Protein AF-A0AAD5T1K1-F1 (afdb_monomer_lite)

Structure (mmCIF, N/CA/C/O backbone):
data_AF-A0AAD5T1K1-F1
#
_entry.id   AF-A0AAD5T1K1-F1
#
loop_
_atom_site.group_PDB
_atom_site.id
_atom_site.type_symbol
_atom_site.label_atom_id
_atom_site.label_alt_id
_atom_site.label_comp_id
_atom_site.label_asym_id
_atom_site.label_entity_id
_atom_site.label_seq_id
_atom_site.pdbx_PDB_ins_code
_atom_site.Cartn_x
_atom_site.Cartn_y
_atom_site.Cartn_z
_atom_site.occupancy
_atom_site.B_iso_or_equiv
_atom_site.auth_seq_id
_atom_site.auth_comp_id
_atom_site.auth_asym_id
_atom_site.auth_atom_id
_atom_s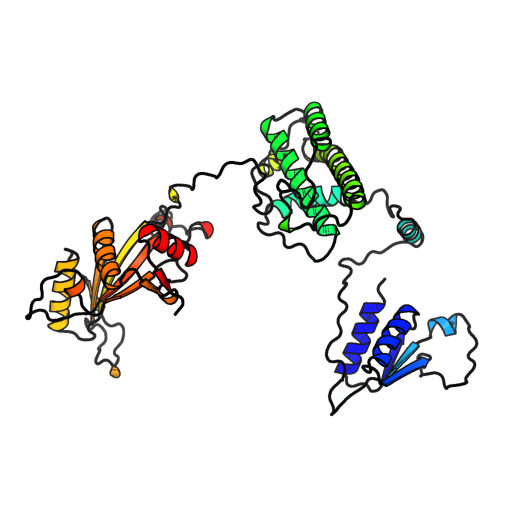ite.pdbx_PDB_model_num
ATOM 1 N N . MET A 1 1 ? 27.559 -17.093 -35.704 1.00 44.66 1 MET A N 1
ATOM 2 C CA . MET A 1 1 ? 27.850 -17.328 -34.269 1.00 44.66 1 MET A CA 1
ATOM 3 C C . MET A 1 1 ? 26.705 -18.089 -33.577 1.00 44.66 1 MET A C 1
ATOM 5 O O . MET A 1 1 ? 26.072 -17.554 -32.680 1.00 44.66 1 MET A O 1
ATOM 9 N N . GLY A 1 2 ? 26.412 -19.335 -33.983 1.00 51.06 2 GLY A N 1
ATOM 10 C CA . GLY A 1 2 ? 25.323 -20.150 -33.398 1.00 51.06 2 GLY A CA 1
ATOM 11 C C . GLY A 1 2 ? 25.751 -21.522 -32.857 1.00 51.06 2 GLY A C 1
ATOM 12 O O . GLY A 1 2 ? 24.904 -22.303 -32.447 1.00 51.06 2 GLY A O 1
ATOM 13 N N . HIS A 1 3 ? 27.050 -21.838 -32.864 1.00 57.62 3 HIS A N 1
ATOM 14 C CA . HIS A 1 3 ? 27.530 -23.217 -32.695 1.00 57.62 3 HIS A CA 1
ATOM 15 C C . HIS A 1 3 ? 27.645 -23.688 -31.235 1.00 57.62 3 HIS A C 1
ATOM 17 O O . HIS A 1 3 ? 27.593 -24.886 -30.978 1.00 57.62 3 HIS A O 1
ATOM 23 N N . HIS A 1 4 ? 27.762 -22.772 -30.267 1.00 68.81 4 HIS A N 1
ATOM 24 C CA . HIS A 1 4 ? 27.997 -23.146 -28.864 1.00 68.81 4 HIS A CA 1
ATOM 25 C C . HIS A 1 4 ? 26.726 -23.537 -28.108 1.00 68.81 4 HIS A C 1
ATOM 27 O O . HIS A 1 4 ? 26.778 -24.387 -27.226 1.00 68.81 4 HIS A O 1
ATOM 33 N N . TRP A 1 5 ? 25.573 -22.968 -28.475 1.00 73.62 5 TRP A N 1
ATOM 34 C CA . TRP A 1 5 ? 24.289 -23.380 -27.900 1.00 73.62 5 TRP A CA 1
ATOM 35 C C . TRP A 1 5 ? 23.977 -24.846 -28.211 1.00 73.62 5 TRP A C 1
ATOM 37 O O . TRP A 1 5 ? 23.518 -25.588 -27.341 1.00 73.62 5 TRP A O 1
ATOM 47 N N . ASP A 1 6 ? 24.253 -25.253 -29.450 1.00 80.00 6 ASP A N 1
ATOM 48 C CA . ASP A 1 6 ? 24.056 -26.620 -29.918 1.00 80.00 6 ASP A CA 1
ATOM 49 C C . ASP A 1 6 ? 24.981 -27.596 -29.170 1.00 80.00 6 ASP A C 1
ATOM 51 O O . ASP A 1 6 ? 24.506 -28.587 -28.623 1.00 80.00 6 ASP A O 1
ATOM 55 N N . LEU A 1 7 ? 26.264 -27.243 -28.997 1.00 85.44 7 LEU A N 1
ATOM 56 C CA . LEU A 1 7 ? 27.220 -27.990 -28.163 1.00 85.44 7 LEU A CA 1
ATOM 57 C C . LEU A 1 7 ? 26.704 -28.196 -26.725 1.00 85.44 7 LEU A C 1
ATOM 59 O O . LEU A 1 7 ? 26.627 -29.332 -26.259 1.00 85.44 7 LEU A O 1
ATOM 63 N N . CYS A 1 8 ? 26.313 -27.120 -26.030 1.00 85.69 8 CYS A N 1
ATOM 64 C CA . CYS A 1 8 ? 25.807 -27.206 -24.654 1.00 85.69 8 CYS A CA 1
ATOM 65 C C . CYS A 1 8 ? 24.538 -28.064 -24.563 1.00 85.69 8 CYS A C 1
ATOM 67 O O . CYS A 1 8 ? 24.386 -28.862 -23.640 1.00 85.69 8 CYS A O 1
ATOM 69 N N . SER A 1 9 ? 23.631 -27.911 -25.532 1.00 84.88 9 SER A N 1
ATOM 70 C CA . SER A 1 9 ? 22.374 -28.659 -25.579 1.00 84.88 9 SER A CA 1
ATOM 71 C C . SER A 1 9 ? 22.615 -30.148 -25.814 1.00 84.88 9 SER A C 1
ATOM 73 O O . SER A 1 9 ? 21.996 -30.973 -25.146 1.00 84.88 9 SER A O 1
ATOM 75 N N . GLN A 1 10 ? 23.520 -30.509 -26.727 1.00 87.00 10 GLN A N 1
ATOM 76 C CA . GLN A 1 10 ? 23.854 -31.903 -27.027 1.00 87.00 10 GLN A CA 1
ATOM 77 C C . GLN A 1 10 ? 24.530 -32.593 -25.838 1.00 87.00 10 GLN A C 1
ATOM 79 O O . GLN A 1 10 ? 24.127 -33.699 -25.481 1.00 87.00 10 GLN A O 1
ATOM 84 N N . ILE A 1 11 ? 25.472 -31.921 -25.166 1.00 89.12 11 ILE A N 1
ATOM 85 C CA . ILE A 1 11 ? 26.111 -32.437 -23.943 1.00 89.12 11 ILE A CA 1
ATOM 86 C C . ILE A 1 11 ? 25.072 -32.637 -22.834 1.00 89.12 11 ILE A C 1
ATOM 88 O O . ILE A 1 11 ? 24.960 -33.726 -22.270 1.00 89.12 11 ILE A O 1
ATOM 92 N N . HIS A 1 12 ? 24.259 -31.615 -22.557 1.00 88.56 12 HIS A N 1
ATOM 93 C CA . HIS A 1 12 ? 23.246 -31.665 -21.500 1.00 88.56 12 HIS A CA 1
ATOM 94 C C . HIS A 1 12 ? 22.178 -32.737 -21.755 1.00 88.56 12 HIS A C 1
ATOM 96 O O . HIS A 1 12 ? 21.803 -33.494 -20.857 1.00 88.56 12 HIS A O 1
ATOM 102 N N . ASN A 1 13 ? 21.706 -32.849 -22.998 1.00 88.25 13 ASN A N 1
ATOM 103 C CA . ASN A 1 13 ? 20.753 -33.885 -23.390 1.00 88.25 13 ASN A CA 1
ATOM 104 C C . ASN A 1 13 ? 21.378 -35.285 -23.337 1.00 88.25 13 ASN A C 1
ATOM 106 O O . ASN A 1 13 ? 20.683 -36.233 -22.967 1.00 88.25 13 ASN A O 1
ATOM 110 N N . GLY A 1 14 ? 22.671 -35.413 -23.649 1.00 88.81 14 GLY A N 1
ATOM 111 C CA . GLY A 1 14 ? 23.427 -36.655 -23.510 1.00 88.81 14 GLY A CA 1
ATOM 112 C C . GLY A 1 14 ? 23.456 -37.163 -22.069 1.00 88.81 14 GLY A C 1
ATOM 113 O O . GLY A 1 14 ? 23.082 -38.311 -21.822 1.00 88.81 14 GLY A O 1
ATOM 114 N N . PHE A 1 15 ? 23.780 -36.288 -21.110 1.00 89.44 15 PHE A N 1
ATOM 115 C CA . PHE A 1 15 ? 23.759 -36.619 -19.680 1.00 89.44 15 PHE A CA 1
ATOM 116 C C . PHE A 1 15 ? 22.355 -36.972 -19.176 1.00 89.44 15 PHE A C 1
ATOM 118 O O . PHE A 1 15 ? 22.186 -37.936 -18.428 1.00 89.44 15 PHE A O 1
ATOM 125 N N . ARG A 1 16 ? 21.320 -36.247 -19.625 1.00 85.75 16 ARG A N 1
ATOM 126 C CA . ARG A 1 16 ? 19.919 -36.552 -19.279 1.00 85.75 16 ARG A CA 1
ATOM 127 C C . ARG A 1 16 ? 19.455 -37.910 -19.795 1.00 85.75 16 ARG A C 1
ATOM 129 O O . ARG A 1 16 ? 18.731 -38.606 -19.088 1.00 85.75 16 ARG A O 1
ATOM 136 N N . LYS A 1 17 ? 19.852 -38.281 -21.015 1.00 87.06 17 LYS A N 1
ATOM 137 C CA . LYS A 1 17 ? 19.526 -39.584 -21.612 1.00 87.06 17 LYS A CA 1
ATOM 138 C C . LYS A 1 17 ? 20.450 -40.718 -21.163 1.00 87.06 17 LYS A C 1
ATOM 140 O O . LYS A 1 17 ? 20.224 -41.850 -21.576 1.00 87.06 17 LYS A O 1
ATOM 145 N N . ARG A 1 18 ? 21.434 -40.439 -20.300 1.00 86.56 18 ARG A N 1
ATOM 146 C CA . ARG A 1 18 ? 22.417 -41.407 -19.792 1.00 86.56 18 ARG A CA 1
ATOM 147 C C . ARG A 1 18 ? 23.220 -42.097 -20.901 1.00 86.56 18 ARG A C 1
ATOM 149 O O . ARG A 1 18 ? 23.513 -43.287 -20.811 1.00 86.56 18 ARG A O 1
ATOM 156 N N . PHE A 1 19 ? 23.569 -41.368 -21.962 1.00 89.62 19 PHE A N 1
ATOM 157 C CA . PHE A 1 19 ? 24.447 -41.916 -22.996 1.00 89.62 19 PHE A CA 1
ATOM 158 C C . PHE A 1 19 ? 25.878 -42.055 -22.481 1.00 89.62 19 PHE A C 1
ATOM 160 O O . PHE A 1 19 ? 26.360 -41.191 -21.753 1.00 89.62 19 PHE A O 1
ATOM 167 N N . ALA A 1 20 ? 26.561 -43.124 -22.890 1.00 87.38 20 ALA A N 1
ATOM 168 C CA . ALA A 1 20 ? 27.985 -43.296 -22.618 1.00 87.38 20 ALA A CA 1
ATOM 169 C C . ALA A 1 20 ? 28.833 -42.341 -23.473 1.00 87.38 20 ALA A C 1
ATOM 171 O O . ALA A 1 20 ? 29.775 -41.733 -22.972 1.00 87.38 20 ALA A O 1
ATOM 172 N N . GLN A 1 21 ? 28.457 -42.170 -24.745 1.00 90.56 21 GLN A N 1
ATOM 173 C CA . GLN A 1 21 ? 29.168 -41.332 -25.705 1.00 90.56 21 GLN A CA 1
ATOM 174 C C . GLN A 1 21 ? 28.201 -40.507 -26.549 1.00 90.56 21 GLN A C 1
ATOM 176 O O . GLN A 1 21 ? 27.083 -40.944 -26.833 1.00 90.56 21 GLN A O 1
ATOM 181 N N . ILE A 1 22 ? 28.646 -39.327 -26.976 1.00 91.81 22 ILE A N 1
ATOM 182 C CA . ILE A 1 22 ? 27.914 -38.467 -27.911 1.00 91.81 22 ILE A CA 1
ATOM 183 C C . ILE A 1 22 ? 28.845 -37.910 -28.987 1.00 91.81 22 ILE A C 1
ATOM 185 O O . ILE A 1 22 ? 30.019 -37.654 -28.728 1.00 91.81 22 ILE A O 1
ATOM 189 N N . ALA A 1 23 ? 28.306 -37.672 -30.181 1.00 90.56 23 ALA A N 1
ATOM 190 C CA . ALA A 1 23 ? 29.022 -37.043 -31.285 1.00 90.56 23 ALA A CA 1
ATOM 191 C C . ALA A 1 23 ? 28.530 -35.606 -31.500 1.00 90.56 23 ALA A C 1
ATOM 193 O O . ALA A 1 23 ? 27.333 -35.373 -31.656 1.00 90.56 23 ALA A O 1
ATOM 194 N N . VAL A 1 24 ? 29.461 -34.653 -31.558 1.00 89.06 24 VAL A N 1
ATOM 195 C CA . VAL A 1 24 ? 29.191 -33.221 -31.760 1.00 89.06 24 VAL A CA 1
ATOM 196 C C . VAL A 1 24 ? 29.950 -32.710 -32.994 1.00 89.06 24 VAL A C 1
ATOM 198 O O . VAL A 1 24 ? 31.040 -33.205 -33.284 1.00 89.06 24 VAL A O 1
ATOM 201 N N . PRO A 1 25 ? 29.438 -31.727 -33.760 1.00 86.62 25 PRO A N 1
ATOM 202 C CA . PRO A 1 25 ? 30.176 -31.136 -34.876 1.00 86.62 25 PRO A CA 1
ATOM 203 C C . PRO A 1 25 ? 31.557 -30.595 -34.482 1.00 86.62 25 PRO A C 1
ATOM 205 O O . PRO A 1 25 ? 31.704 -29.867 -33.491 1.00 86.62 25 PRO A O 1
ATOM 208 N N . TYR A 1 26 ? 32.568 -30.915 -35.296 1.00 85.00 26 TYR A N 1
ATOM 209 C CA . TYR A 1 26 ? 33.925 -30.415 -35.103 1.00 85.00 26 TYR A CA 1
ATOM 210 C C . TYR A 1 26 ? 34.017 -28.920 -35.447 1.00 85.00 26 TYR A C 1
ATOM 212 O O . TYR A 1 26 ? 33.623 -28.480 -36.523 1.00 85.00 26 TYR A O 1
ATOM 220 N N . SER A 1 27 ? 34.584 -28.139 -34.532 1.00 84.69 27 SER A N 1
ATOM 221 C CA . SER A 1 27 ? 34.997 -26.747 -34.729 1.00 84.69 27 SER A CA 1
ATOM 222 C C . SER A 1 27 ? 36.129 -26.455 -33.750 1.00 84.69 27 SER A C 1
ATOM 224 O O . SER A 1 27 ? 36.091 -26.962 -32.629 1.00 84.69 27 SER A O 1
ATOM 226 N N . ASN A 1 28 ? 37.103 -25.621 -34.125 1.00 82.06 28 ASN A N 1
ATOM 227 C CA . ASN A 1 28 ? 38.217 -25.259 -33.234 1.00 82.06 28 ASN A CA 1
ATOM 228 C C . ASN A 1 28 ? 37.715 -24.682 -31.901 1.00 82.06 28 ASN A C 1
ATOM 230 O O . ASN A 1 28 ? 38.263 -24.979 -30.843 1.00 82.06 28 ASN A O 1
ATOM 234 N N . ALA A 1 29 ? 36.621 -23.918 -31.941 1.00 81.56 29 ALA A N 1
ATOM 235 C CA . ALA A 1 29 ? 36.018 -23.342 -30.748 1.00 81.56 29 ALA A CA 1
ATOM 236 C C . ALA A 1 29 ? 35.275 -24.396 -29.900 1.00 81.56 29 ALA A C 1
ATOM 238 O O . ALA A 1 29 ? 35.377 -24.378 -28.677 1.00 81.56 29 ALA A O 1
ATOM 239 N N . ASN A 1 30 ? 34.588 -25.362 -30.526 1.00 86.38 30 ASN A N 1
ATOM 240 C CA . ASN A 1 30 ? 33.970 -26.480 -29.797 1.00 86.38 30 ASN A CA 1
ATOM 241 C C . ASN A 1 30 ? 35.031 -27.382 -29.156 1.00 86.38 30 ASN A C 1
ATOM 243 O O . ASN A 1 30 ? 34.870 -27.801 -28.014 1.00 86.38 30 ASN A O 1
ATOM 247 N N . PHE A 1 31 ? 36.129 -27.639 -29.867 1.00 88.00 31 PHE A N 1
ATOM 248 C CA . PHE A 1 31 ? 37.243 -28.433 -29.364 1.00 88.00 31 PHE A CA 1
ATOM 249 C C . PHE A 1 31 ? 37.905 -27.784 -28.143 1.00 88.00 31 PHE A C 1
ATOM 251 O O . PHE A 1 31 ? 38.172 -28.475 -27.164 1.00 88.00 31 PHE A O 1
ATOM 258 N N . ALA A 1 32 ? 38.103 -26.461 -28.157 1.00 86.81 32 ALA A N 1
ATOM 259 C CA . ALA A 1 32 ? 38.639 -25.727 -27.011 1.00 86.81 32 ALA A CA 1
ATOM 260 C C . ALA A 1 32 ? 37.749 -25.864 -25.761 1.00 86.81 32 ALA A C 1
ATOM 262 O O . ALA A 1 32 ? 38.246 -26.196 -24.689 1.00 86.81 32 ALA A O 1
ATOM 263 N N . VAL A 1 33 ? 36.430 -25.682 -25.905 1.00 86.62 33 VAL A N 1
ATOM 264 C CA . VAL A 1 33 ? 35.469 -25.813 -24.791 1.00 86.62 33 VAL A CA 1
ATOM 265 C C . VAL A 1 33 ? 35.440 -27.239 -24.244 1.00 86.62 33 VAL A C 1
ATOM 267 O O . VAL A 1 33 ? 35.514 -27.453 -23.038 1.00 86.62 33 VAL A O 1
ATOM 270 N N . VAL A 1 34 ? 35.359 -28.227 -25.130 1.00 89.88 34 VAL A N 1
ATOM 271 C CA . VAL A 1 34 ? 35.329 -29.645 -24.762 1.00 89.88 34 VAL A CA 1
ATOM 272 C C . VAL A 1 34 ? 36.619 -30.074 -24.057 1.00 89.88 34 VAL A C 1
ATOM 274 O O . VAL A 1 34 ? 36.570 -30.853 -23.107 1.00 89.88 34 VAL A O 1
ATOM 277 N N . ARG A 1 35 ? 37.771 -29.553 -24.488 1.00 89.12 35 ARG A N 1
ATOM 278 C CA . ARG A 1 35 ? 39.057 -29.804 -23.835 1.00 89.12 35 ARG A CA 1
ATOM 279 C C . ARG A 1 35 ? 39.062 -29.286 -22.398 1.00 89.12 35 ARG A C 1
ATOM 281 O O . ARG A 1 35 ? 39.446 -30.036 -21.511 1.00 89.12 35 ARG A O 1
ATOM 288 N N . ILE A 1 36 ? 38.568 -28.068 -22.170 1.00 90.12 36 ILE A N 1
ATOM 289 C CA . ILE A 1 36 ? 38.425 -27.503 -20.819 1.00 90.12 36 ILE A CA 1
ATOM 290 C C . ILE A 1 36 ? 37.519 -28.397 -19.961 1.00 90.12 36 ILE A C 1
ATOM 292 O O . ILE A 1 36 ? 37.880 -28.741 -18.845 1.00 90.12 36 ILE A O 1
ATOM 296 N N . LEU A 1 37 ? 36.378 -28.851 -20.494 1.00 89.31 37 LEU A N 1
ATOM 297 C CA . LEU A 1 37 ? 35.464 -29.738 -19.760 1.00 89.31 37 LEU A CA 1
ATOM 298 C C . LEU A 1 37 ? 36.095 -31.086 -19.385 1.00 89.31 37 LEU A C 1
ATOM 300 O O . LEU A 1 37 ? 35.782 -31.638 -18.331 1.00 89.31 37 LEU A O 1
ATOM 304 N N . ARG A 1 38 ? 36.963 -31.630 -20.240 1.00 91.38 38 ARG A N 1
ATOM 305 C CA . ARG A 1 38 ? 37.733 -32.840 -19.935 1.00 91.38 38 ARG A CA 1
ATOM 306 C C . ARG A 1 38 ? 38.790 -32.570 -18.866 1.00 91.38 38 ARG A C 1
ATOM 308 O O . ARG A 1 38 ? 38.909 -33.364 -17.942 1.00 91.38 38 ARG A O 1
ATOM 315 N N . ASP A 1 39 ? 39.537 -31.478 -18.993 1.00 90.25 39 ASP A N 1
ATOM 316 C CA . ASP A 1 39 ? 40.632 -31.139 -18.077 1.00 90.25 39 ASP A CA 1
ATOM 317 C C . ASP A 1 39 ? 40.098 -30.840 -16.657 1.00 90.25 39 ASP A C 1
ATOM 319 O O . ASP A 1 39 ? 40.690 -31.270 -15.674 1.00 90.25 39 ASP A O 1
ATOM 323 N N . GLU A 1 40 ? 38.910 -30.235 -16.553 1.00 89.19 40 GLU A N 1
ATOM 324 C CA . GLU A 1 40 ? 38.150 -30.047 -15.302 1.00 89.19 40 GLU A CA 1
ATOM 325 C C . GLU A 1 40 ? 37.438 -31.329 -14.811 1.00 89.19 40 GLU A C 1
ATOM 327 O O . GLU A 1 40 ? 36.779 -31.347 -13.772 1.00 89.19 40 GLU A O 1
ATOM 332 N N . GLY A 1 41 ? 37.534 -32.431 -15.560 1.00 86.88 41 GLY A N 1
ATOM 333 C CA . GLY A 1 41 ? 37.029 -33.741 -15.154 1.00 86.88 41 GLY A CA 1
ATOM 334 C C . GLY A 1 41 ? 35.519 -33.953 -15.295 1.00 86.88 41 GLY A C 1
ATOM 335 O O . GLY A 1 41 ? 35.016 -34.940 -14.747 1.00 86.88 41 GLY A O 1
ATOM 336 N N . TYR A 1 42 ? 34.805 -33.091 -16.030 1.00 87.44 42 TYR A N 1
ATOM 337 C CA . TYR A 1 42 ? 33.381 -33.261 -16.368 1.00 87.44 42 TYR A CA 1
ATOM 338 C C . TYR A 1 42 ? 33.150 -34.290 -17.486 1.00 87.44 42 TYR A C 1
ATOM 340 O O . TYR A 1 42 ? 32.086 -34.908 -17.549 1.00 87.44 42 TYR A O 1
ATOM 348 N N . LEU A 1 43 ? 34.137 -34.479 -18.365 1.00 90.50 43 LEU A N 1
ATOM 349 C CA . LEU A 1 43 ? 34.148 -35.500 -19.419 1.00 90.50 43 LEU A CA 1
ATOM 350 C C . LEU A 1 43 ? 35.251 -36.526 -19.146 1.00 90.50 43 LEU A C 1
ATOM 352 O O . LEU A 1 43 ? 36.294 -36.179 -18.594 1.00 90.50 43 LEU A O 1
ATOM 356 N N . SER A 1 44 ? 35.033 -37.777 -19.551 1.00 88.94 44 SER A N 1
ATOM 357 C CA . SER A 1 44 ? 36.011 -38.859 -19.364 1.00 88.94 44 SER A CA 1
ATOM 358 C C . SER A 1 44 ? 37.110 -38.815 -20.427 1.00 88.94 44 SER A C 1
ATOM 360 O O . SER A 1 44 ? 38.292 -38.910 -20.110 1.00 88.94 44 SER A O 1
ATOM 362 N N . ALA A 1 45 ? 36.728 -38.645 -21.693 1.00 89.44 45 ALA A N 1
ATOM 363 C CA . ALA A 1 45 ? 37.640 -38.590 -22.827 1.00 89.44 45 ALA A CA 1
ATOM 364 C C . ALA A 1 45 ? 37.014 -37.831 -24.004 1.00 89.44 45 ALA A C 1
ATOM 366 O O . ALA A 1 45 ? 35.804 -37.600 -24.062 1.00 89.44 45 ALA A O 1
ATOM 367 N N . VAL A 1 46 ? 37.873 -37.413 -24.933 1.00 89.81 46 VAL A N 1
ATOM 368 C CA . VAL A 1 46 ? 37.499 -36.667 -26.137 1.00 89.81 46 VAL A CA 1
ATOM 369 C C . VAL A 1 46 ? 38.303 -37.225 -27.301 1.00 89.81 46 VAL A C 1
ATOM 371 O O . VAL A 1 46 ? 39.534 -37.210 -27.253 1.00 89.81 46 VAL A O 1
ATOM 374 N N . ALA A 1 47 ? 37.617 -37.669 -28.350 1.00 89.12 47 ALA A N 1
ATOM 375 C CA . ALA A 1 47 ? 38.219 -38.199 -29.565 1.00 89.12 47 ALA A CA 1
ATOM 376 C C . ALA A 1 47 ? 37.690 -37.473 -30.809 1.00 89.12 47 ALA A C 1
ATOM 378 O O . ALA A 1 47 ? 36.584 -36.935 -30.827 1.00 89.12 47 ALA A O 1
ATOM 379 N N . VAL A 1 48 ? 38.491 -37.446 -31.871 1.00 86.38 48 VAL A N 1
ATOM 380 C CA . VAL A 1 48 ? 38.069 -36.927 -33.178 1.00 86.38 48 VAL A CA 1
ATOM 381 C C . VAL A 1 48 ? 37.636 -38.110 -34.034 1.00 86.38 48 VAL A C 1
ATOM 383 O O . VAL A 1 48 ? 38.307 -39.135 -34.033 1.00 86.38 48 VAL A O 1
ATOM 386 N N . GLY A 1 49 ? 36.534 -37.976 -34.762 1.00 86.00 49 GLY A N 1
ATOM 387 C CA . GLY A 1 49 ? 35.965 -39.053 -35.568 1.00 86.00 49 GLY A CA 1
ATOM 388 C C . GLY A 1 49 ? 35.134 -38.556 -36.737 1.00 86.00 49 GLY A C 1
ATOM 389 O O . GLY A 1 49 ? 35.159 -37.368 -37.081 1.00 86.00 49 GLY A O 1
ATOM 390 N N . ASP A 1 50 ? 34.363 -39.467 -37.308 1.00 83.94 50 ASP A N 1
ATOM 391 C CA . ASP A 1 50 ? 33.327 -39.194 -38.296 1.00 83.94 50 ASP A CA 1
ATOM 392 C C . ASP A 1 50 ? 31.932 -39.508 -37.718 1.00 83.94 50 ASP A C 1
ATOM 394 O O . ASP A 1 50 ? 31.736 -39.509 -36.500 1.00 83.94 50 ASP A O 1
ATOM 398 N N . ALA A 1 51 ? 30.933 -39.707 -38.582 1.00 77.31 51 ALA A N 1
ATOM 399 C CA . ALA A 1 51 ? 29.576 -40.051 -38.164 1.00 77.31 51 ALA A CA 1
ATOM 400 C C . ALA A 1 51 ? 29.420 -41.506 -37.676 1.00 77.31 51 ALA A C 1
ATOM 402 O O . ALA A 1 51 ? 28.422 -41.802 -37.022 1.00 77.31 51 ALA A O 1
ATOM 403 N N . GLN A 1 52 ? 30.359 -42.399 -38.000 1.00 79.06 52 GLN A N 1
ATOM 404 C CA . GLN A 1 52 ? 30.309 -43.818 -37.640 1.00 79.06 52 GLN A CA 1
ATOM 405 C C . GLN A 1 52 ? 31.068 -44.110 -36.342 1.00 79.06 52 GLN A C 1
ATOM 407 O O . GLN A 1 52 ? 30.682 -45.025 -35.616 1.00 79.06 52 GLN A O 1
ATOM 412 N N . GLY A 1 53 ? 32.096 -43.325 -36.011 1.00 81.44 53 GLY A N 1
ATOM 413 C CA . GLY A 1 53 ? 32.828 -43.495 -34.757 1.00 81.44 53 GLY A CA 1
ATOM 414 C C . GLY A 1 53 ? 34.055 -42.592 -34.608 1.00 81.44 53 GLY A C 1
ATOM 415 O O . GLY A 1 53 ? 34.393 -41.829 -35.517 1.00 81.44 53 GLY A O 1
ATOM 416 N N . PRO A 1 54 ? 34.735 -42.649 -33.448 1.00 84.00 54 PRO A N 1
ATOM 417 C CA . PRO A 1 54 ? 36.039 -42.020 -33.264 1.00 84.00 54 PRO A CA 1
ATOM 418 C C . PRO A 1 54 ? 37.101 -42.696 -34.145 1.00 84.00 54 PRO A C 1
ATOM 420 O O . PRO A 1 54 ? 37.118 -43.920 -34.277 1.00 84.00 54 PRO A O 1
ATOM 423 N N . PHE A 1 55 ? 38.012 -41.908 -34.722 1.00 82.31 55 PHE A N 1
ATOM 424 C CA . PHE A 1 55 ? 39.160 -42.445 -35.454 1.00 82.31 55 PHE A CA 1
ATOM 425 C C . PHE A 1 55 ? 40.094 -43.184 -34.495 1.00 82.31 55 PHE A C 1
ATOM 427 O O . PHE A 1 55 ? 40.305 -42.745 -33.358 1.00 82.31 55 PHE A O 1
ATOM 434 N N . ARG A 1 56 ? 40.680 -44.297 -34.947 1.00 74.38 56 ARG A N 1
ATOM 435 C CA . ARG A 1 56 ? 41.640 -45.048 -34.132 1.00 74.38 56 ARG A CA 1
ATOM 436 C C . ARG A 1 56 ? 42.960 -44.284 -34.050 1.00 74.38 56 ARG A C 1
ATOM 438 O O . ARG A 1 56 ? 43.413 -43.676 -35.019 1.00 74.38 56 ARG A O 1
ATOM 445 N N . THR A 1 57 ? 43.598 -44.320 -32.884 1.00 63.56 57 THR A N 1
ATOM 446 C CA . THR A 1 57 ? 44.899 -43.676 -32.666 1.00 63.56 57 THR A CA 1
ATOM 447 C C . THR A 1 57 ? 45.934 -44.236 -33.651 1.00 63.56 57 THR A C 1
ATOM 449 O O . THR A 1 57 ? 46.277 -45.411 -33.569 1.00 63.56 57 THR A O 1
ATOM 452 N N . GLY A 1 58 ? 46.418 -43.401 -34.580 1.00 61.50 58 GLY A N 1
ATOM 453 C CA . GLY A 1 58 ? 47.409 -43.770 -35.606 1.00 61.50 58 GLY A CA 1
ATOM 454 C C . GLY A 1 58 ? 46.870 -43.893 -37.038 1.00 61.50 58 GLY A C 1
ATOM 455 O O . GLY A 1 58 ? 47.651 -44.102 -37.962 1.00 61.50 58 GLY A O 1
ATOM 456 N N . GLU A 1 59 ? 45.563 -43.733 -37.252 1.00 66.00 59 GLU A N 1
ATOM 457 C CA . GLU A 1 59 ? 44.952 -43.810 -38.582 1.00 66.00 59 GLU A CA 1
ATOM 458 C C . GLU A 1 59 ? 45.104 -42.471 -39.335 1.00 66.00 59 GLU A C 1
ATOM 460 O O . GLU A 1 59 ? 44.513 -41.450 -38.971 1.00 66.00 59 GLU A O 1
ATOM 465 N N . ALA A 1 60 ? 45.950 -42.446 -40.369 1.00 58.00 60 ALA A N 1
ATOM 466 C CA . ALA A 1 60 ? 46.206 -41.250 -41.170 1.00 58.00 60 ALA A CA 1
ATOM 467 C C . ALA A 1 60 ? 45.073 -41.022 -42.182 1.00 58.00 60 ALA A C 1
ATOM 469 O O . ALA A 1 60 ? 45.074 -41.576 -43.280 1.00 58.00 60 ALA A O 1
ATOM 470 N N . VAL A 1 61 ? 44.097 -40.189 -41.820 1.00 65.50 61 VAL A N 1
ATOM 471 C CA . VAL A 1 61 ? 42.994 -39.822 -42.720 1.00 65.50 61 VAL A CA 1
ATOM 472 C C . VAL A 1 61 ? 43.394 -38.617 -43.579 1.00 65.50 61 VAL A C 1
ATOM 474 O O . VAL A 1 61 ? 43.717 -37.548 -43.056 1.00 65.50 61 VAL A O 1
ATOM 477 N N . ALA A 1 62 ? 43.350 -38.769 -44.906 1.00 65.56 62 ALA A N 1
ATOM 478 C CA . ALA A 1 62 ? 43.636 -37.687 -45.847 1.00 65.56 62 ALA A CA 1
ATOM 479 C C . ALA A 1 62 ? 42.583 -36.563 -45.748 1.00 65.56 62 ALA A C 1
ATOM 481 O O . ALA A 1 62 ? 41.377 -36.811 -45.753 1.00 65.56 62 ALA A O 1
ATOM 482 N N . ALA A 1 63 ? 43.034 -35.308 -45.674 1.00 65.69 63 ALA A N 1
ATOM 483 C CA . ALA A 1 63 ? 42.169 -34.140 -45.507 1.00 65.69 63 ALA A CA 1
ATOM 484 C C . ALA A 1 63 ? 41.498 -33.714 -46.831 1.00 65.69 63 ALA A C 1
ATOM 486 O O . ALA A 1 63 ? 41.847 -32.691 -47.416 1.00 65.69 63 ALA A O 1
ATOM 487 N N . THR A 1 64 ? 40.526 -34.491 -47.317 1.00 73.81 64 THR A N 1
ATOM 488 C CA . THR A 1 64 ? 39.633 -34.075 -48.417 1.00 73.81 64 THR A CA 1
ATOM 489 C C . THR A 1 64 ? 38.496 -33.169 -47.905 1.00 73.81 64 THR A C 1
ATOM 491 O O . THR A 1 64 ? 38.088 -33.307 -46.747 1.00 73.81 64 THR A O 1
ATOM 494 N N . PRO A 1 65 ? 37.937 -32.254 -48.731 1.00 69.69 65 PRO A N 1
ATOM 495 C CA . PRO A 1 65 ? 36.843 -31.357 -48.325 1.00 69.69 65 PRO A CA 1
ATOM 496 C C . PRO A 1 65 ? 35.629 -32.077 -47.710 1.00 69.69 65 PRO A C 1
ATOM 498 O O . PRO A 1 65 ? 35.079 -31.615 -46.708 1.00 69.69 65 PRO A O 1
ATOM 501 N N . ASP A 1 66 ? 35.267 -33.251 -48.236 1.00 67.19 66 ASP A N 1
ATOM 502 C CA . ASP A 1 66 ? 34.172 -34.076 -47.703 1.00 67.19 66 ASP A CA 1
ATOM 503 C C . ASP A 1 66 ? 34.468 -34.632 -46.303 1.00 67.19 66 ASP A C 1
ATOM 505 O O . ASP A 1 66 ? 33.595 -34.669 -45.430 1.00 67.19 66 ASP A O 1
ATOM 509 N N . THR A 1 67 ? 35.719 -35.019 -46.055 1.00 66.19 67 THR A N 1
ATOM 510 C CA . THR A 1 67 ? 36.178 -35.536 -44.759 1.00 66.19 67 THR A CA 1
ATOM 511 C C . THR A 1 67 ? 36.166 -34.440 -43.695 1.00 66.19 67 THR A C 1
ATOM 513 O O . THR A 1 67 ? 35.765 -34.675 -42.553 1.00 66.19 67 THR A O 1
ATOM 516 N N . VAL A 1 68 ? 36.528 -33.209 -44.070 1.00 69.62 68 VAL A N 1
ATOM 517 C CA . VAL A 1 68 ? 36.490 -32.044 -43.171 1.00 69.62 68 VAL A CA 1
ATOM 518 C C . VAL A 1 68 ? 35.054 -31.718 -42.746 1.00 69.62 68 VAL A C 1
ATOM 520 O O . VAL A 1 68 ? 34.817 -31.455 -41.566 1.00 69.62 68 VAL A O 1
ATOM 523 N N . ALA A 1 69 ? 34.081 -31.803 -43.658 1.00 71.94 69 ALA A N 1
ATOM 524 C CA . ALA A 1 69 ? 32.669 -31.549 -43.352 1.00 71.94 69 ALA A CA 1
ATOM 525 C C . ALA A 1 69 ? 32.027 -32.644 -42.470 1.00 71.94 69 ALA A C 1
ATOM 527 O O . ALA A 1 69 ? 31.155 -32.372 -41.631 1.00 71.94 69 ALA A O 1
ATOM 528 N N . ARG A 1 70 ? 32.463 -33.899 -42.628 1.00 79.31 70 ARG A N 1
ATOM 529 C CA . ARG A 1 70 ? 31.955 -35.050 -41.857 1.00 79.31 70 ARG A CA 1
ATOM 530 C C . ARG A 1 70 ? 32.608 -35.221 -40.486 1.00 79.31 70 ARG A C 1
ATOM 532 O O . ARG A 1 70 ? 32.121 -36.020 -39.692 1.00 79.31 70 ARG A O 1
ATOM 539 N N . ARG A 1 71 ? 33.644 -34.442 -40.171 1.00 83.88 71 ARG A N 1
ATOM 540 C CA . ARG A 1 71 ? 34.391 -34.541 -38.913 1.00 83.88 71 ARG A CA 1
ATOM 541 C C . ARG A 1 71 ? 33.509 -34.247 -37.691 1.00 83.88 71 ARG A C 1
ATOM 543 O O . ARG A 1 71 ? 32.728 -33.286 -37.671 1.00 83.88 71 ARG A O 1
ATOM 550 N N . ARG A 1 72 ? 33.630 -35.076 -36.658 1.00 88.56 72 ARG A N 1
ATOM 551 C CA . ARG A 1 72 ? 32.908 -34.988 -35.382 1.00 88.56 72 ARG A CA 1
ATOM 552 C C . ARG A 1 72 ? 33.876 -35.085 -34.205 1.00 88.56 72 ARG A C 1
ATOM 554 O O . ARG A 1 72 ? 34.987 -35.595 -34.328 1.00 88.56 72 ARG A O 1
ATOM 561 N N . LEU A 1 73 ? 33.440 -34.561 -33.068 1.00 89.69 73 LEU A N 1
ATOM 562 C CA . LEU A 1 73 ? 34.045 -34.745 -31.758 1.00 89.69 73 LEU A CA 1
ATOM 563 C C . LEU A 1 73 ? 33.203 -35.762 -30.995 1.00 89.69 73 LEU A C 1
ATOM 565 O O . LEU A 1 73 ? 32.026 -35.515 -30.743 1.00 89.69 73 LEU A O 1
ATOM 569 N N . TRP A 1 74 ? 33.809 -36.888 -30.651 1.00 91.81 74 TRP A N 1
ATOM 570 C CA . TRP A 1 74 ? 33.227 -37.927 -29.815 1.00 91.81 74 TRP A CA 1
ATOM 571 C C . TRP A 1 74 ? 33.595 -37.655 -28.360 1.00 91.81 74 TRP A C 1
ATOM 573 O O . TRP A 1 74 ? 34.775 -37.514 -28.032 1.00 91.81 74 TRP A O 1
ATOM 583 N N . LEU A 1 75 ? 32.579 -37.499 -27.515 1.00 92.44 75 LEU A N 1
ATOM 584 C CA . LEU A 1 75 ? 32.713 -37.121 -26.112 1.00 92.44 75 LEU A CA 1
ATOM 585 C C . LEU A 1 75 ? 32.244 -38.275 -25.235 1.00 92.44 75 LEU A C 1
ATOM 587 O O . LEU A 1 75 ? 31.084 -38.679 -25.340 1.00 92.44 75 LEU A O 1
ATOM 591 N N . ASP A 1 76 ? 33.107 -38.734 -24.335 1.00 91.69 76 ASP A N 1
ATOM 592 C CA . ASP A 1 76 ? 32.753 -39.744 -23.341 1.00 91.69 76 ASP A CA 1
ATOM 593 C C . ASP A 1 76 ? 32.197 -39.052 -22.096 1.00 91.69 76 ASP A C 1
ATOM 595 O O . ASP A 1 76 ? 32.883 -38.264 -21.430 1.00 91.69 76 ASP A O 1
ATOM 599 N N . LEU A 1 77 ? 30.933 -39.333 -21.789 1.00 91.75 77 LEU A N 1
ATOM 600 C CA . LEU A 1 77 ? 30.213 -38.711 -20.685 1.00 91.75 77 LEU A CA 1
ATOM 601 C C . LEU A 1 77 ? 30.531 -39.431 -19.369 1.00 91.75 77 LEU A C 1
ATOM 603 O O . LEU A 1 77 ? 30.509 -40.659 -19.289 1.00 91.75 77 LEU A O 1
ATOM 607 N N . LYS A 1 78 ? 30.816 -38.657 -18.318 1.00 91.31 78 LYS A N 1
ATOM 608 C CA . LYS A 1 78 ? 31.240 -39.181 -17.016 1.00 91.31 78 LYS A CA 1
ATOM 609 C C . LYS A 1 78 ? 30.075 -39.293 -16.031 1.00 91.31 78 LYS A C 1
ATOM 611 O O . LYS A 1 78 ? 29.361 -38.321 -15.779 1.00 91.31 78 LYS A O 1
ATOM 616 N N . TYR A 1 79 ? 29.926 -40.461 -15.415 1.00 89.50 79 TYR A N 1
ATOM 617 C CA . TYR A 1 79 ? 28.924 -40.720 -14.380 1.00 89.50 79 TYR A CA 1
ATOM 618 C C . TYR A 1 79 ? 29.622 -41.192 -13.104 1.00 89.50 79 TYR A C 1
ATOM 620 O O . TYR A 1 79 ? 30.552 -41.993 -13.172 1.00 89.50 79 TYR A O 1
ATOM 628 N N . SER A 1 80 ? 29.178 -40.696 -11.952 1.00 84.88 80 SER A N 1
ATOM 629 C CA . SER A 1 80 ? 29.673 -41.083 -10.627 1.00 84.88 80 SER A CA 1
ATOM 630 C C . SER A 1 80 ? 28.499 -41.593 -9.804 1.00 84.88 80 SER A C 1
ATOM 632 O O . SER A 1 80 ? 27.464 -40.933 -9.765 1.00 84.88 80 SER A O 1
ATOM 634 N N . GLU A 1 81 ? 28.627 -42.773 -9.195 1.00 84.25 81 GLU A N 1
ATOM 635 C CA . GLU A 1 81 ? 27.575 -43.385 -8.355 1.00 84.25 81 GLU A CA 1
ATOM 636 C C . GLU A 1 81 ? 26.189 -43.461 -9.038 1.00 84.25 81 GLU A C 1
ATOM 638 O O . GLU A 1 81 ? 25.141 -43.336 -8.411 1.00 84.25 81 GLU A O 1
ATOM 643 N N . GLY A 1 82 ? 26.166 -43.639 -10.364 1.00 81.12 82 GLY A N 1
ATOM 644 C CA . GLY A 1 82 ? 24.927 -43.698 -11.150 1.00 81.12 82 GLY A CA 1
ATOM 645 C C . GLY A 1 82 ? 24.275 -42.339 -11.456 1.00 81.12 82 GLY A C 1
ATOM 646 O O . GLY A 1 82 ? 23.218 -42.310 -12.095 1.00 81.12 82 GLY A O 1
ATOM 647 N N . ALA A 1 83 ? 24.902 -41.224 -11.069 1.00 84.38 83 ALA A N 1
ATOM 648 C CA . ALA A 1 83 ? 24.480 -39.861 -11.387 1.00 84.38 83 ALA A CA 1
ATOM 649 C C . ALA A 1 83 ? 25.415 -39.188 -12.418 1.00 84.38 83 ALA A C 1
ATOM 651 O O . ALA A 1 83 ? 26.620 -39.453 -12.435 1.00 84.38 83 ALA A O 1
ATOM 652 N N . PRO A 1 84 ? 24.890 -38.315 -13.303 1.00 87.69 84 PRO A N 1
ATOM 653 C CA . PRO A 1 84 ? 25.722 -37.539 -14.220 1.00 87.69 84 PRO A CA 1
ATOM 654 C C . PRO A 1 84 ? 26.576 -36.530 -13.444 1.00 87.69 84 PRO A C 1
ATOM 656 O O . PRO A 1 84 ? 26.054 -35.795 -12.606 1.00 87.69 84 PRO A O 1
ATOM 659 N N . VAL A 1 85 ? 27.875 -36.461 -13.757 1.00 88.12 85 VAL A N 1
ATOM 660 C CA . VAL A 1 85 ? 28.795 -35.486 -13.136 1.00 88.12 85 VAL A CA 1
ATOM 661 C C . VAL A 1 85 ? 28.397 -34.049 -13.493 1.00 88.12 85 VAL A C 1
ATOM 663 O O . VAL A 1 85 ? 28.489 -33.146 -12.667 1.00 88.12 85 VAL A O 1
ATOM 666 N N . LEU A 1 86 ? 27.888 -33.836 -14.707 1.00 84.38 86 LEU A N 1
ATOM 667 C CA . LEU A 1 86 ? 27.376 -32.548 -15.158 1.00 84.38 86 LEU A CA 1
ATOM 668 C C . LEU A 1 86 ? 25.842 -32.517 -15.061 1.00 84.38 86 LEU A C 1
ATOM 670 O O . LEU A 1 86 ? 25.139 -33.129 -15.865 1.00 84.38 86 LEU A O 1
ATOM 674 N N . GLN A 1 87 ? 25.320 -31.785 -14.074 1.00 81.38 87 GLN A N 1
ATOM 675 C CA . GLN A 1 87 ? 23.875 -31.701 -13.811 1.00 81.38 87 GLN A CA 1
ATOM 676 C C . GLN A 1 87 ? 23.151 -30.665 -14.682 1.00 81.38 87 GLN A C 1
ATOM 678 O O . GLN A 1 87 ? 22.002 -30.875 -15.082 1.00 81.38 87 GLN A O 1
ATOM 683 N N . SER A 1 88 ? 23.800 -29.532 -14.969 1.00 80.12 88 SER A N 1
ATOM 684 C CA . SER A 1 88 ? 23.224 -28.458 -15.780 1.00 80.12 88 SER A CA 1
ATOM 685 C C . SER A 1 88 ? 24.281 -27.678 -16.544 1.00 80.12 88 SER A C 1
ATOM 687 O O . SER A 1 88 ? 25.262 -27.230 -15.956 1.00 80.12 88 SER A O 1
ATOM 689 N N . MET A 1 89 ? 24.029 -27.432 -17.829 1.00 77.69 89 MET A N 1
ATOM 690 C CA . MET A 1 89 ? 24.834 -26.542 -18.662 1.00 77.69 89 MET A CA 1
ATOM 691 C C . MET A 1 89 ? 23.912 -25.649 -19.492 1.00 77.69 89 MET A C 1
ATOM 693 O O . MET A 1 89 ? 22.981 -26.127 -20.140 1.00 77.69 89 MET A O 1
ATOM 697 N N . ARG A 1 90 ? 24.149 -24.335 -19.459 1.00 71.56 90 ARG A N 1
ATOM 698 C CA . ARG A 1 90 ? 23.348 -23.337 -20.179 1.00 71.56 90 ARG A CA 1
ATOM 699 C C . ARG A 1 90 ? 24.273 -22.277 -20.763 1.00 71.56 90 ARG A C 1
ATOM 701 O O . ARG A 1 90 ? 25.137 -21.772 -20.056 1.00 71.56 90 ARG A O 1
ATOM 708 N N . ALA A 1 91 ? 24.082 -21.912 -22.032 1.00 67.62 91 ALA A N 1
ATOM 709 C CA . ALA A 1 91 ? 24.784 -20.752 -22.575 1.00 67.62 91 ALA A CA 1
ATOM 710 C C . ALA A 1 91 ? 24.204 -19.466 -21.969 1.00 67.62 91 ALA A C 1
ATOM 712 O O . ALA A 1 91 ? 22.984 -19.285 -21.935 1.00 67.62 91 ALA A O 1
ATOM 713 N N . VAL A 1 92 ? 25.084 -18.590 -21.489 1.00 63.28 92 VAL A N 1
ATOM 714 C CA . VAL A 1 92 ? 24.706 -17.322 -20.848 1.00 63.28 92 VAL A CA 1
ATOM 715 C C . VAL A 1 92 ? 24.387 -16.239 -21.888 1.00 63.28 92 VAL A C 1
ATOM 717 O O . VAL A 1 92 ? 23.580 -15.357 -21.611 1.00 63.28 92 VAL A O 1
ATOM 720 N N . SER A 1 93 ? 24.918 -16.343 -23.114 1.00 55.28 93 SER A N 1
ATOM 721 C CA . SER A 1 93 ? 24.541 -15.460 -24.221 1.00 55.28 93 SER A CA 1
ATOM 722 C C . SER A 1 93 ? 23.463 -16.097 -25.103 1.00 55.28 93 SER A C 1
ATOM 724 O O . SER A 1 93 ? 23.637 -17.171 -25.680 1.00 55.28 93 SER A O 1
ATOM 726 N N . VAL A 1 94 ? 22.326 -15.413 -25.218 1.00 53.47 94 VAL A N 1
ATOM 727 C CA . VAL A 1 94 ? 21.299 -15.708 -26.220 1.00 53.47 94 VAL A CA 1
ATOM 728 C C . VAL A 1 94 ? 21.324 -14.544 -27.208 1.00 53.47 94 VAL A C 1
ATOM 730 O O . VAL A 1 94 ? 21.073 -13.416 -26.784 1.00 53.47 94 VAL A O 1
ATOM 733 N N . PRO A 1 95 ? 21.619 -14.751 -28.504 1.00 49.75 95 PRO A N 1
ATOM 734 C CA . PRO A 1 95 ? 21.331 -13.729 -29.495 1.00 49.75 95 PRO A CA 1
ATOM 735 C C . PRO A 1 95 ? 19.810 -13.584 -29.559 1.00 49.75 95 PRO A C 1
ATOM 737 O O . PRO A 1 95 ? 19.103 -14.499 -29.983 1.00 49.75 95 PRO A O 1
ATOM 740 N N . SER A 1 96 ? 19.306 -12.444 -29.103 1.00 48.84 96 SER A N 1
ATOM 741 C CA . SER A 1 96 ? 17.879 -12.131 -28.972 1.00 48.84 96 SER A CA 1
ATOM 742 C C . SER A 1 96 ? 17.143 -12.018 -30.318 1.00 48.84 96 SER A C 1
ATOM 744 O O . SER A 1 96 ? 15.920 -11.902 -30.339 1.00 48.84 96 SER A O 1
ATOM 746 N N . ARG A 1 97 ? 17.849 -12.123 -31.456 1.00 47.03 97 ARG A N 1
ATOM 747 C CA . ARG A 1 97 ? 17.267 -12.156 -32.805 1.00 47.03 97 ARG A CA 1
ATOM 748 C C . ARG A 1 97 ? 18.159 -12.956 -33.763 1.00 47.03 97 ARG A C 1
ATOM 750 O O . ARG A 1 97 ? 19.371 -12.756 -33.793 1.00 47.03 97 ARG A O 1
ATOM 757 N N . ARG A 1 98 ? 17.579 -13.861 -34.566 1.00 49.56 98 ARG A N 1
ATOM 758 C CA . ARG A 1 98 ? 18.294 -14.463 -35.709 1.00 49.56 98 ARG A CA 1
ATOM 759 C C . ARG A 1 98 ? 18.481 -13.377 -36.768 1.00 49.56 98 ARG A C 1
ATOM 761 O O . ARG A 1 98 ? 17.491 -12.857 -37.272 1.00 49.56 98 ARG A O 1
ATOM 768 N N . VAL A 1 99 ? 19.730 -13.047 -37.084 1.00 55.69 99 VAL A N 1
ATOM 769 C CA . VAL A 1 99 ? 20.079 -12.111 -38.160 1.00 55.69 99 VAL A CA 1
ATOM 770 C C . VAL A 1 99 ? 20.570 -12.930 -39.347 1.00 55.69 99 VAL A C 1
ATOM 772 O O . VAL A 1 99 ? 21.533 -13.688 -39.223 1.00 55.69 99 VAL A O 1
ATOM 775 N N . PHE A 1 100 ? 19.874 -12.815 -40.474 1.00 64.12 100 PHE A N 1
ATOM 776 C CA . PHE A 1 100 ? 20.361 -13.306 -41.757 1.00 64.12 100 PHE A CA 1
ATOM 777 C C . PHE A 1 100 ? 21.247 -12.210 -42.341 1.00 64.12 100 PHE A C 1
ATOM 779 O O . PHE A 1 100 ? 20.796 -11.074 -42.430 1.00 64.12 100 PHE A O 1
ATOM 786 N N . ALA A 1 101 ? 22.495 -12.539 -42.669 1.00 67.69 101 ALA A N 1
ATOM 787 C CA . ALA A 1 101 ? 23.427 -11.596 -43.271 1.00 67.69 101 ALA A CA 1
ATOM 788 C C . ALA A 1 101 ? 24.145 -12.244 -44.455 1.00 67.69 101 ALA A C 1
ATOM 790 O O . ALA A 1 101 ? 24.555 -13.410 -44.374 1.00 67.69 101 ALA A O 1
ATOM 791 N N . SER A 1 102 ? 24.301 -11.501 -45.547 1.00 79.19 102 SER A N 1
ATOM 792 C CA . SER A 1 102 ? 25.082 -11.949 -46.701 1.00 79.19 102 SER A CA 1
ATOM 793 C C . SER A 1 102 ? 26.586 -11.988 -46.381 1.00 79.19 102 SER A C 1
ATOM 795 O O . SER A 1 102 ? 27.076 -11.335 -45.458 1.00 79.19 102 SER A O 1
ATOM 797 N N . ALA A 1 103 ? 27.374 -12.743 -47.156 1.00 76.19 103 ALA A N 1
ATOM 798 C CA . ALA A 1 103 ? 28.832 -12.792 -46.974 1.00 76.19 103 ALA A CA 1
ATOM 799 C C . ALA A 1 103 ? 29.503 -11.412 -47.148 1.00 76.19 103 ALA A C 1
ATOM 801 O O . ALA A 1 103 ? 30.580 -11.171 -46.603 1.00 76.19 103 ALA A O 1
ATOM 802 N N . HIS A 1 104 ? 28.867 -10.509 -47.899 1.00 77.69 104 HIS A N 1
ATOM 803 C CA . HIS A 1 104 ? 29.302 -9.126 -48.061 1.00 77.69 104 HIS A CA 1
ATOM 804 C C . HIS A 1 104 ? 29.018 -8.295 -46.803 1.00 77.69 104 HIS A C 1
ATOM 806 O O . HIS A 1 104 ? 29.924 -7.651 -46.277 1.00 77.69 104 HIS A O 1
ATOM 812 N N . GLU A 1 105 ? 27.805 -8.390 -46.259 1.00 71.62 105 GLU A N 1
ATOM 813 C CA . GLU A 1 105 ? 27.422 -7.729 -45.006 1.00 71.62 105 GLU A CA 1
ATOM 814 C C . GLU A 1 105 ? 28.302 -8.173 -43.836 1.00 71.62 105 GLU A C 1
ATOM 816 O O . GLU A 1 105 ? 28.758 -7.344 -43.055 1.00 71.62 105 GLU A O 1
ATOM 821 N N . LEU A 1 106 ? 28.635 -9.463 -43.750 1.00 68.00 106 LEU A N 1
ATOM 822 C CA . LEU A 1 106 ? 29.536 -9.973 -42.714 1.00 68.00 106 LEU A CA 1
ATOM 823 C C . LEU A 1 106 ? 30.949 -9.379 -42.812 1.00 68.00 106 LEU A C 1
ATOM 825 O O . LEU A 1 106 ? 31.573 -9.125 -41.782 1.00 68.00 106 LEU A O 1
ATOM 829 N N . LYS A 1 107 ? 31.447 -9.116 -44.028 1.00 74.06 107 LYS A N 1
ATOM 830 C CA . LYS A 1 107 ? 32.733 -8.428 -44.237 1.00 74.06 107 LYS A CA 1
ATOM 831 C C . LYS A 1 107 ? 32.663 -6.962 -43.816 1.00 74.06 107 LYS A C 1
ATOM 833 O O . LYS A 1 107 ? 33.619 -6.462 -43.230 1.00 74.06 107 LYS A O 1
ATOM 838 N N . LEU A 1 108 ? 31.543 -6.289 -44.078 1.00 73.69 108 LEU A N 1
ATOM 839 C CA . LEU A 1 108 ? 31.319 -4.911 -43.638 1.00 73.69 108 LEU A CA 1
ATOM 840 C C . LEU A 1 108 ? 31.271 -4.818 -42.110 1.00 73.69 108 LEU A C 1
ATOM 842 O O . LEU A 1 108 ? 31.989 -3.999 -41.539 1.00 73.69 108 LEU A O 1
ATOM 846 N N . VAL A 1 109 ? 30.536 -5.717 -41.448 1.00 68.44 109 VAL A N 1
ATOM 847 C CA . VAL A 1 109 ? 30.488 -5.791 -39.977 1.00 68.44 109 VAL A CA 1
ATOM 848 C C . VAL A 1 109 ? 31.871 -6.074 -39.391 1.00 68.44 109 VAL A C 1
ATOM 850 O O . VAL A 1 109 ? 32.270 -5.420 -38.430 1.00 68.44 109 VAL A O 1
ATOM 853 N N . ALA A 1 110 ? 32.635 -6.997 -39.983 1.00 64.06 110 ALA A N 1
ATOM 854 C CA . ALA A 1 110 ? 34.003 -7.289 -39.548 1.00 64.06 110 ALA A CA 1
ATOM 855 C C . ALA A 1 110 ? 34.953 -6.085 -39.700 1.00 64.06 110 ALA A C 1
ATOM 857 O O . ALA A 1 110 ? 35.903 -5.954 -38.933 1.00 64.06 110 ALA A O 1
ATOM 858 N N . ALA A 1 111 ? 34.676 -5.186 -40.648 1.00 70.94 111 ALA A N 1
ATOM 859 C CA . ALA A 1 111 ? 35.392 -3.926 -40.843 1.00 70.94 111 ALA A CA 1
ATOM 860 C C . ALA A 1 111 ? 34.813 -2.753 -40.023 1.00 70.94 111 ALA A C 1
ATOM 862 O O . ALA A 1 111 ? 35.143 -1.600 -40.301 1.00 70.94 111 ALA A O 1
ATOM 863 N N . ALA A 1 112 ? 33.929 -3.028 -39.055 1.00 60.38 112 ALA A N 1
ATOM 864 C CA . ALA A 1 112 ? 33.201 -2.032 -38.262 1.00 60.38 112 ALA A CA 1
ATOM 865 C C . ALA A 1 112 ? 32.393 -1.019 -39.106 1.00 60.38 112 ALA A C 1
ATOM 867 O O . ALA A 1 112 ? 32.153 0.113 -38.686 1.00 60.38 112 ALA A O 1
ATOM 868 N N . ARG A 1 113 ? 31.956 -1.419 -40.306 1.00 60.66 113 ARG A N 1
ATOM 869 C CA . ARG A 1 113 ? 31.084 -0.639 -41.198 1.00 60.66 113 ARG A CA 1
ATOM 870 C C . ARG A 1 113 ? 29.651 -1.174 -41.144 1.00 60.66 113 ARG A C 1
ATOM 872 O O . ARG A 1 113 ? 29.427 -2.347 -40.845 1.00 60.66 113 ARG A O 1
ATOM 879 N N . ARG A 1 114 ? 28.667 -0.314 -41.438 1.00 57.12 114 ARG A N 1
ATOM 880 C CA . ARG A 1 114 ? 27.247 -0.709 -41.477 1.00 57.12 114 ARG A CA 1
ATOM 881 C C . ARG A 1 114 ? 27.021 -1.761 -42.572 1.00 57.12 114 ARG A C 1
ATOM 883 O O . ARG A 1 114 ? 27.504 -1.591 -43.687 1.00 57.12 114 ARG A O 1
ATOM 890 N N . ALA A 1 115 ? 26.294 -2.825 -42.232 1.00 61.38 115 ALA A N 1
ATOM 891 C CA . ALA A 1 115 ? 25.896 -3.883 -43.162 1.00 61.38 115 ALA A CA 1
ATOM 892 C C . ALA A 1 115 ? 24.865 -3.390 -44.191 1.00 61.38 115 ALA A C 1
ATOM 894 O O . ALA A 1 115 ? 24.990 -3.693 -45.371 1.00 61.38 115 ALA A O 1
ATOM 895 N N . ASP A 1 116 ? 23.902 -2.581 -43.742 1.00 66.56 116 ASP A N 1
ATOM 896 C CA . ASP A 1 116 ? 22.9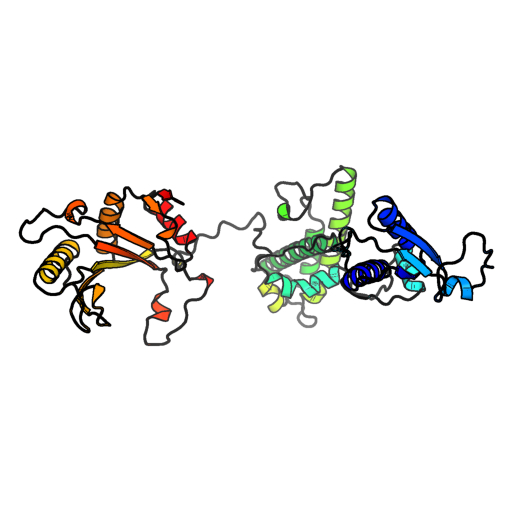10 -1.908 -44.578 1.00 66.56 116 ASP A CA 1
ATOM 897 C C . ASP A 1 116 ? 22.857 -0.418 -44.179 1.00 66.56 116 ASP A C 1
ATOM 899 O O . ASP A 1 116 ? 22.608 -0.112 -43.008 1.00 66.56 116 ASP A O 1
ATOM 903 N N . PRO A 1 117 ? 23.137 0.528 -45.096 1.00 62.91 117 PRO A N 1
ATOM 904 C CA . PRO A 1 117 ? 23.033 1.963 -44.829 1.00 62.91 117 PRO A CA 1
ATOM 905 C C . PRO A 1 117 ? 21.600 2.445 -44.573 1.00 62.91 117 PRO A C 1
ATOM 907 O O . PRO A 1 117 ? 21.429 3.512 -43.988 1.00 62.91 117 PRO A O 1
ATOM 910 N N . THR A 1 118 ? 20.598 1.691 -45.033 1.00 66.00 118 THR A N 1
ATOM 911 C CA . THR A 1 118 ? 19.170 2.042 -44.961 1.00 66.00 118 THR A CA 1
ATOM 912 C C . THR A 1 118 ? 18.442 1.417 -43.775 1.00 66.00 118 THR A C 1
ATOM 914 O O . THR A 1 118 ? 17.298 1.777 -43.508 1.00 66.00 118 THR A O 1
ATOM 917 N N . ALA A 1 119 ? 19.096 0.507 -43.052 1.00 68.56 119 ALA A N 1
ATOM 918 C CA . ALA A 1 119 ? 18.532 -0.108 -41.861 1.00 68.56 119 ALA A CA 1
ATOM 919 C C . ALA A 1 119 ? 18.474 0.885 -40.689 1.00 68.56 119 ALA A C 1
ATOM 921 O O . ALA A 1 119 ? 19.426 1.636 -40.458 1.00 68.56 119 ALA A O 1
ATOM 922 N N . ASP A 1 120 ? 17.368 0.827 -39.938 1.00 66.56 120 ASP A N 1
ATOM 923 C CA . ASP A 1 120 ? 17.152 1.608 -38.718 1.00 66.56 120 ASP A CA 1
ATOM 924 C C . ASP A 1 120 ? 18.336 1.429 -37.753 1.00 66.56 120 ASP A C 1
ATOM 926 O O . ASP A 1 120 ? 18.721 0.302 -37.415 1.00 66.56 120 ASP A O 1
ATOM 930 N N . ASP A 1 121 ? 18.924 2.541 -37.310 1.00 76.94 121 ASP A N 1
ATOM 931 C CA . ASP A 1 121 ? 19.987 2.525 -36.308 1.00 76.94 121 ASP A CA 1
ATOM 932 C C . ASP A 1 121 ? 19.436 2.713 -34.882 1.00 76.94 121 ASP A C 1
ATOM 934 O O . ASP A 1 121 ? 18.235 2.856 -34.656 1.00 76.94 121 ASP A O 1
ATOM 938 N N . ILE A 1 122 ? 20.323 2.697 -33.881 1.00 80.00 122 ILE A N 1
ATOM 939 C CA . ILE A 1 122 ? 19.932 2.809 -32.467 1.00 80.00 122 ILE A CA 1
ATOM 940 C C . ILE A 1 122 ? 19.191 4.120 -32.148 1.00 80.00 122 ILE A C 1
ATOM 942 O O . ILE A 1 122 ? 18.402 4.167 -31.203 1.00 80.00 122 ILE A O 1
ATOM 946 N N . VAL A 1 123 ? 19.421 5.189 -32.920 1.00 83.88 123 VAL A N 1
ATOM 947 C CA . VAL A 1 123 ? 18.723 6.470 -32.746 1.00 83.88 123 VAL A CA 1
ATOM 948 C C . VAL A 1 123 ? 17.301 6.358 -33.287 1.00 83.88 123 VAL A C 1
ATOM 950 O O . VAL A 1 123 ? 16.360 6.790 -32.616 1.00 83.88 123 VAL A O 1
ATOM 953 N N . ASP A 1 124 ? 17.127 5.727 -34.447 1.00 82.06 124 ASP A N 1
ATOM 954 C CA . ASP A 1 124 ? 15.808 5.481 -35.038 1.00 82.06 124 ASP A CA 1
ATOM 955 C C . ASP A 1 124 ? 14.975 4.531 -34.163 1.00 82.06 124 ASP A C 1
ATOM 957 O O . ASP A 1 124 ? 13.802 4.805 -33.879 1.00 82.06 124 ASP A O 1
ATOM 961 N N . GLU A 1 125 ? 15.604 3.478 -33.631 1.00 82.56 125 GLU A N 1
ATOM 962 C CA . GLU A 1 125 ? 15.003 2.573 -32.649 1.00 82.56 125 GLU A CA 1
ATOM 963 C C . GLU A 1 125 ? 14.600 3.328 -31.375 1.00 82.56 125 GLU A C 1
ATOM 965 O O . GLU A 1 125 ? 13.458 3.220 -30.922 1.00 82.56 125 GLU A O 1
ATOM 970 N N . ALA A 1 126 ? 15.482 4.162 -30.816 1.00 84.19 126 ALA A N 1
ATOM 971 C CA . ALA A 1 126 ? 15.169 4.936 -29.617 1.00 84.19 126 ALA A CA 1
ATOM 972 C C . ALA A 1 126 ? 13.976 5.883 -29.826 1.00 84.19 126 ALA A C 1
ATOM 974 O O . ALA A 1 126 ? 13.107 5.969 -28.955 1.00 84.19 126 ALA A O 1
ATOM 975 N N . ILE A 1 127 ? 13.883 6.550 -30.982 1.00 85.19 127 ILE A N 1
ATOM 976 C CA . ILE A 1 127 ? 12.749 7.422 -31.331 1.00 85.19 127 ILE A CA 1
ATOM 977 C C . ILE A 1 127 ? 11.462 6.603 -31.509 1.00 85.19 127 ILE A C 1
ATOM 979 O O . ILE A 1 127 ? 10.389 7.017 -31.053 1.00 85.19 127 ILE A O 1
ATOM 983 N N . TYR A 1 128 ? 11.543 5.433 -32.144 1.00 83.31 128 TYR A N 1
ATOM 984 C CA . TYR A 1 128 ? 10.394 4.555 -32.354 1.00 83.31 128 TYR A CA 1
ATOM 985 C C . TYR A 1 128 ? 9.835 4.015 -31.028 1.00 83.31 128 TYR A C 1
ATOM 987 O O . TYR A 1 128 ? 8.629 4.139 -30.767 1.00 83.31 128 TYR A O 1
ATOM 995 N N . VAL A 1 129 ? 10.710 3.476 -30.172 1.00 83.12 129 VAL A N 1
ATOM 996 C CA . VAL A 1 129 ? 10.360 2.803 -28.909 1.00 83.12 129 VAL A CA 1
ATOM 997 C C . VAL A 1 129 ? 10.147 3.800 -27.752 1.00 83.12 129 VAL A C 1
ATOM 999 O O . VAL A 1 129 ? 9.570 3.443 -26.726 1.00 83.12 129 VAL A O 1
ATOM 1002 N N . PHE A 1 130 ? 10.497 5.082 -27.905 1.00 83.88 130 PHE A N 1
ATOM 1003 C CA . PHE A 1 130 ? 10.258 6.117 -26.886 1.00 83.88 130 PHE A CA 1
ATOM 1004 C C . PHE A 1 130 ? 8.815 6.108 -26.353 1.00 83.88 130 PHE A C 1
ATOM 1006 O O . PHE A 1 130 ? 8.575 6.080 -25.148 1.00 83.88 130 PHE A O 1
ATOM 1013 N N . ARG A 1 131 ? 7.834 6.067 -27.259 1.00 79.12 131 ARG A N 1
ATOM 1014 C CA . ARG A 1 131 ? 6.404 6.160 -26.926 1.00 79.12 131 ARG A CA 1
ATOM 1015 C C . ARG A 1 131 ? 5.914 5.021 -26.024 1.00 79.12 131 ARG A C 1
ATOM 1017 O O . ARG A 1 131 ? 5.317 5.333 -24.992 1.00 79.12 131 ARG A O 1
ATOM 1024 N N . PRO A 1 132 ? 6.138 3.731 -26.353 1.00 78.56 132 PRO A N 1
ATOM 1025 C CA . PRO A 1 132 ? 5.806 2.645 -25.436 1.00 78.56 132 PRO A CA 1
ATOM 1026 C C . PRO A 1 132 ? 6.647 2.692 -24.152 1.00 78.56 132 PRO A C 1
ATOM 1028 O O . PRO A 1 132 ? 6.105 2.451 -23.072 1.00 78.56 132 PRO A O 1
ATOM 1031 N N . ASN A 1 133 ? 7.925 3.075 -24.229 1.00 77.12 133 ASN A N 1
ATOM 1032 C CA . ASN A 1 133 ? 8.810 3.034 -23.065 1.00 77.12 133 ASN A CA 1
ATOM 1033 C C . ASN A 1 133 ? 8.521 4.109 -22.013 1.00 77.12 133 ASN A C 1
ATOM 1035 O O . ASN A 1 133 ? 8.672 3.848 -20.819 1.00 77.12 133 ASN A O 1
ATOM 1039 N N . CYS A 1 134 ? 7.990 5.269 -22.405 1.00 72.94 134 CYS A N 1
ATOM 1040 C CA . CYS A 1 134 ? 7.556 6.310 -21.467 1.00 72.94 134 CYS A CA 1
ATOM 1041 C C . CYS A 1 134 ? 6.419 5.888 -20.518 1.00 72.94 134 CYS A C 1
ATOM 1043 O O . CYS A 1 134 ? 6.098 6.629 -19.583 1.00 72.94 134 CYS A O 1
ATOM 1045 N N . PHE A 1 135 ? 5.767 4.743 -20.747 1.00 71.75 135 PHE A N 1
ATOM 1046 C CA . PHE A 1 135 ? 4.734 4.224 -19.847 1.00 71.75 135 PHE A CA 1
ATOM 1047 C C . PHE A 1 135 ? 5.288 3.335 -18.730 1.00 71.75 135 PHE A C 1
ATOM 1049 O O . PHE A 1 135 ? 4.596 3.137 -17.723 1.00 71.75 135 PHE A O 1
ATOM 1056 N N . PHE A 1 136 ? 6.515 2.829 -18.861 1.00 71.44 136 PHE A N 1
ATOM 1057 C CA . PHE A 1 136 ? 7.127 1.994 -17.835 1.00 71.44 136 PHE A CA 1
ATOM 1058 C C . PHE A 1 136 ? 7.683 2.851 -16.695 1.00 71.44 136 PHE A C 1
ATOM 1060 O O . PHE A 1 136 ? 8.418 3.814 -16.897 1.00 71.44 136 PHE A O 1
ATOM 1067 N N . ARG A 1 137 ? 7.302 2.496 -15.462 1.00 61.72 137 ARG A N 1
ATOM 1068 C CA . ARG A 1 137 ? 7.816 3.140 -14.240 1.00 61.72 137 ARG A CA 1
ATOM 1069 C C . ARG A 1 137 ? 9.180 2.600 -13.836 1.00 61.72 137 ARG A C 1
ATOM 1071 O O . ARG A 1 137 ? 9.982 3.345 -13.295 1.00 61.72 137 ARG A O 1
ATOM 1078 N N . ASN A 1 138 ? 9.411 1.324 -14.128 1.00 61.59 138 ASN A N 1
ATOM 1079 C CA . ASN A 1 138 ? 10.647 0.622 -13.844 1.00 61.59 138 ASN A CA 1
ATOM 1080 C C . ASN A 1 138 ? 11.172 0.107 -15.180 1.00 61.59 138 ASN A C 1
ATOM 1082 O O . ASN A 1 138 ? 10.481 -0.664 -15.847 1.00 61.59 138 ASN A O 1
ATOM 1086 N N . PHE A 1 139 ? 12.365 0.544 -15.562 1.00 63.41 139 PHE A N 1
ATOM 1087 C CA . PHE A 1 139 ? 13.107 -0.049 -16.663 1.00 63.41 139 PHE A CA 1
ATOM 1088 C C . PHE A 1 139 ? 14.206 -0.897 -16.031 1.00 63.41 139 PHE A C 1
ATOM 1090 O O . PHE A 1 139 ? 15.079 -0.363 -15.350 1.00 63.41 139 PHE A O 1
ATOM 1097 N N . GLN A 1 140 ? 14.107 -2.218 -16.161 1.00 57.94 140 GLN A N 1
ATOM 1098 C CA . GLN A 1 140 ? 15.163 -3.121 -15.721 1.00 57.94 140 GLN A CA 1
ATOM 1099 C C . GLN A 1 140 ? 16.038 -3.392 -16.947 1.00 57.94 140 GLN A C 1
ATOM 1101 O O . GLN A 1 140 ? 15.591 -4.149 -17.811 1.00 57.94 140 GLN A O 1
ATOM 1106 N N . PRO A 1 141 ? 17.215 -2.747 -17.083 1.00 59.72 141 PRO A N 1
ATOM 1107 C CA . PRO A 1 141 ? 18.111 -3.065 -18.186 1.00 59.72 141 PRO A CA 1
ATOM 1108 C C . PRO A 1 141 ? 18.482 -4.544 -18.108 1.00 59.72 141 PRO A C 1
ATOM 1110 O O . PRO A 1 141 ? 18.773 -5.071 -17.026 1.00 59.72 141 PRO A O 1
ATOM 1113 N N . LEU A 1 142 ? 18.449 -5.227 -19.247 1.00 55.28 142 LEU A N 1
ATOM 1114 C CA . LEU A 1 142 ? 19.065 -6.539 -19.351 1.00 55.28 142 LEU A CA 1
ATOM 1115 C C . LEU A 1 142 ? 20.586 -6.354 -19.209 1.00 55.28 142 LEU A C 1
ATOM 1117 O O . LEU A 1 142 ? 21.111 -5.285 -19.524 1.00 55.28 142 LEU A O 1
ATOM 1121 N N . PRO A 1 143 ? 21.325 -7.365 -18.728 1.00 49.69 143 PRO A N 1
ATOM 1122 C CA . PRO A 1 143 ? 22.779 -7.284 -18.633 1.00 49.69 143 PRO A CA 1
ATOM 1123 C C . PRO A 1 143 ? 23.397 -7.177 -20.043 1.00 49.69 143 PRO A C 1
ATOM 1125 O O . PRO A 1 143 ? 23.653 -8.186 -20.699 1.00 49.69 143 PRO A O 1
ATOM 1128 N N . GLY A 1 144 ? 23.593 -5.947 -20.531 1.00 58.56 144 GLY A N 1
ATOM 1129 C CA . GLY A 1 144 ? 24.143 -5.627 -21.851 1.00 58.56 144 GLY A CA 1
ATOM 1130 C C . GLY A 1 144 ? 24.355 -4.120 -22.071 1.00 58.56 144 GLY A C 1
ATOM 1131 O O . GLY A 1 144 ? 23.653 -3.285 -21.510 1.00 58.56 144 GLY A O 1
ATOM 1132 N N . GLY A 1 145 ? 25.338 -3.744 -22.899 1.00 61.03 145 GLY A N 1
ATOM 1133 C CA . GLY A 1 145 ? 25.695 -2.337 -23.160 1.00 61.03 145 GLY A CA 1
ATOM 1134 C C . GLY A 1 145 ? 24.671 -1.543 -23.989 1.00 61.03 145 GLY A C 1
ATOM 1135 O O . GLY A 1 145 ? 24.583 -0.327 -23.849 1.00 61.03 145 GLY A O 1
ATOM 1136 N N . ALA A 1 146 ? 23.870 -2.217 -24.822 1.00 65.62 146 ALA A N 1
ATOM 1137 C CA . ALA A 1 146 ? 22.910 -1.573 -25.726 1.00 65.62 146 ALA A CA 1
ATOM 1138 C C . ALA A 1 146 ? 21.746 -0.889 -24.983 1.00 65.62 146 ALA A C 1
ATOM 1140 O O . ALA A 1 146 ? 21.348 0.221 -25.341 1.00 65.62 146 ALA A O 1
ATOM 1141 N N . ASP A 1 147 ? 21.261 -1.500 -23.899 1.00 69.81 147 ASP A N 1
ATOM 1142 C CA . ASP A 1 147 ? 20.159 -0.959 -23.098 1.00 69.81 147 ASP A CA 1
ATOM 1143 C C . ASP A 1 147 ? 20.550 0.355 -22.403 1.00 69.81 147 ASP A C 1
ATOM 1145 O O . ASP A 1 147 ? 19.722 1.253 -22.265 1.00 69.81 147 ASP A O 1
ATOM 1149 N N . HIS A 1 148 ? 21.826 0.524 -22.036 1.00 77.06 148 HIS A N 1
ATOM 1150 C CA . HIS A 1 148 ? 22.335 1.767 -21.447 1.00 77.06 148 HIS A CA 1
ATOM 1151 C C . HIS A 1 148 ? 22.242 2.941 -22.429 1.00 77.06 148 HIS A C 1
ATOM 1153 O O . HIS A 1 148 ? 21.746 4.013 -22.077 1.00 77.06 148 HIS A O 1
ATOM 1159 N N . VAL A 1 149 ? 22.651 2.733 -23.684 1.00 82.44 149 VAL A N 1
ATOM 1160 C CA . VAL A 1 149 ? 22.539 3.753 -24.741 1.00 82.44 149 VAL A CA 1
ATOM 1161 C C . VAL A 1 149 ? 21.073 4.112 -24.981 1.00 82.44 149 VAL A C 1
ATOM 1163 O O . VAL A 1 149 ? 20.721 5.289 -25.059 1.00 82.44 149 VAL A O 1
ATOM 1166 N N . LEU A 1 150 ? 20.199 3.107 -25.016 1.00 83.44 150 LEU A N 1
ATOM 1167 C CA . LEU A 1 150 ? 18.767 3.294 -25.211 1.00 83.44 150 LEU A CA 1
ATOM 1168 C C . LEU A 1 150 ? 18.113 4.105 -24.071 1.00 83.44 150 LEU A C 1
ATOM 1170 O O . LEU A 1 150 ? 17.326 5.014 -24.343 1.00 83.44 150 LEU A O 1
ATOM 1174 N N . ILE A 1 151 ? 18.452 3.822 -22.807 1.00 82.50 151 ILE A N 1
ATOM 1175 C CA . ILE A 1 151 ? 17.965 4.573 -21.633 1.00 82.50 151 ILE A CA 1
ATOM 1176 C C . ILE A 1 151 ? 18.415 6.037 -21.707 1.00 82.50 151 ILE A C 1
ATOM 1178 O O . ILE A 1 151 ? 17.620 6.947 -21.459 1.00 82.50 151 ILE A O 1
ATOM 1182 N N . TYR A 1 152 ? 19.674 6.273 -22.078 1.00 86.75 152 TYR A N 1
ATOM 1183 C CA . TYR A 1 152 ? 20.210 7.623 -22.229 1.00 86.75 152 TYR A CA 1
ATOM 1184 C C . TYR A 1 152 ? 19.473 8.423 -23.311 1.00 86.75 152 TYR A C 1
ATOM 1186 O O . TYR A 1 152 ? 19.056 9.560 -23.080 1.00 86.75 152 TYR A O 1
ATOM 1194 N N . LEU A 1 153 ? 19.275 7.818 -24.486 1.00 87.81 153 LEU A N 1
ATOM 1195 C CA . LEU A 1 153 ? 18.559 8.441 -25.597 1.00 87.81 153 LEU A CA 1
ATOM 1196 C C . LEU A 1 153 ? 17.108 8.767 -25.223 1.00 87.81 153 LEU A C 1
ATOM 1198 O O . LEU A 1 153 ? 16.618 9.842 -25.564 1.00 87.81 153 LEU A O 1
ATOM 1202 N N . GLN A 1 154 ? 16.429 7.896 -24.473 1.00 86.62 154 GLN A N 1
ATOM 1203 C CA . GLN A 1 154 ? 15.063 8.151 -24.002 1.00 86.62 154 GLN A CA 1
ATOM 1204 C C . GLN A 1 154 ? 14.984 9.349 -23.053 1.00 86.62 154 GLN A C 1
ATOM 1206 O O . GLN A 1 154 ? 14.078 10.175 -23.196 1.00 86.62 154 GLN A O 1
ATOM 1211 N N . LEU A 1 155 ? 15.947 9.488 -22.138 1.00 85.88 155 LEU A N 1
ATOM 1212 C CA . LEU A 1 155 ? 16.047 10.668 -21.280 1.00 85.88 155 LEU A CA 1
ATOM 1213 C C . LEU A 1 155 ? 16.246 11.941 -22.117 1.00 85.88 155 LEU A C 1
ATOM 1215 O O . LEU A 1 155 ? 15.522 12.920 -21.938 1.00 85.88 155 LEU A O 1
ATOM 1219 N N . PHE A 1 156 ? 17.175 11.916 -23.074 1.00 88.31 156 PHE A N 1
ATOM 1220 C CA . PHE A 1 156 ? 17.466 13.081 -23.911 1.00 88.31 156 PHE A CA 1
ATOM 1221 C C . PHE A 1 156 ? 16.277 13.487 -24.801 1.00 88.31 156 PHE A C 1
ATOM 1223 O O . PHE A 1 156 ? 15.964 14.673 -24.920 1.00 88.31 156 PHE A O 1
ATOM 1230 N N . ILE A 1 157 ? 15.549 12.521 -25.376 1.00 88.75 157 ILE A N 1
ATOM 1231 C CA . ILE A 1 157 ? 14.316 12.787 -26.139 1.00 88.75 157 ILE A CA 1
ATOM 1232 C C . ILE A 1 157 ? 13.261 13.451 -25.239 1.00 88.75 157 ILE A C 1
ATOM 1234 O O . ILE A 1 157 ? 12.585 14.390 -25.667 1.00 88.75 157 ILE A O 1
ATOM 1238 N N . GLN A 1 158 ? 13.136 13.022 -23.980 1.00 87.00 158 GLN A N 1
ATOM 1239 C CA . GLN A 1 158 ? 12.212 13.639 -23.028 1.00 87.00 158 GLN A CA 1
ATOM 1240 C C . GLN A 1 158 ? 12.591 15.098 -22.716 1.00 87.00 158 GLN A C 1
ATOM 1242 O O . GLN A 1 158 ? 11.711 15.964 -22.712 1.00 87.00 158 GLN A O 1
ATOM 1247 N N . GLU A 1 159 ? 13.875 15.395 -22.496 1.00 86.31 159 GLU A N 1
ATOM 1248 C CA . GLU A 1 159 ? 14.371 16.767 -22.287 1.00 86.31 159 GLU A CA 1
ATOM 1249 C C . GLU A 1 159 ? 14.092 17.661 -23.506 1.00 86.31 159 GLU A C 1
ATOM 1251 O O . GLU A 1 159 ? 13.601 18.789 -23.368 1.00 86.31 159 GLU A O 1
ATOM 1256 N N . CYS A 1 160 ? 14.311 17.133 -24.714 1.00 88.00 160 CYS A N 1
ATOM 1257 C CA . CYS A 1 160 ? 14.003 17.815 -25.970 1.00 88.00 160 CYS A CA 1
ATOM 1258 C C . CYS A 1 160 ? 12.512 18.171 -26.081 1.00 88.00 160 CYS A C 1
ATOM 1260 O O . CYS A 1 160 ? 12.162 19.311 -26.401 1.00 88.00 160 CYS A O 1
ATOM 1262 N N . LEU A 1 161 ? 11.621 17.227 -25.761 1.00 87.25 161 LEU A N 1
ATOM 1263 C CA . LEU A 1 161 ? 10.172 17.452 -25.764 1.00 87.25 161 LEU A CA 1
ATOM 1264 C C . LEU A 1 161 ? 9.740 18.510 -24.745 1.00 87.25 161 LEU A C 1
ATOM 1266 O O . LEU A 1 161 ? 8.859 19.313 -25.046 1.00 87.25 161 LEU A O 1
ATOM 1270 N N . GLN A 1 162 ? 10.344 18.538 -23.556 1.00 85.44 162 GLN A N 1
ATOM 1271 C CA . GLN A 1 162 ? 10.040 19.544 -22.532 1.00 85.44 162 GLN A CA 1
ATOM 1272 C C . GLN A 1 162 ? 10.422 20.953 -22.988 1.00 85.44 162 GLN A C 1
ATOM 1274 O O . GLN A 1 162 ? 9.629 21.885 -22.833 1.00 85.44 162 GLN A O 1
ATOM 1279 N N . LYS A 1 163 ? 11.602 21.111 -23.601 1.00 84.94 163 LYS A N 1
ATOM 1280 C CA . LYS A 1 163 ? 12.050 22.408 -24.127 1.00 84.94 163 LYS A CA 1
ATOM 1281 C C . LYS A 1 163 ? 11.166 22.916 -25.263 1.00 84.94 163 LYS A C 1
ATOM 1283 O O . LYS A 1 163 ? 10.857 24.106 -25.299 1.00 84.94 163 LYS A O 1
ATOM 1288 N N . LEU A 1 164 ? 10.731 22.029 -26.157 1.00 85.25 164 LEU A N 1
ATOM 1289 C CA . LEU A 1 164 ? 9.812 22.389 -27.240 1.00 85.25 164 LEU A CA 1
ATOM 1290 C C . LEU A 1 164 ? 8.408 22.714 -26.719 1.00 85.25 164 LEU A C 1
ATOM 1292 O O . LEU A 1 164 ? 7.827 23.714 -27.136 1.00 85.25 164 LEU A O 1
ATOM 1296 N N . ALA A 1 165 ? 7.891 21.941 -25.760 1.00 82.75 165 ALA A N 1
ATOM 1297 C CA . ALA A 1 165 ? 6.573 22.170 -25.169 1.00 82.75 165 ALA A CA 1
ATOM 1298 C C . ALA A 1 165 ? 6.465 23.515 -24.429 1.00 82.75 165 ALA A C 1
ATOM 1300 O O . ALA A 1 165 ? 5.382 24.092 -24.377 1.00 82.75 165 ALA A O 1
ATOM 1301 N N . ALA A 1 166 ? 7.568 24.023 -23.867 1.00 80.12 166 ALA A N 1
ATOM 1302 C CA . ALA A 1 166 ? 7.586 25.299 -23.152 1.00 80.12 166 ALA A CA 1
ATOM 1303 C C . ALA A 1 166 ? 7.452 26.523 -24.075 1.00 80.12 166 ALA A C 1
ATOM 1305 O O . ALA A 1 166 ? 6.851 27.517 -23.677 1.00 80.12 166 ALA A O 1
ATOM 1306 N N . LYS A 1 167 ? 8.022 26.464 -25.285 1.00 78.56 167 LYS A N 1
ATOM 1307 C CA . LYS A 1 167 ? 8.084 27.607 -26.217 1.00 78.56 167 LYS A CA 1
ATOM 1308 C C . LYS A 1 167 ? 7.122 27.499 -27.402 1.00 78.56 167 LYS A C 1
ATOM 1310 O O . LYS A 1 167 ? 6.783 28.517 -27.986 1.00 78.56 167 LYS A O 1
ATOM 1315 N N . ASN A 1 168 ? 6.691 26.284 -27.746 1.00 81.19 168 ASN A N 1
ATOM 1316 C CA . ASN A 1 168 ? 5.877 25.969 -28.923 1.00 81.19 168 ASN A CA 1
ATOM 1317 C C . ASN A 1 168 ? 6.353 26.646 -30.239 1.00 81.19 168 ASN A C 1
ATOM 1319 O O . ASN A 1 168 ? 5.558 27.326 -30.891 1.00 81.19 168 ASN A O 1
ATOM 1323 N N . PRO A 1 169 ? 7.640 26.505 -30.618 1.00 83.50 169 PRO A N 1
ATOM 1324 C CA . PRO A 1 169 ? 8.216 27.181 -31.782 1.00 83.50 169 PRO A CA 1
ATOM 1325 C C . PRO A 1 169 ? 7.781 26.551 -33.125 1.00 83.50 169 PRO A C 1
ATOM 1327 O O . PRO A 1 169 ? 7.400 25.379 -33.156 1.00 83.50 169 PRO A O 1
ATOM 1330 N N . PRO A 1 170 ? 7.886 27.285 -34.251 1.00 84.75 170 PRO A N 1
ATOM 1331 C CA . PRO A 1 170 ? 7.797 26.722 -35.602 1.00 84.75 170 PRO A CA 1
ATOM 1332 C C . PRO A 1 170 ? 9.021 25.845 -35.938 1.00 84.75 170 PRO A C 1
ATOM 1334 O O . PRO A 1 170 ? 10.072 25.969 -35.305 1.00 84.75 170 PRO A O 1
ATOM 1337 N N . LEU A 1 171 ? 8.917 24.989 -36.965 1.00 83.38 171 LEU A N 1
ATOM 1338 C CA . LEU A 1 171 ? 9.923 23.964 -37.316 1.00 83.38 171 LEU A CA 1
ATOM 1339 C C . LEU A 1 171 ? 11.375 24.480 -37.341 1.00 83.38 171 LEU A C 1
ATOM 1341 O O . LEU A 1 171 ? 12.248 23.875 -36.719 1.00 83.38 171 LEU A O 1
ATOM 1345 N N . ALA A 1 172 ? 11.636 25.602 -38.019 1.00 84.50 172 ALA A N 1
ATOM 1346 C CA . ALA A 1 172 ? 12.988 26.150 -38.170 1.00 84.50 172 ALA A CA 1
ATOM 1347 C C . ALA A 1 172 ? 13.596 26.627 -36.838 1.00 84.50 172 ALA A C 1
ATOM 1349 O O . ALA A 1 172 ? 14.787 26.446 -36.583 1.00 84.50 172 ALA A O 1
ATOM 1350 N N . GLU A 1 173 ? 12.782 27.216 -35.960 1.00 85.06 173 GLU A N 1
ATOM 1351 C CA . GLU A 1 173 ? 13.223 27.640 -34.629 1.00 85.06 173 GLU A CA 1
ATOM 1352 C C . GLU A 1 173 ? 13.356 26.435 -33.687 1.00 85.06 173 GLU A C 1
ATOM 1354 O O . GLU A 1 173 ? 14.327 26.337 -32.935 1.00 85.06 173 GLU A O 1
ATOM 1359 N N . GLY A 1 174 ? 12.447 25.463 -33.788 1.00 84.50 174 GLY A N 1
ATOM 1360 C CA . GLY A 1 174 ? 12.521 24.201 -33.058 1.00 84.50 174 GLY A CA 1
ATOM 1361 C C . GLY A 1 174 ? 13.798 23.415 -33.354 1.00 84.50 174 GLY A C 1
ATOM 1362 O O . GLY A 1 174 ? 14.459 22.959 -32.422 1.00 84.50 174 GLY A O 1
ATOM 1363 N N . GLN A 1 175 ? 14.185 23.310 -34.629 1.00 88.06 175 GLN A N 1
ATOM 1364 C CA . GLN A 1 175 ? 15.442 22.679 -35.048 1.00 88.06 175 GLN A CA 1
ATOM 1365 C C . GLN A 1 175 ? 16.658 23.363 -34.411 1.00 88.06 175 GLN A C 1
ATOM 1367 O O . GLN A 1 175 ? 17.517 22.684 -33.848 1.00 88.06 175 GLN A O 1
ATOM 1372 N N . ARG A 1 176 ? 16.699 24.702 -34.412 1.00 88.38 176 ARG A N 1
ATOM 1373 C CA . ARG A 1 176 ? 17.782 25.469 -33.772 1.00 88.38 176 ARG A CA 1
ATOM 1374 C C . ARG A 1 176 ? 17.830 25.234 -32.263 1.00 88.38 176 ARG A C 1
ATOM 1376 O O . ARG A 1 176 ? 18.904 24.982 -31.728 1.00 88.38 176 ARG A O 1
ATOM 1383 N N . ILE A 1 177 ? 16.681 25.243 -31.580 1.00 87.31 177 ILE A N 1
ATOM 1384 C CA . ILE A 1 177 ? 16.596 24.994 -30.130 1.00 87.31 177 ILE A CA 1
ATOM 1385 C C . ILE A 1 177 ? 17.141 23.606 -29.772 1.00 87.31 177 ILE A C 1
ATOM 1387 O O . ILE A 1 177 ? 17.892 23.479 -28.800 1.00 87.31 177 ILE A O 1
ATOM 1391 N N . LEU A 1 178 ? 16.786 22.574 -30.543 1.00 88.19 178 LEU A N 1
ATOM 1392 C CA . LEU A 1 178 ? 17.280 21.216 -30.310 1.00 88.19 178 LEU A CA 1
ATOM 1393 C C . LEU A 1 178 ? 18.780 21.090 -30.591 1.00 88.19 178 LEU A C 1
ATOM 1395 O O . LEU A 1 178 ? 19.493 20.503 -29.780 1.00 88.19 178 LEU A O 1
ATOM 1399 N N . GLN A 1 179 ? 19.275 21.681 -31.681 1.00 88.38 179 GLN A N 1
ATOM 1400 C CA . GLN A 1 179 ? 20.706 21.680 -32.006 1.00 88.38 179 GLN A CA 1
ATOM 1401 C C . GLN A 1 179 ? 21.531 22.404 -30.936 1.00 88.38 179 GLN A C 1
ATOM 1403 O O . GLN A 1 179 ? 22.539 21.875 -30.468 1.00 88.38 179 GLN A O 1
ATOM 1408 N N . THR A 1 180 ? 21.072 23.570 -30.471 1.00 89.94 180 THR A N 1
ATOM 1409 C CA . THR A 1 180 ? 21.712 24.277 -29.355 1.00 89.94 180 THR A CA 1
ATOM 1410 C C . THR A 1 180 ? 21.700 23.425 -28.090 1.00 89.94 180 THR A C 1
ATOM 1412 O O . THR A 1 180 ? 22.702 23.373 -27.384 1.00 89.94 180 THR A O 1
ATOM 1415 N N . HIS A 1 181 ? 20.602 22.724 -27.793 1.00 87.25 181 HIS A N 1
ATOM 1416 C CA . HIS A 1 181 ? 20.535 21.859 -26.618 1.00 87.25 181 HIS A CA 1
ATOM 1417 C C . HIS A 1 181 ? 21.477 20.652 -26.707 1.00 87.25 181 HIS A C 1
ATOM 1419 O O . HIS A 1 181 ? 22.099 20.308 -25.702 1.00 87.25 181 HIS A O 1
ATOM 1425 N N . ALA A 1 182 ? 21.617 20.044 -27.884 1.00 88.00 182 ALA A N 1
ATOM 1426 C CA . ALA A 1 182 ? 22.532 18.929 -28.102 1.00 88.00 182 ALA A CA 1
ATOM 1427 C C . ALA A 1 182 ? 23.997 19.309 -27.828 1.00 88.00 182 ALA A C 1
ATOM 1429 O O . ALA A 1 182 ? 24.738 18.499 -27.275 1.00 88.00 182 ALA A O 1
ATOM 1430 N N . MET A 1 183 ? 24.384 20.550 -28.147 1.00 87.38 183 MET A N 1
ATOM 1431 C CA . MET A 1 183 ? 25.735 21.085 -27.929 1.00 87.38 183 MET A CA 1
ATOM 1432 C C . MET A 1 183 ? 25.990 21.604 -26.503 1.00 87.38 183 MET A C 1
ATOM 1434 O O . MET A 1 183 ? 27.125 21.939 -26.171 1.00 87.38 183 MET A O 1
ATOM 1438 N N . GLN A 1 184 ? 24.966 21.702 -25.648 1.00 86.69 184 GLN A N 1
ATOM 1439 C CA . GLN A 1 184 ? 25.153 22.152 -24.265 1.00 86.69 184 GLN A CA 1
ATOM 1440 C C . GLN A 1 184 ? 25.991 21.153 -23.459 1.00 86.69 184 GLN A C 1
ATOM 1442 O O . GLN A 1 184 ? 25.844 19.937 -23.602 1.00 86.69 184 GLN A O 1
ATOM 1447 N N . ASN A 1 185 ? 26.828 21.682 -22.558 1.00 81.81 185 ASN A N 1
ATOM 1448 C CA . ASN A 1 185 ? 27.603 20.871 -21.621 1.00 81.81 185 ASN A CA 1
ATOM 1449 C C . ASN A 1 185 ? 26.685 19.951 -20.806 1.00 81.81 185 ASN A C 1
ATOM 1451 O O . ASN A 1 185 ? 25.630 20.371 -20.328 1.00 81.81 185 ASN A O 1
ATOM 1455 N N . PHE A 1 186 ? 27.109 18.701 -20.641 1.00 81.75 186 PHE A N 1
ATOM 1456 C CA . PHE A 1 186 ? 26.378 17.679 -19.903 1.00 81.75 186 PHE A CA 1
ATOM 1457 C C . PHE A 1 186 ? 27.281 16.936 -18.929 1.00 81.75 186 PHE A C 1
ATOM 1459 O O . PHE A 1 186 ? 28.488 16.831 -19.142 1.00 81.75 186 PHE A O 1
ATOM 1466 N N . SER A 1 187 ? 26.668 16.437 -17.860 1.00 83.31 187 SER A N 1
ATOM 1467 C CA . SER A 1 187 ? 27.328 15.630 -16.836 1.00 83.31 187 SER A CA 1
ATOM 1468 C C . SER A 1 187 ? 27.566 14.204 -17.323 1.00 83.31 187 SER A C 1
ATOM 1470 O O . SER A 1 187 ? 26.762 13.663 -18.089 1.00 83.31 187 SER A O 1
ATOM 1472 N N . LEU A 1 188 ? 28.659 13.598 -16.868 1.00 81.81 188 LEU A N 1
ATOM 1473 C CA . LEU A 1 188 ? 29.033 12.225 -17.195 1.00 81.81 188 LEU A CA 1
ATOM 1474 C C . LEU A 1 188 ? 28.654 11.264 -16.055 1.00 81.81 188 LEU A C 1
ATOM 1476 O O . LEU A 1 188 ? 28.485 11.698 -14.912 1.00 81.81 188 LEU A O 1
ATOM 1480 N N . PRO A 1 189 ? 28.535 9.954 -16.336 1.00 79.75 189 PRO A N 1
ATOM 1481 C CA . PRO A 1 189 ? 28.380 8.942 -15.296 1.00 79.75 189 PRO A CA 1
ATOM 1482 C C . PRO A 1 189 ? 29.437 9.064 -14.192 1.00 79.75 189 PRO A C 1
ATOM 1484 O O . PRO A 1 189 ? 30.639 9.073 -14.465 1.00 79.75 189 PRO A O 1
ATOM 1487 N N . GLY A 1 190 ? 28.985 9.158 -12.941 1.00 71.38 190 GLY A N 1
ATOM 1488 C CA . GLY A 1 190 ? 29.827 9.398 -11.766 1.00 71.38 190 GLY A CA 1
ATOM 1489 C C . GLY A 1 190 ? 29.805 10.837 -11.239 1.00 71.38 190 GLY A C 1
ATOM 1490 O O . GLY A 1 190 ? 30.236 11.055 -10.106 1.00 71.38 190 GLY A O 1
ATOM 1491 N N . ASP A 1 191 ? 29.266 11.800 -11.993 1.00 77.50 191 ASP A N 1
ATOM 1492 C CA . ASP A 1 191 ? 29.015 13.158 -11.500 1.00 77.50 191 ASP A CA 1
ATOM 1493 C C . ASP A 1 191 ? 27.726 13.201 -10.667 1.00 77.50 191 ASP A C 1
ATOM 1495 O O . ASP A 1 191 ? 26.728 12.570 -11.017 1.00 77.50 191 ASP A O 1
ATOM 1499 N N . SER A 1 192 ? 27.686 14.000 -9.596 1.00 71.44 192 SER A N 1
ATOM 1500 C CA . SER A 1 192 ? 26.495 14.146 -8.733 1.00 71.44 192 SER A CA 1
ATOM 1501 C C . SER A 1 192 ? 25.246 14.627 -9.483 1.00 71.44 192 SER A C 1
ATOM 1503 O O . SER A 1 192 ? 24.125 14.297 -9.102 1.00 71.44 192 SER A O 1
ATOM 1505 N N . ASN A 1 193 ? 25.447 15.372 -10.570 1.00 75.88 193 ASN A N 1
ATOM 1506 C CA . ASN A 1 193 ? 24.386 15.925 -11.404 1.00 75.88 193 ASN A CA 1
ATOM 1507 C C . ASN A 1 193 ? 23.921 14.972 -12.518 1.00 75.88 193 ASN A C 1
ATOM 1509 O O . ASN A 1 193 ? 23.018 15.335 -13.271 1.00 75.88 193 ASN A O 1
ATOM 1513 N N . PHE A 1 194 ? 24.509 13.775 -12.650 1.00 80.44 194 PHE A N 1
ATOM 1514 C CA . PHE A 1 194 ? 24.101 12.807 -13.665 1.00 80.44 194 PHE A CA 1
ATOM 1515 C C . PHE A 1 194 ? 22.872 11.998 -13.200 1.00 80.44 194 PHE A C 1
ATOM 1517 O O . PHE A 1 194 ? 22.969 11.193 -12.269 1.00 80.44 194 PHE A O 1
ATOM 1524 N N . PRO A 1 195 ? 21.706 12.160 -13.852 1.00 70.94 195 PRO A N 1
ATOM 1525 C CA . PRO A 1 195 ? 20.443 11.591 -13.374 1.00 70.94 195 PRO A CA 1
ATOM 1526 C C . PRO A 1 195 ? 20.393 10.056 -13.446 1.00 70.94 195 PRO A C 1
ATOM 1528 O O . PRO A 1 195 ? 19.622 9.431 -12.723 1.00 70.94 195 PRO A O 1
ATOM 1531 N N . LEU A 1 196 ? 21.219 9.428 -14.288 1.00 75.81 196 LEU A N 1
ATOM 1532 C CA . LEU A 1 196 ? 21.201 7.983 -14.528 1.00 75.81 196 LEU A CA 1
ATOM 1533 C C . LEU A 1 196 ? 22.315 7.225 -13.787 1.00 75.81 196 LEU A C 1
ATOM 1535 O O . LEU A 1 196 ? 22.578 6.078 -14.123 1.00 75.81 196 LEU A O 1
ATOM 1539 N N . ASN A 1 197 ? 22.944 7.806 -12.759 1.00 76.69 197 ASN A N 1
ATOM 1540 C CA . ASN A 1 197 ? 24.011 7.139 -11.991 1.00 76.69 197 ASN A CA 1
ATOM 1541 C C . ASN A 1 197 ? 23.684 5.706 -11.511 1.00 76.69 197 ASN A C 1
ATOM 1543 O O . ASN A 1 197 ? 24.583 4.875 -11.546 1.00 76.69 197 ASN A O 1
ATOM 1547 N N . PRO A 1 198 ? 22.440 5.349 -11.122 1.00 74.75 198 PRO A N 1
ATOM 1548 C CA . PRO A 1 198 ? 22.115 3.966 -10.752 1.00 74.75 198 PRO A CA 1
ATOM 1549 C C . PRO A 1 198 ? 22.250 2.943 -11.891 1.00 74.75 198 PRO A C 1
ATOM 1551 O O . PRO A 1 198 ? 22.282 1.746 -11.627 1.00 74.75 198 PRO A O 1
ATOM 1554 N N . PHE A 1 199 ? 22.277 3.404 -13.143 1.00 72.12 199 PHE A N 1
ATOM 1555 C CA . PHE A 1 199 ? 22.319 2.567 -14.340 1.00 72.12 199 PHE A CA 1
ATOM 1556 C C . PHE A 1 199 ? 23.685 2.567 -15.024 1.00 72.12 199 PHE A C 1
ATOM 1558 O O . PHE A 1 199 ? 23.901 1.739 -15.893 1.00 72.12 199 PHE A O 1
ATOM 1565 N N . PHE A 1 200 ? 24.595 3.483 -14.686 1.00 76.38 200 PHE A N 1
ATOM 1566 C CA . PHE A 1 200 ? 25.875 3.613 -15.381 1.00 76.38 200 PHE A CA 1
ATOM 1567 C C . PHE A 1 200 ? 27.041 3.466 -14.414 1.00 76.38 200 PHE A C 1
ATOM 1569 O O . PHE A 1 200 ? 27.057 4.060 -13.338 1.00 76.38 200 PHE A O 1
ATOM 1576 N N . GLU A 1 201 ? 28.056 2.724 -14.841 1.00 78.56 201 GLU A N 1
ATOM 1577 C CA . GLU A 1 201 ? 29.326 2.645 -14.133 1.00 78.56 201 GLU A CA 1
ATOM 1578 C C . GLU A 1 201 ? 30.183 3.885 -14.418 1.00 78.56 201 GLU A C 1
ATOM 1580 O O . GLU A 1 201 ? 30.135 4.480 -15.499 1.00 78.56 201 GLU A O 1
ATOM 1585 N N . LYS A 1 202 ? 30.982 4.286 -13.427 1.00 81.81 202 LYS A N 1
ATOM 1586 C CA . LYS A 1 202 ? 31.923 5.399 -13.568 1.00 81.81 202 LYS A CA 1
ATOM 1587 C C . LYS A 1 202 ? 33.059 5.005 -14.532 1.00 81.81 202 LYS A C 1
ATOM 1589 O O . LYS A 1 202 ? 33.592 3.906 -14.386 1.00 81.81 202 LYS A O 1
ATOM 1594 N N . PRO A 1 203 ? 33.503 5.896 -15.443 1.00 83.44 203 PRO A N 1
ATOM 1595 C CA . PRO A 1 203 ? 34.663 5.641 -16.296 1.00 83.44 203 PRO A CA 1
ATOM 1596 C C . PRO A 1 203 ? 35.923 5.314 -15.481 1.00 83.44 203 PRO A C 1
ATOM 1598 O O . PRO A 1 203 ? 36.230 6.003 -14.503 1.00 83.44 203 PRO A O 1
ATOM 1601 N N . ALA A 1 204 ? 36.663 4.283 -15.899 1.00 82.12 204 ALA A N 1
ATOM 1602 C CA . ALA A 1 204 ? 37.872 3.824 -15.214 1.00 82.12 204 ALA A CA 1
ATOM 1603 C C . ALA A 1 204 ? 39.063 4.772 -15.428 1.00 82.12 204 ALA A C 1
ATOM 1605 O O . ALA A 1 204 ? 39.826 5.034 -14.497 1.00 82.12 204 ALA A O 1
ATOM 1606 N N . THR A 1 205 ? 39.208 5.321 -16.639 1.00 88.88 205 THR A N 1
ATOM 1607 C CA . THR A 1 205 ? 40.294 6.245 -16.989 1.00 88.88 205 THR A CA 1
ATOM 1608 C C . THR A 1 205 ? 39.774 7.589 -17.507 1.00 88.88 205 THR A C 1
ATOM 1610 O O . THR A 1 205 ? 38.633 7.722 -17.953 1.00 88.88 205 THR A O 1
ATOM 1613 N N . LYS A 1 206 ? 40.633 8.619 -17.467 1.00 83.94 206 LYS A N 1
ATOM 1614 C CA . LYS A 1 206 ? 40.321 9.941 -18.043 1.00 83.94 206 LYS A CA 1
ATOM 1615 C C . LYS A 1 206 ? 40.125 9.883 -19.564 1.00 83.94 206 LYS A C 1
ATOM 1617 O O . LYS A 1 206 ? 39.305 10.629 -20.084 1.00 83.94 206 LYS A O 1
ATOM 1622 N N . GLN A 1 207 ? 40.846 8.995 -20.250 1.00 86.38 207 GLN A N 1
ATOM 1623 C CA . GLN A 1 207 ? 40.720 8.797 -21.696 1.00 86.38 207 GLN A CA 1
ATOM 1624 C C . GLN A 1 207 ? 39.364 8.174 -22.051 1.00 86.38 207 GLN A C 1
ATOM 1626 O O . GLN A 1 207 ? 38.683 8.671 -22.945 1.00 86.38 207 GLN A O 1
ATOM 1631 N N . ASP A 1 208 ? 38.912 7.174 -21.288 1.00 82.12 208 ASP A N 1
ATOM 1632 C CA . ASP A 1 208 ? 37.584 6.572 -21.483 1.00 82.12 208 ASP A CA 1
ATOM 1633 C C . ASP A 1 208 ? 36.458 7.588 -21.260 1.00 82.12 208 ASP A C 1
ATOM 1635 O O . ASP A 1 208 ? 35.460 7.587 -21.981 1.00 82.12 208 ASP A O 1
ATOM 1639 N N . ALA A 1 209 ? 36.624 8.494 -20.290 1.00 83.94 209 ALA A N 1
ATOM 1640 C CA . ALA A 1 209 ? 35.665 9.568 -20.042 1.00 83.94 209 ALA A CA 1
ATOM 1641 C C . ALA A 1 209 ? 35.562 10.543 -21.229 1.00 83.94 209 ALA A C 1
ATOM 1643 O O . ALA A 1 209 ? 34.467 11.006 -21.558 1.00 83.94 209 ALA A O 1
ATOM 1644 N N . GLU A 1 210 ? 36.679 10.843 -21.893 1.00 86.94 210 GLU A N 1
ATOM 1645 C CA . GLU A 1 210 ? 36.710 11.721 -23.064 1.00 86.94 210 GLU A CA 1
ATOM 1646 C C . GLU A 1 210 ? 36.094 11.052 -24.301 1.00 86.94 210 GLU A C 1
ATOM 1648 O O . GLU A 1 210 ? 35.274 11.669 -24.986 1.00 86.94 210 GLU A O 1
ATOM 1653 N N . ILE A 1 211 ? 36.387 9.767 -24.522 1.00 87.56 211 ILE A N 1
ATOM 1654 C CA . ILE A 1 211 ? 35.760 8.954 -25.576 1.00 87.56 211 ILE A CA 1
ATOM 1655 C C . ILE A 1 211 ? 34.244 8.874 -25.357 1.00 87.56 211 ILE A C 1
ATOM 1657 O O . ILE A 1 211 ? 33.464 9.116 -26.281 1.00 87.56 211 ILE A O 1
ATOM 1661 N N . LEU A 1 212 ? 33.805 8.604 -24.124 1.00 84.56 212 LEU A N 1
ATOM 1662 C CA . LEU A 1 212 ? 32.387 8.555 -23.771 1.00 84.56 212 LEU A CA 1
ATOM 1663 C C . LEU A 1 212 ? 31.698 9.905 -24.006 1.00 84.56 212 LEU A C 1
ATOM 1665 O O . LEU A 1 212 ? 30.577 9.952 -24.517 1.00 84.56 212 LEU A O 1
ATOM 1669 N N . LYS A 1 213 ? 32.370 11.012 -23.677 1.00 87.00 213 LYS A N 1
ATOM 1670 C CA . LYS A 1 213 ? 31.857 12.363 -23.921 1.00 87.00 213 LYS A CA 1
ATOM 1671 C C . LYS A 1 213 ? 31.678 12.638 -25.414 1.00 87.00 213 LYS A C 1
ATOM 1673 O O . LYS A 1 213 ? 30.633 13.155 -25.805 1.00 87.00 213 LYS A O 1
ATOM 1678 N N . GLN A 1 214 ? 32.654 12.280 -26.246 1.00 88.75 214 GLN A N 1
ATOM 1679 C CA . GLN A 1 214 ? 32.551 12.426 -27.702 1.00 88.75 214 GLN A CA 1
ATOM 1680 C C . GLN A 1 214 ? 31.409 11.574 -28.270 1.00 88.75 214 GLN A C 1
ATOM 1682 O O . GLN A 1 214 ? 30.595 12.073 -29.049 1.00 88.75 214 GLN A O 1
ATOM 1687 N N . TYR A 1 215 ? 31.287 10.326 -27.811 1.00 87.81 215 TYR A N 1
ATOM 1688 C CA . TYR A 1 215 ? 30.227 9.410 -28.229 1.00 87.81 215 TYR A CA 1
ATOM 1689 C C . TYR A 1 215 ? 28.825 9.934 -27.881 1.00 87.81 215 TYR A C 1
ATOM 1691 O O . TYR A 1 215 ? 27.940 9.998 -28.736 1.00 87.81 215 TYR A O 1
ATOM 1699 N N . ILE A 1 216 ? 28.622 10.384 -26.641 1.00 87.31 216 ILE A N 1
ATOM 1700 C CA . ILE A 1 216 ? 27.344 10.952 -26.196 1.00 87.31 216 ILE A CA 1
ATOM 1701 C C . ILE A 1 216 ? 27.016 12.255 -26.942 1.00 87.31 216 ILE A C 1
ATOM 1703 O O . ILE A 1 216 ? 25.859 12.479 -27.306 1.00 87.31 216 ILE A O 1
ATOM 1707 N N . ALA A 1 217 ? 28.010 13.110 -27.193 1.00 88.50 217 ALA A N 1
ATOM 1708 C CA . ALA A 1 217 ? 27.814 14.337 -27.961 1.00 88.50 217 ALA A CA 1
ATOM 1709 C C . ALA A 1 217 ? 27.340 14.036 -29.393 1.00 88.50 217 ALA A C 1
ATOM 1711 O O . ALA A 1 217 ? 26.399 14.670 -29.873 1.00 88.50 217 ALA A O 1
ATOM 1712 N N . GLN A 1 218 ? 27.925 13.024 -30.041 1.00 89.62 218 GLN A N 1
ATOM 1713 C CA . GLN A 1 218 ? 27.497 12.572 -31.364 1.00 89.62 218 GLN A CA 1
ATOM 1714 C C . GLN A 1 218 ? 26.048 12.061 -31.349 1.00 89.62 218 GLN A C 1
ATOM 1716 O O . GLN A 1 218 ? 25.243 12.469 -32.186 1.00 89.62 218 GLN A O 1
ATOM 1721 N N . LEU A 1 219 ? 25.685 11.230 -30.366 1.00 88.94 219 LEU A N 1
ATOM 1722 C CA . LEU A 1 219 ? 24.319 10.715 -30.218 1.00 88.94 219 LEU A CA 1
ATOM 1723 C C . LEU A 1 219 ? 23.281 11.834 -30.060 1.00 88.94 219 LEU A C 1
ATOM 1725 O O . LEU A 1 219 ? 22.223 11.798 -30.688 1.00 88.94 219 LEU A O 1
ATOM 1729 N N . ARG A 1 220 ? 23.581 12.852 -29.248 1.00 90.44 220 ARG A N 1
ATOM 1730 C CA . ARG A 1 220 ? 22.688 14.003 -29.042 1.00 90.44 220 ARG A CA 1
ATOM 1731 C C . ARG A 1 220 ? 22.441 14.787 -30.327 1.00 90.44 220 ARG A C 1
ATOM 1733 O O . ARG A 1 220 ? 21.308 15.198 -30.574 1.00 90.44 220 ARG A O 1
ATOM 1740 N N . LEU A 1 221 ? 23.482 14.998 -31.133 1.00 90.00 221 LEU A N 1
ATOM 1741 C CA . LEU A 1 221 ? 23.379 15.719 -32.404 1.00 90.00 221 LEU A CA 1
ATOM 1742 C C . LEU A 1 221 ? 22.506 14.963 -33.412 1.00 90.00 221 LEU A C 1
ATOM 1744 O O . LEU A 1 221 ? 21.608 15.562 -34.003 1.00 90.00 221 LEU A O 1
ATOM 1748 N N . GLU A 1 222 ? 22.707 13.651 -33.548 1.00 88.62 222 GLU A N 1
ATOM 1749 C CA . GLU A 1 222 ? 21.900 12.802 -34.437 1.00 88.62 222 GLU A CA 1
ATOM 1750 C C . GLU A 1 222 ? 20.420 12.778 -34.023 1.00 88.62 222 GLU A C 1
ATOM 1752 O O . GLU A 1 222 ? 19.533 12.941 -34.865 1.00 88.62 222 GLU A O 1
ATOM 1757 N N . VAL A 1 223 ? 20.129 12.671 -32.720 1.00 89.25 223 VAL A N 1
ATOM 1758 C CA . VAL A 1 223 ? 18.748 12.766 -32.211 1.00 89.25 223 VAL A CA 1
ATOM 1759 C C . VAL A 1 223 ? 18.148 14.133 -32.527 1.00 89.25 223 VAL A C 1
ATOM 1761 O O . VAL A 1 223 ? 17.023 14.206 -33.019 1.00 89.25 223 VAL A O 1
ATOM 1764 N N . ALA A 1 224 ? 18.876 15.223 -32.272 1.00 89.06 224 ALA A N 1
ATOM 1765 C CA . ALA A 1 224 ? 18.386 16.579 -32.515 1.00 89.06 224 ALA A CA 1
ATOM 1766 C C . ALA A 1 224 ? 18.091 16.853 -33.999 1.00 89.06 224 ALA A C 1
ATOM 1768 O O . ALA A 1 224 ? 17.193 17.640 -34.302 1.00 89.06 224 ALA A O 1
ATOM 1769 N N . LEU A 1 225 ? 18.809 16.194 -34.913 1.00 89.12 225 LEU A N 1
ATOM 1770 C CA . LEU A 1 225 ? 18.590 16.294 -36.354 1.00 89.12 225 LEU A CA 1
ATOM 1771 C C . LEU A 1 225 ? 17.340 15.523 -36.812 1.00 89.12 225 LEU A C 1
ATOM 1773 O O . LEU A 1 225 ? 16.556 16.045 -37.605 1.00 89.12 225 LEU A O 1
ATOM 1777 N N . ARG A 1 226 ? 17.133 14.299 -36.309 1.00 87.50 226 ARG A N 1
ATOM 1778 C CA . ARG A 1 226 ? 16.071 13.387 -36.787 1.00 87.50 226 ARG A CA 1
ATOM 1779 C C . ARG A 1 226 ? 14.737 13.547 -36.062 1.00 87.50 226 ARG A C 1
ATOM 1781 O O . ARG A 1 226 ? 13.678 13.331 -36.651 1.00 87.50 226 ARG A O 1
ATOM 1788 N N . LEU A 1 227 ? 14.764 13.958 -34.796 1.00 86.75 227 LEU A N 1
ATOM 1789 C CA . LEU A 1 227 ? 13.570 14.111 -33.965 1.00 86.75 227 LEU A CA 1
ATOM 1790 C C . LEU A 1 227 ? 12.538 15.113 -34.543 1.00 86.75 227 LEU A C 1
ATOM 1792 O O . LEU A 1 227 ? 11.354 14.768 -34.562 1.00 86.75 227 LEU A O 1
ATOM 1796 N N . PRO A 1 228 ? 12.915 16.297 -35.080 1.00 86.31 228 PRO A N 1
ATOM 1797 C CA . PRO A 1 228 ? 11.970 17.244 -35.683 1.00 86.31 228 PRO A CA 1
ATOM 1798 C C . PRO A 1 228 ? 11.069 16.638 -36.762 1.00 86.31 228 PRO A C 1
ATOM 1800 O O . PRO A 1 228 ? 9.876 16.932 -36.776 1.00 86.31 228 PRO A O 1
ATOM 1803 N N . ALA A 1 229 ? 11.599 15.742 -37.600 1.00 84.44 229 ALA A N 1
ATOM 1804 C CA . ALA A 1 229 ? 10.840 15.102 -38.676 1.00 84.44 229 ALA A CA 1
ATOM 1805 C C . ALA A 1 229 ? 9.682 14.221 -38.167 1.00 84.44 229 ALA A C 1
ATOM 1807 O O . ALA A 1 229 ? 8.756 13.925 -38.914 1.00 84.44 229 ALA A O 1
ATOM 1808 N N . LYS A 1 230 ? 9.719 13.787 -36.898 1.00 83.31 230 LYS A N 1
ATOM 1809 C CA . LYS A 1 230 ? 8.629 13.033 -36.256 1.00 83.31 230 LYS A CA 1
ATOM 1810 C C . LYS A 1 230 ? 7.718 13.904 -35.386 1.00 83.31 230 LYS A C 1
ATOM 1812 O O . LYS A 1 230 ? 6.597 13.487 -35.096 1.00 83.31 230 LYS A O 1
ATOM 1817 N N . LEU A 1 231 ? 8.201 15.062 -34.927 1.00 83.19 231 LEU A N 1
ATOM 1818 C CA . LEU A 1 231 ? 7.485 15.939 -33.993 1.00 83.19 231 LEU A CA 1
ATOM 1819 C C . LEU A 1 231 ? 6.613 16.989 -34.673 1.00 83.19 231 LEU A C 1
ATOM 1821 O O . LEU A 1 231 ? 5.612 17.397 -34.082 1.00 83.19 231 LEU A O 1
ATOM 1825 N N . TYR A 1 232 ? 7.003 17.445 -35.858 1.00 83.12 232 TYR A N 1
ATOM 1826 C CA . TYR A 1 232 ? 6.266 18.445 -36.620 1.00 83.12 232 TYR A CA 1
ATOM 1827 C C . TYR A 1 232 ? 5.416 17.772 -37.684 1.00 83.12 232 TYR A C 1
ATOM 1829 O O . TYR A 1 232 ? 5.854 16.813 -38.318 1.00 83.12 232 TYR A O 1
ATOM 1837 N N . ASP A 1 233 ? 4.199 18.276 -37.863 1.00 76.44 233 ASP A N 1
ATOM 1838 C CA . ASP A 1 233 ? 3.371 17.853 -38.985 1.00 76.44 233 ASP A CA 1
ATOM 1839 C C . ASP A 1 233 ? 3.909 18.448 -40.294 1.00 76.44 233 ASP A C 1
ATOM 1841 O O . ASP A 1 233 ? 4.402 19.582 -40.310 1.00 76.44 233 ASP A O 1
ATOM 1845 N N . THR A 1 234 ? 3.834 17.678 -41.378 1.00 67.94 234 THR A N 1
ATOM 1846 C CA . THR A 1 234 ? 4.453 18.043 -42.668 1.00 67.94 234 THR A CA 1
ATOM 1847 C C . THR A 1 234 ? 3.692 19.188 -43.340 1.00 67.94 234 THR A C 1
ATOM 1849 O O . THR A 1 234 ? 4.285 19.987 -44.060 1.00 67.94 234 THR A O 1
ATOM 1852 N N . GLU A 1 235 ? 2.395 19.302 -43.053 1.00 66.50 235 GLU A N 1
ATOM 1853 C CA . GLU A 1 235 ? 1.494 20.281 -43.665 1.00 66.50 235 GLU A CA 1
ATOM 1854 C C . GLU A 1 235 ? 1.421 21.592 -42.865 1.00 66.50 235 GLU A C 1
ATOM 1856 O O . GLU A 1 235 ? 1.534 22.677 -43.428 1.00 66.50 235 GLU A O 1
ATOM 1861 N N . ASP A 1 236 ? 1.296 21.505 -41.538 1.00 67.81 236 ASP A N 1
ATOM 1862 C CA . ASP A 1 236 ? 1.004 22.664 -40.684 1.00 67.81 236 ASP A CA 1
ATOM 1863 C C . ASP A 1 236 ? 2.246 23.340 -40.073 1.00 67.81 236 ASP A C 1
ATOM 1865 O O . ASP A 1 236 ? 2.117 24.386 -39.432 1.00 67.81 236 ASP A O 1
ATOM 1869 N N . GLN A 1 237 ? 3.436 22.728 -40.185 1.00 72.00 237 GLN A N 1
ATOM 1870 C CA . GLN A 1 237 ? 4.684 23.149 -39.512 1.00 72.00 237 GLN A CA 1
ATOM 1871 C C . GLN A 1 237 ? 4.534 23.407 -37.996 1.00 72.00 237 GLN A C 1
ATOM 1873 O O . GLN A 1 237 ? 5.352 24.094 -37.374 1.00 72.00 237 GLN A O 1
ATOM 1878 N N . LYS A 1 238 ? 3.494 22.832 -37.384 1.00 78.38 238 LYS A N 1
ATOM 1879 C CA . LYS A 1 238 ? 3.170 22.923 -35.957 1.00 78.38 238 LYS A CA 1
ATOM 1880 C C . LYS A 1 238 ? 3.583 21.647 -35.236 1.00 78.38 238 LYS A C 1
ATOM 1882 O O . LYS A 1 238 ? 3.624 20.562 -35.814 1.00 78.38 238 LYS A O 1
ATOM 1887 N N . LEU A 1 239 ? 3.851 21.785 -33.940 1.00 81.69 239 LEU A N 1
ATOM 1888 C CA . LEU A 1 239 ? 4.161 20.661 -33.064 1.00 81.69 239 LEU A CA 1
ATOM 1889 C C . LEU A 1 239 ? 2.953 19.730 -32.911 1.00 81.69 239 LEU A C 1
ATOM 1891 O O . LEU A 1 239 ? 1.834 20.158 -32.610 1.00 81.69 239 LEU A O 1
ATOM 1895 N N . SER A 1 240 ? 3.201 18.430 -33.043 1.00 82.12 240 SER A N 1
ATOM 1896 C CA . SER A 1 240 ? 2.193 17.398 -32.847 1.00 82.12 240 SER A CA 1
ATOM 1897 C C . SER A 1 240 ? 1.692 17.398 -31.402 1.00 82.12 240 SER A C 1
ATOM 1899 O O . SER A 1 240 ? 2.420 17.058 -30.462 1.00 82.12 240 SER A O 1
ATOM 1901 N N . LYS A 1 241 ? 0.400 17.703 -31.218 1.00 77.00 241 LYS A N 1
ATOM 1902 C CA . LYS A 1 241 ? -0.278 17.637 -29.908 1.00 77.00 241 LYS A CA 1
ATOM 1903 C C . LYS A 1 241 ? -0.129 16.262 -29.252 1.00 77.00 241 LYS A C 1
ATOM 1905 O O . LYS A 1 241 ? -0.041 16.164 -28.028 1.00 77.00 241 LYS A O 1
ATOM 1910 N N . TRP A 1 242 ? -0.087 15.210 -30.068 1.00 77.25 242 TRP A N 1
ATOM 1911 C CA . TRP A 1 242 ? 0.051 13.836 -29.606 1.00 77.25 242 TRP A CA 1
ATOM 1912 C C . TRP A 1 242 ? 1.441 13.562 -29.027 1.00 77.25 242 TRP A C 1
ATOM 1914 O O . TRP A 1 242 ? 1.544 12.987 -27.950 1.00 77.25 242 TRP A O 1
ATOM 1924 N N . TRP A 1 243 ? 2.510 14.058 -29.649 1.00 81.88 243 TRP A N 1
ATOM 1925 C CA . TRP A 1 243 ? 3.855 13.963 -29.072 1.00 81.88 243 TRP A CA 1
ATOM 1926 C C . TRP A 1 243 ? 4.032 14.845 -27.832 1.00 81.88 243 TRP A C 1
ATOM 1928 O O . TRP A 1 243 ? 4.655 14.431 -26.852 1.00 81.88 243 TRP A O 1
ATOM 1938 N N . MET A 1 244 ? 3.426 16.034 -27.817 1.00 83.88 244 MET A N 1
ATOM 1939 C CA . MET A 1 244 ? 3.539 16.947 -26.676 1.00 83.88 244 MET A CA 1
ATOM 1940 C C . MET A 1 244 ? 2.890 16.403 -25.396 1.00 83.88 244 MET A C 1
ATOM 1942 O O . MET A 1 244 ? 3.295 16.801 -24.302 1.00 83.88 244 MET A O 1
ATOM 1946 N N . CYS A 1 245 ? 1.947 15.453 -25.479 1.00 78.12 245 CYS A N 1
ATOM 1947 C CA . CYS A 1 245 ? 1.372 14.817 -24.288 1.00 78.12 245 CYS A CA 1
ATOM 1948 C C . CYS A 1 245 ? 2.410 14.032 -23.455 1.00 78.12 245 CYS A C 1
ATOM 1950 O O . CYS A 1 245 ? 2.245 13.888 -22.240 1.00 78.12 245 CYS A O 1
ATOM 1952 N N . PHE A 1 246 ? 3.505 13.585 -24.082 1.00 80.88 246 PHE A N 1
ATOM 1953 C CA . PHE A 1 246 ? 4.581 12.840 -23.426 1.00 80.88 246 PHE A CA 1
ATOM 1954 C C . PHE A 1 246 ? 5.576 13.744 -22.681 1.00 80.88 246 PHE A C 1
ATOM 1956 O O . PHE A 1 246 ? 6.210 13.277 -21.740 1.00 80.88 246 PHE A O 1
ATOM 1963 N N . SER A 1 247 ? 5.642 15.045 -23.000 1.00 80.12 247 SER A N 1
ATOM 1964 C CA . SER A 1 247 ? 6.533 16.020 -22.332 1.00 80.12 247 SER A CA 1
ATOM 1965 C C . SER A 1 247 ? 6.348 16.079 -20.807 1.00 80.12 247 SER A C 1
ATOM 1967 O O . SER A 1 247 ? 7.308 16.260 -20.055 1.00 80.12 247 SER A O 1
ATOM 1969 N N . LYS A 1 248 ? 5.107 15.888 -20.337 1.00 73.88 248 LYS A N 1
ATOM 1970 C CA . LYS A 1 248 ? 4.728 15.959 -18.916 1.00 73.88 248 LYS A CA 1
ATOM 1971 C C . LYS A 1 248 ? 4.908 14.636 -18.168 1.00 73.88 248 LYS A C 1
ATOM 1973 O O . LYS A 1 248 ? 4.719 14.602 -16.950 1.00 73.88 248 LYS A O 1
ATOM 1978 N N . ARG A 1 249 ? 5.219 13.535 -18.860 1.00 71.12 249 ARG A N 1
ATOM 1979 C CA . ARG A 1 249 ? 5.486 12.245 -18.210 1.00 71.12 249 ARG A CA 1
ATOM 1980 C C . ARG A 1 249 ? 6.942 12.186 -17.766 1.00 71.12 249 ARG A C 1
ATOM 1982 O O . ARG A 1 249 ? 7.814 12.706 -18.446 1.00 71.12 249 ARG A O 1
ATOM 1989 N N . LYS A 1 250 ? 7.182 11.568 -16.607 1.00 65.94 250 LYS A N 1
ATOM 1990 C CA . LYS A 1 250 ? 8.527 11.310 -16.079 1.00 65.94 250 LYS A CA 1
ATOM 1991 C C . LYS A 1 250 ? 9.012 9.956 -16.590 1.00 65.94 250 LYS A C 1
ATOM 1993 O O . LYS A 1 250 ? 8.312 8.966 -16.381 1.00 65.94 250 LYS A O 1
ATOM 1998 N N . PHE A 1 251 ? 10.185 9.907 -17.206 1.00 65.88 251 PHE A N 1
ATOM 1999 C CA . PHE A 1 251 ? 10.862 8.657 -17.533 1.00 65.88 251 PHE A CA 1
ATOM 2000 C C . PHE A 1 251 ? 11.520 8.054 -16.278 1.00 65.88 251 PHE A C 1
ATOM 2002 O O . PHE A 1 251 ? 12.156 8.772 -15.511 1.00 65.88 251 PHE A O 1
ATOM 2009 N N . ILE A 1 252 ? 11.295 6.756 -16.019 1.00 64.75 252 ILE A N 1
ATOM 2010 C CA . ILE A 1 252 ? 11.870 5.954 -14.904 1.00 64.75 252 ILE A CA 1
ATOM 2011 C C . ILE A 1 252 ? 11.622 6.536 -13.486 1.00 64.75 252 ILE A C 1
ATOM 2013 O O . ILE A 1 252 ? 12.158 6.079 -12.485 1.00 64.75 252 ILE A O 1
ATOM 2017 N N . GLY A 1 253 ? 10.773 7.558 -13.342 1.00 56.09 253 GLY A N 1
ATOM 2018 C CA . GLY A 1 253 ? 10.553 8.222 -12.051 1.00 56.09 253 GLY A CA 1
ATOM 2019 C C . GLY A 1 253 ? 11.769 8.994 -11.519 1.00 56.09 253 GLY A C 1
ATOM 2020 O O . GLY A 1 253 ? 11.663 9.595 -10.450 1.00 56.09 253 GLY A O 1
ATOM 2021 N N . ILE A 1 254 ? 12.873 9.037 -12.270 1.00 55.25 254 ILE A N 1
ATOM 2022 C CA . ILE A 1 254 ? 14.034 9.872 -11.977 1.00 55.25 254 ILE A CA 1
ATOM 2023 C C . ILE A 1 254 ? 13.617 11.306 -12.274 1.00 55.25 254 ILE A C 1
ATOM 2025 O O . ILE A 1 254 ? 13.195 11.650 -13.379 1.00 55.25 254 ILE A O 1
ATOM 2029 N N . ALA A 1 255 ? 13.641 12.142 -11.244 1.00 42.81 255 ALA A N 1
ATOM 2030 C CA . ALA A 1 255 ? 13.449 13.563 -11.425 1.00 42.81 255 ALA A CA 1
ATOM 2031 C C . ALA A 1 255 ? 14.672 14.112 -12.165 1.00 42.81 255 ALA A C 1
ATOM 2033 O O . ALA A 1 255 ? 15.790 13.988 -11.672 1.00 42.81 255 ALA A O 1
ATOM 2034 N N . ASN A 1 256 ? 14.453 14.756 -13.313 1.00 40.69 256 ASN A N 1
ATOM 2035 C CA . ASN A 1 256 ? 15.405 15.743 -13.805 1.00 40.69 256 ASN A CA 1
ATOM 2036 C C . ASN A 1 256 ? 15.652 16.721 -12.647 1.00 40.69 256 ASN A C 1
ATOM 2038 O O . ASN A 1 256 ? 14.690 17.226 -12.050 1.00 40.69 256 ASN A O 1
ATOM 2042 N N . SER A 1 257 ? 16.919 16.922 -12.291 1.00 37.88 257 SER A N 1
ATOM 2043 C CA . SER A 1 257 ? 17.364 17.896 -11.299 1.00 37.88 257 SER A CA 1
ATOM 2044 C C . SER A 1 257 ? 16.859 19.280 -11.717 1.00 37.88 257 SER A C 1
ATOM 2046 O O . SER A 1 257 ? 17.444 19.955 -12.556 1.00 37.88 257 SER A O 1
ATOM 2048 N N . GLY A 1 258 ? 15.694 19.674 -11.198 1.00 34.31 258 GLY A N 1
ATOM 2049 C CA . GLY A 1 258 ? 15.057 20.936 -11.575 1.00 34.31 258 GLY A CA 1
ATOM 2050 C C . GLY A 1 258 ? 13.535 21.013 -11.465 1.00 34.31 258 GLY A C 1
ATOM 2051 O O . GLY A 1 258 ? 12.997 22.105 -11.615 1.00 34.31 258 GLY A O 1
ATOM 2052 N N . THR A 1 259 ? 12.803 19.930 -11.179 1.00 31.05 259 THR A N 1
ATOM 2053 C CA . THR A 1 259 ? 11.356 20.051 -10.900 1.00 31.05 259 THR A CA 1
ATOM 2054 C C . THR A 1 259 ? 11.061 19.861 -9.422 1.00 31.05 259 THR A C 1
ATOM 2056 O O . THR A 1 259 ? 11.190 18.748 -8.915 1.00 31.05 259 THR A O 1
ATOM 2059 N N . ALA A 1 260 ? 10.661 20.968 -8.790 1.00 32.69 260 ALA A N 1
ATOM 2060 C CA . ALA A 1 260 ? 10.140 21.122 -7.437 1.00 32.69 260 ALA A CA 1
ATOM 2061 C C . ALA A 1 260 ? 9.488 19.857 -6.859 1.00 32.69 260 ALA A C 1
ATOM 2063 O O . ALA A 1 260 ? 8.684 19.199 -7.530 1.00 32.69 260 ALA A O 1
ATOM 2064 N N . GLU A 1 261 ? 9.797 19.560 -5.594 1.00 38.88 261 GLU A N 1
ATOM 2065 C CA . GLU A 1 261 ? 9.008 18.661 -4.755 1.00 38.88 261 GLU A CA 1
ATOM 2066 C C . GLU A 1 261 ? 7.529 19.002 -4.950 1.00 38.88 261 GLU A C 1
ATOM 2068 O O . GLU A 1 261 ? 7.059 20.066 -4.545 1.00 38.88 261 GLU A O 1
ATOM 2073 N N . SER A 1 262 ? 6.791 18.145 -5.664 1.00 41.84 262 SER A N 1
ATOM 2074 C CA . SER A 1 262 ? 5.372 18.396 -5.871 1.00 41.84 262 SER A CA 1
ATOM 2075 C C . SER A 1 262 ? 4.730 18.354 -4.497 1.00 41.84 262 SER A C 1
ATOM 2077 O O . SER A 1 262 ? 4.750 17.297 -3.857 1.00 41.84 262 SER A O 1
ATOM 2079 N N . THR A 1 263 ? 4.174 19.477 -4.057 1.00 52.69 263 THR A N 1
ATOM 2080 C CA . THR A 1 263 ? 3.402 19.572 -2.822 1.00 52.69 263 THR A CA 1
ATOM 2081 C C . THR A 1 263 ? 2.452 18.372 -2.783 1.00 52.69 263 THR A C 1
ATOM 2083 O O . THR A 1 263 ? 1.704 18.159 -3.748 1.00 52.69 263 THR A O 1
ATOM 2086 N N . PRO A 1 264 ? 2.528 17.508 -1.755 1.00 65.31 264 PRO A N 1
ATOM 2087 C CA . PRO A 1 264 ? 1.733 16.295 -1.732 1.00 65.31 264 PRO A CA 1
ATOM 2088 C C . PRO A 1 264 ? 0.261 16.688 -1.817 1.00 65.31 264 PRO A C 1
ATOM 2090 O O . PRO A 1 264 ? -0.216 17.542 -1.075 1.00 65.31 264 PRO A O 1
ATOM 2093 N N . ASN A 1 265 ? -0.452 16.100 -2.779 1.00 79.50 265 ASN A N 1
ATOM 2094 C CA . ASN A 1 265 ? -1.856 16.415 -3.011 1.00 79.50 265 ASN A CA 1
ATOM 2095 C C . ASN A 1 265 ? -2.644 16.230 -1.705 1.00 79.50 265 ASN A C 1
ATOM 2097 O O . ASN A 1 265 ? -2.701 15.116 -1.183 1.00 79.50 265 ASN A O 1
ATOM 2101 N N . VAL A 1 266 ? -3.277 17.305 -1.228 1.00 84.69 266 VAL A N 1
ATOM 2102 C CA . VAL A 1 266 ? -4.052 17.350 0.026 1.00 84.69 266 VAL A CA 1
ATOM 2103 C C . VAL A 1 266 ? -5.079 16.211 0.100 1.00 84.69 266 VAL A C 1
ATOM 2105 O O . VAL A 1 266 ? -5.285 15.606 1.147 1.00 84.69 266 VAL A O 1
ATOM 2108 N N . ASN A 1 267 ? -5.666 15.816 -1.035 1.00 86.06 267 ASN A N 1
ATOM 2109 C CA . ASN A 1 267 ? -6.657 14.736 -1.094 1.00 86.06 267 ASN A CA 1
ATOM 2110 C C . ASN A 1 267 ? -6.073 13.318 -0.948 1.00 86.06 267 ASN A C 1
ATOM 2112 O O . ASN A 1 267 ? -6.832 12.347 -0.926 1.00 86.06 267 ASN A O 1
ATOM 2116 N N . ARG A 1 268 ? -4.745 13.166 -0.880 1.00 85.19 268 ARG A N 1
ATOM 2117 C CA . ARG A 1 268 ? -4.071 11.874 -0.654 1.00 85.19 268 ARG A CA 1
ATOM 2118 C C . ARG A 1 268 ? -3.623 11.671 0.791 1.00 85.19 268 ARG A C 1
ATOM 2120 O O . ARG A 1 268 ? -3.110 10.595 1.101 1.00 85.19 268 ARG A O 1
ATOM 2127 N N . GLU A 1 269 ? -3.845 12.656 1.654 1.00 87.56 269 GLU A N 1
ATOM 2128 C CA . GLU A 1 269 ? -3.591 12.542 3.085 1.00 87.56 269 GLU A CA 1
ATOM 2129 C C . GLU A 1 269 ? -4.450 11.429 3.712 1.00 87.56 269 GLU A C 1
ATOM 2131 O O . GLU A 1 269 ? -5.645 11.297 3.421 1.00 87.56 269 GLU A O 1
ATOM 2136 N N . LEU A 1 270 ? -3.819 10.602 4.550 1.00 90.94 270 LEU A N 1
ATOM 2137 C CA . LEU A 1 270 ? -4.485 9.527 5.280 1.00 90.94 270 LEU A CA 1
ATOM 2138 C C . LEU A 1 270 ? -5.208 10.099 6.500 1.00 90.94 270 LEU A C 1
ATOM 2140 O O . LEU A 1 270 ? -4.639 10.876 7.266 1.00 90.94 270 LEU A O 1
ATOM 2144 N N . LYS A 1 271 ? -6.456 9.673 6.691 1.00 91.06 271 LYS A N 1
ATOM 2145 C CA . LYS A 1 271 ? -7.306 10.057 7.819 1.00 91.06 271 LYS A CA 1
ATOM 2146 C C . LYS A 1 271 ? -7.948 8.824 8.440 1.00 91.06 271 LYS A C 1
ATOM 2148 O O . LYS A 1 271 ? -8.142 7.804 7.770 1.00 91.06 271 LYS A O 1
ATOM 2153 N N . LEU A 1 272 ? -8.320 8.943 9.709 1.00 93.06 272 LEU A N 1
ATOM 2154 C CA . LEU A 1 272 ? -9.120 7.934 10.386 1.00 93.06 272 LEU A CA 1
ATOM 2155 C C . LEU A 1 272 ? -10.564 8.020 9.881 1.00 93.06 272 LEU A C 1
ATOM 2157 O O . LEU A 1 272 ? -11.219 9.056 9.976 1.00 93.06 272 LEU A O 1
ATOM 2161 N N . GLU A 1 273 ? -11.070 6.935 9.301 1.00 93.44 273 GLU A N 1
ATOM 2162 C CA . GLU A 1 273 ? -12.407 6.925 8.704 1.00 93.44 273 GLU A CA 1
ATOM 2163 C C . GLU A 1 273 ? -13.486 6.463 9.686 1.00 93.44 273 GLU A C 1
ATOM 2165 O O . GLU A 1 273 ? -14.619 6.968 9.681 1.00 93.44 273 GLU A O 1
ATOM 2170 N N . LYS A 1 274 ? -13.149 5.457 10.492 1.00 95.31 274 LYS A N 1
ATOM 2171 C CA . LYS A 1 274 ? -13.950 4.982 11.619 1.00 95.31 274 LYS A CA 1
ATOM 2172 C C . LYS A 1 274 ? -13.086 4.160 12.567 1.00 95.31 274 LYS A C 1
ATOM 2174 O O . LYS A 1 274 ? -12.170 3.466 12.127 1.00 95.31 274 LYS A O 1
ATOM 2179 N N . LEU A 1 275 ? -13.449 4.194 13.839 1.00 96.94 275 LEU A N 1
ATOM 2180 C CA . LEU A 1 275 ? -12.982 3.272 14.861 1.00 96.94 275 LEU A CA 1
ATOM 2181 C C . LEU A 1 275 ? -14.132 2.317 15.189 1.00 96.94 275 LEU A C 1
ATOM 2183 O O . LEU A 1 275 ? -15.227 2.759 15.535 1.00 96.94 275 LEU A O 1
ATOM 2187 N N . CYS A 1 276 ? -13.902 1.018 15.054 1.00 97.00 276 CYS A N 1
ATOM 2188 C CA . CYS A 1 276 ? -14.838 -0.010 15.487 1.00 97.00 276 CYS A CA 1
ATOM 2189 C C . CYS A 1 276 ? -14.345 -0.596 16.811 1.00 97.00 276 CYS A C 1
ATOM 2191 O O . CYS A 1 276 ? -13.220 -1.086 16.879 1.00 97.00 276 CYS A O 1
ATOM 2193 N N . LEU A 1 277 ? -15.198 -0.566 17.827 1.00 96.00 277 LEU A N 1
ATOM 2194 C CA . LEU A 1 277 ? -14.962 -1.183 19.127 1.00 96.00 277 LEU A CA 1
ATOM 2195 C C . LEU A 1 277 ? -15.828 -2.429 19.226 1.00 96.00 277 LEU A C 1
ATOM 2197 O O . LEU A 1 277 ? -17.024 -2.363 18.928 1.00 96.00 277 LEU A O 1
ATOM 2201 N N . ASN A 1 278 ? -15.242 -3.548 19.628 1.00 96.81 278 ASN A N 1
ATOM 2202 C CA . ASN A 1 278 ? -15.944 -4.820 19.742 1.00 96.81 278 ASN A CA 1
ATOM 2203 C C . ASN A 1 278 ? -15.644 -5.484 21.086 1.00 96.81 278 ASN A C 1
ATOM 2205 O O . ASN A 1 278 ? -14.485 -5.626 21.463 1.00 96.81 278 ASN A O 1
ATOM 2209 N N . ILE A 1 279 ? -16.694 -5.925 21.774 1.00 96.19 279 ILE A N 1
ATOM 2210 C CA . ILE A 1 279 ? -16.601 -6.773 22.961 1.00 96.19 279 ILE A CA 1
ATOM 2211 C C . ILE A 1 279 ? -17.336 -8.072 22.651 1.00 96.19 279 ILE A C 1
ATOM 2213 O O . ILE A 1 279 ? -18.558 -8.089 22.479 1.00 96.19 279 ILE A O 1
ATOM 2217 N N . CYS A 1 280 ? -16.585 -9.167 22.577 1.00 94.81 280 CYS A N 1
ATOM 2218 C CA . CYS A 1 280 ? -17.134 -10.504 22.402 1.00 94.81 280 CYS A CA 1
ATOM 2219 C C . CYS A 1 280 ? -17.093 -11.245 23.737 1.00 94.81 280 CYS A C 1
ATOM 2221 O O . CYS A 1 280 ? -16.023 -11.629 24.196 1.00 94.81 280 CYS A O 1
ATOM 2223 N N . VAL A 1 281 ? -18.262 -11.438 24.351 1.00 92.12 281 VAL A N 1
ATOM 2224 C CA . VAL A 1 281 ? -18.381 -12.131 25.644 1.00 92.12 281 VAL A CA 1
ATOM 2225 C C . VAL A 1 281 ? -18.549 -13.640 25.437 1.00 92.12 281 VAL A C 1
ATOM 2227 O O . VAL A 1 281 ? -18.069 -14.426 26.244 1.00 92.12 281 VAL A O 1
ATOM 2230 N N . GLY A 1 282 ? -19.176 -14.051 24.327 1.00 90.19 282 GLY A N 1
ATOM 2231 C CA . GLY A 1 282 ? -19.361 -15.465 23.978 1.00 90.19 282 GLY A CA 1
ATOM 2232 C C . GLY A 1 282 ? -20.595 -16.123 24.602 1.00 90.19 282 GLY A C 1
ATOM 2233 O O . GLY A 1 282 ? -20.879 -17.273 24.295 1.00 90.19 282 GLY A O 1
ATOM 2234 N N . GLU A 1 283 ? -21.362 -15.385 25.402 1.00 90.75 283 GLU A N 1
ATOM 2235 C CA . GLU A 1 283 ? -22.613 -15.831 26.017 1.00 90.75 283 GLU A CA 1
ATOM 2236 C C . GLU A 1 283 ? -23.687 -14.740 25.924 1.00 90.75 283 GLU A C 1
ATOM 2238 O O . GLU A 1 283 ? -23.385 -13.548 25.775 1.00 90.75 283 GLU A O 1
ATOM 2243 N N . SER A 1 284 ? -24.951 -15.153 26.001 1.00 88.56 284 SER A N 1
ATOM 2244 C CA . SER A 1 284 ? -26.078 -14.240 26.176 1.00 88.56 284 SER A CA 1
ATOM 2245 C C . SER A 1 284 ? -26.351 -13.956 27.661 1.00 88.56 284 SER A C 1
ATOM 2247 O O . SER A 1 284 ? -25.741 -14.541 28.550 1.00 88.56 284 SER A O 1
ATOM 2249 N N . GLY A 1 285 ? -27.263 -13.021 27.942 1.00 89.44 285 GLY A N 1
ATOM 2250 C CA . GLY A 1 285 ? -27.682 -12.683 29.306 1.00 89.44 285 GLY A CA 1
ATOM 2251 C C . GLY A 1 285 ? -27.036 -11.415 29.865 1.00 89.44 285 GLY A C 1
ATOM 2252 O O . GLY A 1 285 ? -26.668 -10.501 29.119 1.00 89.44 285 GLY A O 1
ATOM 2253 N N . ASP A 1 286 ? -26.932 -11.347 31.192 1.00 91.88 286 ASP A N 1
ATOM 2254 C CA . ASP A 1 286 ? -26.609 -10.117 31.929 1.00 91.88 286 ASP A CA 1
ATOM 2255 C C . ASP A 1 286 ? -25.193 -9.606 31.688 1.00 91.88 286 ASP A C 1
ATOM 2257 O O . ASP A 1 286 ? -24.943 -8.401 31.675 1.00 91.88 286 ASP A O 1
ATOM 2261 N N . ARG A 1 287 ? -24.241 -10.509 31.458 1.00 91.94 287 ARG A N 1
ATOM 2262 C CA . ARG A 1 287 ? -22.861 -10.112 31.177 1.00 91.94 287 ARG A CA 1
ATOM 2263 C C . ARG A 1 287 ? -22.764 -9.315 29.871 1.00 91.94 287 ARG A C 1
ATOM 2265 O O . ARG A 1 287 ? -22.053 -8.316 29.790 1.00 91.94 287 ARG A O 1
ATOM 2272 N N . LEU A 1 288 ? -23.562 -9.689 28.871 1.00 94.12 288 LEU A N 1
ATOM 2273 C CA . LEU A 1 288 ? -23.637 -8.978 27.597 1.00 94.12 288 LEU A CA 1
ATOM 2274 C C . LEU A 1 288 ? -24.322 -7.609 27.733 1.00 94.12 288 LEU A C 1
ATOM 2276 O O . LEU A 1 288 ? -23.911 -6.642 27.088 1.00 94.12 288 LEU A O 1
ATOM 2280 N N . THR A 1 289 ? -25.353 -7.500 28.574 1.00 93.75 289 THR A N 1
ATOM 2281 C CA . THR A 1 289 ? -26.034 -6.217 28.819 1.00 93.75 289 THR A CA 1
ATOM 2282 C C . THR A 1 289 ? -25.151 -5.252 29.614 1.00 93.75 289 THR A C 1
ATOM 2284 O O . THR A 1 289 ? -25.154 -4.055 29.329 1.00 93.75 289 THR A O 1
ATOM 2287 N N . ARG A 1 290 ? -24.320 -5.748 30.538 1.00 93.75 290 ARG A N 1
ATOM 2288 C CA . ARG A 1 290 ? -23.290 -4.948 31.230 1.00 93.75 290 ARG A CA 1
ATOM 2289 C C . ARG A 1 290 ? -22.196 -4.473 30.274 1.00 93.75 290 ARG A C 1
ATOM 2291 O O . ARG A 1 290 ? -21.881 -3.286 30.270 1.00 93.75 290 ARG A O 1
ATOM 2298 N N . ALA A 1 291 ? -21.691 -5.346 29.399 1.00 94.31 291 ALA A N 1
ATOM 2299 C CA . ALA A 1 291 ? -20.731 -4.961 28.358 1.00 94.31 291 ALA A CA 1
ATOM 2300 C C . ALA A 1 291 ? -21.285 -3.866 27.421 1.00 94.31 291 ALA A C 1
ATOM 2302 O O . ALA A 1 291 ? -20.556 -2.962 27.010 1.00 94.31 291 ALA A O 1
ATOM 2303 N N . SER A 1 292 ? -22.592 -3.897 27.133 1.00 95.06 292 SER A N 1
ATOM 2304 C CA . SER A 1 292 ? -23.275 -2.826 26.396 1.00 95.06 292 SER A CA 1
ATOM 2305 C C . SER A 1 292 ? -23.183 -1.478 27.113 1.00 95.06 292 SER A C 1
ATOM 2307 O O . SER A 1 292 ? -22.882 -0.475 26.471 1.00 95.06 292 SER A O 1
ATOM 2309 N N . LYS A 1 293 ? -23.383 -1.447 28.436 1.00 93.06 293 LYS A N 1
ATOM 2310 C CA . LYS A 1 293 ? -23.268 -0.213 29.230 1.00 93.06 293 LYS A CA 1
ATOM 2311 C C . LYS A 1 293 ? -21.844 0.348 29.224 1.00 93.06 293 LYS A C 1
ATOM 2313 O O . LYS A 1 293 ? -21.685 1.559 29.134 1.00 93.06 293 LYS A O 1
ATOM 2318 N N . VAL A 1 294 ? -20.816 -0.506 29.245 1.00 93.38 294 VAL A N 1
ATOM 2319 C CA . VAL A 1 294 ? -19.406 -0.069 29.142 1.00 93.38 294 VAL A CA 1
ATOM 2320 C C . VAL A 1 294 ? -19.143 0.639 27.816 1.00 93.38 294 VAL A C 1
ATOM 2322 O O . VAL A 1 294 ? -18.569 1.726 27.792 1.00 93.38 294 VAL A O 1
ATOM 2325 N N . LEU A 1 295 ? -19.582 0.048 26.701 1.00 93.31 295 LEU A N 1
ATOM 2326 C CA . LEU A 1 295 ? -19.410 0.665 25.383 1.00 93.31 295 LEU A CA 1
ATOM 2327 C C . LEU A 1 295 ? -20.214 1.959 25.247 1.00 93.31 295 LEU A C 1
ATOM 2329 O O . LEU A 1 295 ? -19.741 2.903 24.613 1.00 93.31 295 LEU A O 1
ATOM 2333 N N . GLU A 1 296 ? -21.397 2.025 25.849 1.00 93.88 296 GLU A N 1
ATOM 2334 C CA . GLU A 1 296 ? -22.209 3.239 25.885 1.00 93.88 296 GLU A CA 1
ATOM 2335 C C . GLU A 1 296 ? -21.528 4.351 26.694 1.00 93.88 296 GLU A C 1
ATOM 2337 O O . GLU A 1 296 ? -21.437 5.476 26.208 1.00 93.88 296 GLU A O 1
ATOM 2342 N N . GLN A 1 297 ? -20.953 4.037 27.859 1.00 91.44 297 GLN A N 1
ATOM 2343 C CA . GLN A 1 297 ? -20.178 4.989 28.666 1.00 91.44 297 GLN A CA 1
ATOM 2344 C C . GLN A 1 297 ? -18.918 5.480 27.940 1.00 91.44 297 GLN A C 1
ATOM 2346 O O . GLN A 1 297 ? -18.614 6.670 27.980 1.00 91.44 297 GLN A O 1
ATOM 2351 N N . LEU A 1 298 ? -18.205 4.589 27.244 1.00 91.31 298 LEU A N 1
ATOM 2352 C CA . LEU A 1 298 ? -16.985 4.941 26.513 1.00 91.31 298 LEU A CA 1
ATOM 2353 C C . LEU A 1 298 ? -17.272 5.790 25.264 1.00 91.31 298 LEU A C 1
ATOM 2355 O O . LEU A 1 298 ? -16.528 6.718 24.958 1.00 91.31 298 LEU A O 1
ATOM 2359 N N . THR A 1 299 ? -18.322 5.459 24.507 1.00 91.81 299 THR A N 1
ATOM 2360 C CA . THR A 1 299 ? -18.577 6.058 23.181 1.00 91.81 299 THR A CA 1
ATOM 2361 C C . THR A 1 299 ? -19.648 7.149 23.184 1.00 91.81 299 THR A C 1
ATOM 2363 O O . THR A 1 299 ? -19.700 7.971 22.259 1.00 91.81 299 THR A O 1
ATOM 2366 N N . GLY A 1 300 ? -20.511 7.169 24.200 1.00 91.31 300 GLY A N 1
ATOM 2367 C CA . GLY A 1 300 ? -21.708 8.006 24.263 1.00 91.31 300 GLY A CA 1
ATOM 2368 C C . GLY A 1 300 ? -22.742 7.666 23.185 1.00 91.31 300 GLY A C 1
ATOM 2369 O O . GLY A 1 300 ? -23.492 8.547 22.767 1.00 91.31 300 GLY A O 1
ATOM 2370 N N . GLN A 1 301 ? -22.727 6.439 22.659 1.00 93.38 301 GLN A N 1
ATOM 2371 C CA . GLN A 1 301 ? -23.641 5.958 21.620 1.00 93.38 301 GLN A CA 1
ATOM 2372 C C . GLN A 1 301 ? -24.268 4.635 22.050 1.00 93.38 301 GLN A C 1
ATOM 2374 O O . GLN A 1 301 ? -23.607 3.820 22.692 1.00 93.38 301 GLN A O 1
ATOM 2379 N N . GLN A 1 302 ? -25.511 4.387 21.627 1.00 94.44 302 GLN A N 1
ATOM 2380 C CA . GLN A 1 302 ? -26.138 3.083 21.832 1.00 94.44 302 GLN A CA 1
ATOM 2381 C C . GLN A 1 302 ? -25.451 2.023 20.961 1.00 94.44 302 GLN A C 1
ATOM 2383 O O . GLN A 1 302 ? -25.449 2.150 19.730 1.00 94.44 302 GLN A O 1
ATOM 2388 N N . PRO A 1 303 ? -24.861 0.980 21.562 1.00 96.50 303 PRO A N 1
ATOM 2389 C CA . PRO A 1 303 ? -24.134 -0.022 20.808 1.00 96.50 303 PRO A CA 1
ATOM 2390 C C . PRO A 1 303 ? -25.074 -1.093 20.234 1.00 96.50 303 PRO A C 1
ATOM 2392 O O . PRO A 1 303 ? -26.213 -1.274 20.667 1.00 96.50 303 PRO A O 1
ATOM 2395 N N . VAL A 1 304 ? -24.584 -1.836 19.242 1.00 96.69 304 VAL A N 1
ATOM 2396 C CA . VAL A 1 304 ? -25.375 -2.832 18.510 1.00 96.69 304 VAL A CA 1
ATOM 2397 C C . VAL A 1 304 ? -24.984 -4.246 18.932 1.00 96.69 304 VAL A C 1
ATOM 2399 O O . VAL A 1 304 ? -23.808 -4.615 18.936 1.00 96.69 304 VAL A O 1
ATOM 2402 N N . PHE A 1 305 ? -25.991 -5.069 19.237 1.00 96.50 305 PHE A N 1
ATOM 2403 C CA . PHE A 1 305 ? -25.808 -6.485 19.560 1.00 96.50 305 PHE A CA 1
ATOM 2404 C C . PHE A 1 305 ? -25.596 -7.328 18.296 1.00 96.50 305 PHE A C 1
ATOM 2406 O O . PHE A 1 305 ? -26.435 -7.351 17.392 1.00 96.50 305 PHE A O 1
ATOM 2413 N N . SER A 1 306 ? -24.506 -8.087 18.275 1.00 95.94 306 SER A N 1
ATOM 2414 C CA . SER A 1 306 ? -24.178 -9.066 17.241 1.00 95.94 306 SER A CA 1
ATOM 2415 C C . SER A 1 306 ? -24.727 -10.444 17.597 1.00 95.94 306 SER A C 1
ATOM 2417 O O . SER A 1 306 ? -24.614 -10.906 18.735 1.00 95.94 306 SER A O 1
ATOM 2419 N N . LYS A 1 307 ? -25.298 -11.118 16.595 1.00 95.56 307 LYS A N 1
ATOM 2420 C CA . LYS A 1 307 ? -25.860 -12.466 16.724 1.00 95.56 307 LYS A CA 1
ATOM 2421 C C . LYS A 1 307 ? -24.899 -13.529 16.193 1.00 95.56 307 LYS A C 1
ATOM 2423 O O . LYS A 1 307 ? -24.201 -13.306 15.204 1.00 95.56 307 LYS A O 1
ATOM 2428 N N . ALA A 1 308 ? -24.920 -14.706 16.802 1.00 95.81 308 ALA A N 1
ATOM 2429 C CA . ALA A 1 308 ? -24.188 -15.874 16.349 1.00 95.81 308 ALA A CA 1
ATOM 2430 C C . ALA A 1 308 ? -24.724 -16.385 15.006 1.00 95.81 308 ALA A C 1
ATOM 2432 O O . ALA A 1 308 ? -25.928 -16.581 14.825 1.00 95.81 308 ALA A O 1
ATOM 2433 N N . ARG A 1 309 ? -23.817 -16.647 14.059 1.00 94.81 309 ARG A N 1
ATOM 2434 C CA . ARG A 1 309 ? -24.177 -17.179 12.732 1.00 94.81 309 ARG A CA 1
ATOM 2435 C C . ARG A 1 309 ? -24.468 -18.681 12.750 1.00 94.81 309 ARG A C 1
ATOM 2437 O O . ARG A 1 309 ? -25.325 -19.134 11.995 1.00 94.81 309 ARG A O 1
ATOM 2444 N N . TYR A 1 310 ? -23.774 -19.424 13.610 1.00 94.88 310 TYR A N 1
ATOM 2445 C CA . TYR A 1 310 ? -23.824 -20.882 13.700 1.00 94.88 310 TYR A CA 1
ATOM 2446 C C . TYR A 1 310 ? -23.925 -21.326 15.157 1.00 94.88 310 TYR A C 1
ATOM 2448 O O . TYR A 1 310 ? -23.520 -20.596 16.058 1.00 94.88 310 TYR A O 1
ATOM 2456 N N . THR A 1 311 ? -24.449 -22.531 15.367 1.00 95.44 311 THR A N 1
ATOM 2457 C CA . THR A 1 311 ? -24.398 -23.207 16.665 1.00 95.44 311 THR A CA 1
ATOM 2458 C C . THR A 1 311 ? -23.059 -23.926 16.780 1.00 95.44 311 THR A C 1
ATOM 2460 O O . THR A 1 311 ? -22.749 -24.764 15.934 1.00 95.44 311 THR A O 1
ATOM 2463 N N . VAL A 1 312 ? -22.277 -23.619 17.813 1.00 93.75 312 VAL A N 1
ATOM 2464 C CA . VAL A 1 312 ? -20.978 -24.256 18.073 1.00 93.75 312 VAL A CA 1
ATOM 2465 C C . VAL A 1 312 ? -20.955 -24.739 19.516 1.00 93.75 312 VAL A C 1
ATOM 2467 O O . VAL A 1 312 ? -20.853 -23.941 20.446 1.00 93.75 312 VAL A O 1
ATOM 2470 N N . ARG A 1 313 ? -21.045 -26.062 19.701 1.00 94.44 313 ARG A N 1
ATOM 2471 C CA . ARG A 1 313 ? -21.186 -26.683 21.028 1.00 94.44 313 ARG A CA 1
ATOM 2472 C C . ARG A 1 313 ? -19.977 -26.435 21.929 1.00 94.44 313 ARG A C 1
ATOM 2474 O O . ARG A 1 313 ? -20.167 -26.171 23.106 1.00 94.44 313 ARG A O 1
ATOM 2481 N N . THR A 1 314 ? -18.766 -26.457 21.372 1.00 95.94 314 THR A N 1
ATOM 2482 C CA . THR A 1 314 ? -17.511 -26.224 22.110 1.00 95.94 314 THR A CA 1
ATOM 2483 C C . THR A 1 314 ? -17.461 -24.849 22.772 1.00 95.94 314 THR A C 1
ATOM 2485 O O . THR A 1 314 ? -16.897 -24.712 23.848 1.00 95.94 314 THR A O 1
ATOM 2488 N N . PHE A 1 315 ? -18.076 -23.841 22.151 1.00 90.81 315 PHE A N 1
ATOM 2489 C CA . PHE A 1 315 ? -18.147 -22.484 22.694 1.00 90.81 315 PHE A CA 1
ATOM 2490 C C . PHE A 1 315 ? -19.444 -22.212 23.463 1.00 90.81 315 PHE A C 1
ATOM 2492 O O . PHE A 1 315 ? -19.634 -21.105 23.942 1.00 90.81 315 PHE A O 1
ATOM 2499 N N . GLY A 1 316 ? -20.359 -23.184 23.557 1.00 91.75 316 GLY A N 1
ATOM 2500 C CA . GLY A 1 316 ? -21.655 -22.999 24.216 1.00 91.75 316 GLY A CA 1
ATOM 2501 C C . GLY A 1 316 ? -22.645 -22.097 23.465 1.00 91.75 316 GLY A C 1
ATOM 2502 O O . GLY A 1 316 ? -23.687 -21.765 24.015 1.00 91.75 316 GLY A O 1
ATOM 2503 N N . ILE A 1 317 ? -22.366 -21.730 22.209 1.00 94.25 317 ILE A N 1
ATOM 2504 C CA . ILE A 1 317 ? -23.139 -20.730 21.455 1.00 94.25 317 ILE A CA 1
ATOM 2505 C C . ILE A 1 317 ? -24.216 -21.392 20.590 1.00 94.25 317 ILE A C 1
ATOM 2507 O O . ILE A 1 317 ? -23.931 -22.349 19.856 1.00 94.25 317 ILE A O 1
ATOM 2511 N N . ARG A 1 318 ? -25.436 -20.836 20.581 1.00 93.56 318 ARG A N 1
ATOM 2512 C CA . ARG A 1 318 ? -26.530 -21.236 19.676 1.00 93.56 318 ARG A CA 1
ATOM 2513 C C . ARG A 1 318 ? -26.737 -20.237 18.538 1.00 93.56 318 ARG A C 1
ATOM 2515 O O . ARG A 1 318 ? -26.487 -19.043 18.661 1.00 93.56 318 ARG A O 1
ATOM 2522 N N . ARG A 1 319 ? -27.229 -20.712 17.390 1.00 95.12 319 ARG A N 1
ATOM 2523 C CA . ARG A 1 319 ? -27.543 -19.852 16.237 1.00 95.12 319 ARG A CA 1
ATOM 2524 C C . ARG A 1 319 ? -28.536 -18.747 16.618 1.00 95.12 319 ARG A C 1
ATOM 2526 O O . ARG A 1 319 ? -29.529 -19.007 17.287 1.00 95.12 319 ARG A O 1
ATOM 2533 N N . ASN A 1 320 ? -28.292 -17.535 16.114 1.00 94.19 320 ASN A N 1
ATOM 2534 C CA . ASN A 1 320 ? -29.054 -16.304 16.362 1.00 94.19 320 ASN A CA 1
ATOM 2535 C C . ASN A 1 320 ? -29.030 -15.774 17.804 1.00 94.19 320 ASN A C 1
ATOM 2537 O O . ASN A 1 320 ? -29.640 -14.736 18.073 1.00 94.19 320 ASN A O 1
ATOM 2541 N N . GLU A 1 321 ? -28.298 -16.421 18.704 1.00 94.12 321 GLU A N 1
ATOM 2542 C CA . GLU A 1 321 ? -28.062 -15.927 20.054 1.00 94.12 321 GLU A CA 1
ATOM 2543 C C . GLU A 1 321 ? -27.211 -14.652 20.020 1.00 94.12 321 GLU A C 1
ATOM 2545 O O . GLU A 1 321 ? -26.326 -14.515 19.174 1.00 94.12 321 GLU A O 1
ATOM 2550 N N . LYS A 1 322 ? -27.481 -13.688 20.904 1.00 96.00 322 LYS A N 1
ATOM 2551 C CA . LYS A 1 322 ? -26.654 -12.479 21.018 1.00 96.00 322 LYS A CA 1
ATOM 2552 C C . LYS A 1 322 ? -25.373 -12.840 21.771 1.00 96.00 322 LYS A C 1
ATOM 2554 O O . LYS A 1 322 ? -25.469 -13.331 22.886 1.00 96.00 322 LYS A O 1
ATOM 2559 N N . ILE A 1 323 ? -24.212 -12.582 21.170 1.00 95.12 323 ILE A N 1
ATOM 2560 C CA . ILE A 1 323 ? -22.906 -13.038 21.695 1.00 95.12 323 ILE A CA 1
ATOM 2561 C C . ILE A 1 323 ? -21.884 -11.919 21.904 1.00 95.12 323 ILE A C 1
ATOM 2563 O O . ILE A 1 323 ? -20.918 -12.076 22.650 1.00 95.12 323 ILE A O 1
ATOM 2567 N N . ALA A 1 324 ? -22.059 -10.801 21.203 1.00 96.19 324 ALA A N 1
ATOM 2568 C CA . ALA A 1 324 ? -21.109 -9.700 21.203 1.00 96.19 324 ALA A CA 1
ATOM 2569 C C . ALA A 1 324 ? -21.841 -8.368 21.073 1.00 96.19 324 ALA A C 1
ATOM 2571 O O . ALA A 1 324 ? -22.975 -8.308 20.586 1.00 96.19 324 ALA A O 1
ATOM 2572 N N . VAL A 1 325 ? -21.176 -7.301 21.490 1.00 96.69 325 VAL A N 1
ATOM 2573 C CA . VAL A 1 325 ? -21.645 -5.925 21.351 1.00 96.69 325 VAL A CA 1
ATOM 2574 C C . VAL A 1 325 ? -20.553 -5.121 20.669 1.00 96.69 325 VAL A C 1
ATOM 2576 O O . VAL A 1 325 ? -19.379 -5.248 21.009 1.00 96.69 325 VAL A O 1
ATOM 2579 N N . HIS A 1 326 ? -20.932 -4.298 19.696 1.00 96.62 326 HIS A N 1
ATOM 2580 C CA . HIS A 1 326 ? -19.982 -3.442 19.002 1.00 96.62 326 HIS A CA 1
ATOM 2581 C C . HIS A 1 326 ? -20.533 -2.037 18.792 1.00 96.62 326 HIS A C 1
ATOM 2583 O O . HIS A 1 326 ? -21.741 -1.821 18.685 1.00 96.62 326 HIS A O 1
ATOM 2589 N N . CYS A 1 327 ? -19.621 -1.076 18.710 1.00 96.44 327 CYS A N 1
ATOM 2590 C CA . CYS A 1 327 ? -19.923 0.320 18.433 1.00 96.44 327 CYS A CA 1
ATOM 2591 C C . CYS A 1 327 ? -18.979 0.846 17.342 1.00 96.44 327 CYS A C 1
ATOM 2593 O O . CYS A 1 327 ? -17.813 0.459 17.276 1.00 96.44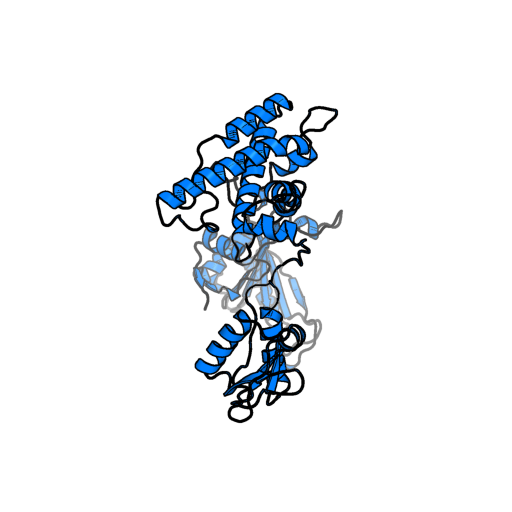 327 CYS A O 1
ATOM 2595 N N . THR A 1 328 ? -19.479 1.704 16.449 1.00 96.94 328 THR A N 1
ATOM 2596 C CA . THR A 1 328 ? -18.657 2.362 15.419 1.00 96.94 328 THR A CA 1
ATOM 2597 C C . THR A 1 328 ? -18.622 3.859 15.680 1.00 96.94 328 THR A C 1
ATOM 2599 O O . THR A 1 328 ? -19.612 4.551 15.465 1.00 96.94 328 THR A O 1
ATOM 2602 N N . VAL A 1 329 ? -17.456 4.373 16.054 1.00 96.06 329 VAL A N 1
ATOM 2603 C CA . VAL A 1 329 ? -17.224 5.796 16.315 1.00 96.06 329 VAL A CA 1
ATOM 2604 C C . VAL A 1 329 ? -16.523 6.433 15.113 1.00 96.06 329 VAL A C 1
ATOM 2606 O O . VAL A 1 329 ? -15.745 5.792 14.403 1.00 96.06 329 VAL A O 1
ATOM 2609 N N . ARG A 1 330 ? -16.816 7.706 14.838 1.00 95.38 330 ARG A N 1
ATOM 2610 C CA . ARG A 1 330 ? -16.219 8.484 13.741 1.00 95.38 330 ARG A CA 1
ATOM 2611 C C . ARG A 1 330 ? -15.911 9.910 14.195 1.00 95.38 330 ARG A C 1
ATOM 2613 O O . ARG A 1 330 ? -16.507 10.388 15.157 1.00 95.38 330 ARG A O 1
ATOM 2620 N N . GLY A 1 331 ? -15.038 10.595 13.458 1.00 92.81 331 GLY A N 1
ATOM 2621 C CA . GLY A 1 331 ? -14.675 11.993 13.717 1.00 92.81 331 GLY A CA 1
ATOM 2622 C C . GLY A 1 331 ? -13.811 12.160 14.968 1.00 92.81 331 GLY A C 1
ATOM 2623 O O . GLY A 1 331 ? -13.126 11.224 15.368 1.00 92.81 331 GLY A O 1
ATOM 2624 N N . ALA A 1 332 ? -13.881 13.335 15.598 1.00 93.56 332 ALA A N 1
ATOM 2625 C CA . ALA A 1 332 ? -13.029 13.703 16.734 1.00 93.56 332 ALA A CA 1
ATOM 2626 C C . ALA A 1 332 ? -13.114 12.713 17.912 1.00 93.56 332 ALA A C 1
ATOM 2628 O O . ALA A 1 332 ? -12.092 12.322 18.462 1.00 93.56 332 ALA A O 1
ATOM 2629 N N . LYS A 1 333 ? -14.318 12.212 18.229 1.00 92.38 333 LYS A N 1
ATOM 2630 C CA . LYS A 1 333 ? -14.504 11.202 19.287 1.00 92.38 333 LYS A CA 1
ATOM 2631 C C . LYS A 1 333 ? -13.715 9.915 19.027 1.00 92.38 333 LYS A C 1
ATOM 2633 O O . LYS A 1 333 ? -13.268 9.266 19.962 1.00 92.38 333 LYS A O 1
ATOM 2638 N N . ALA A 1 334 ? -13.569 9.517 17.762 1.00 94.31 334 ALA A N 1
ATOM 2639 C CA . ALA A 1 334 ? -12.812 8.317 17.420 1.00 94.31 334 ALA A CA 1
ATOM 2640 C C . ALA A 1 334 ? -11.306 8.523 17.616 1.00 94.31 334 ALA A C 1
ATOM 2642 O O . ALA A 1 334 ? -10.623 7.580 18.001 1.00 94.31 334 ALA A O 1
ATOM 2643 N N . GLU A 1 335 ? -10.803 9.732 17.362 1.00 93.19 335 GLU A N 1
ATOM 2644 C CA . GLU A 1 335 ? -9.394 10.074 17.578 1.00 93.19 335 GLU A CA 1
ATOM 2645 C C . GLU A 1 335 ? -9.060 10.099 19.070 1.00 93.19 335 GLU A C 1
ATOM 2647 O O . GLU A 1 335 ? -8.091 9.467 19.476 1.00 93.19 335 GLU A O 1
ATOM 2652 N N . GLU A 1 336 ? -9.919 10.707 19.891 1.00 92.69 336 GLU A N 1
ATOM 2653 C CA . GLU A 1 336 ? -9.751 10.741 21.348 1.00 92.69 336 GLU A CA 1
ATOM 2654 C C . GLU A 1 336 ? -9.746 9.333 21.966 1.00 92.69 336 GLU A C 1
ATOM 2656 O O . GLU A 1 336 ? -8.866 8.987 22.753 1.00 92.69 336 GLU A O 1
ATOM 2661 N N . ILE A 1 337 ? -10.711 8.484 21.590 1.00 93.19 337 ILE A N 1
ATOM 2662 C CA . ILE A 1 337 ? -10.790 7.110 22.106 1.00 93.19 337 ILE A CA 1
ATOM 2663 C C . ILE A 1 337 ? -9.604 6.268 21.611 1.00 93.19 337 ILE A C 1
ATOM 2665 O O . ILE A 1 337 ? -9.086 5.438 22.360 1.00 93.19 337 ILE A O 1
ATOM 2669 N N . LEU A 1 338 ? -9.153 6.478 20.369 1.00 93.94 338 LEU A N 1
ATOM 2670 C CA . LEU A 1 338 ? -7.972 5.797 19.843 1.00 93.94 338 LEU A CA 1
ATOM 2671 C C . LEU A 1 338 ? -6.710 6.198 20.612 1.00 93.94 338 LEU A C 1
ATOM 2673 O O . LEU A 1 338 ? -5.934 5.319 20.969 1.00 93.94 338 LEU A O 1
ATOM 2677 N N . GLU A 1 339 ? -6.513 7.485 20.889 1.00 92.75 339 GLU A N 1
ATOM 2678 C CA . GLU A 1 339 ? -5.357 7.980 21.641 1.00 92.75 339 GLU A CA 1
ATOM 2679 C C . GLU A 1 339 ? -5.315 7.392 23.057 1.00 92.75 339 GLU A C 1
ATOM 2681 O O . GLU A 1 339 ? -4.283 6.868 23.480 1.00 92.75 339 GLU A O 1
ATOM 2686 N N . ARG A 1 340 ? -6.463 7.352 23.748 1.00 92.44 340 ARG A N 1
ATOM 2687 C CA . ARG A 1 340 ? -6.582 6.669 25.047 1.00 92.44 340 ARG A CA 1
ATOM 2688 C C . ARG A 1 340 ? -6.210 5.190 24.947 1.00 92.44 340 ARG A C 1
ATOM 2690 O O . ARG A 1 340 ? -5.469 4.702 25.790 1.00 92.44 340 ARG A O 1
ATOM 2697 N N . GLY A 1 341 ? -6.674 4.487 23.912 1.00 92.44 341 GLY A N 1
ATOM 2698 C CA . GLY A 1 341 ? -6.361 3.070 23.707 1.00 92.44 341 GLY A CA 1
ATOM 2699 C C . GLY A 1 341 ? -4.893 2.801 23.365 1.00 92.44 341 GLY A C 1
ATOM 2700 O O . GLY A 1 341 ? -4.317 1.832 23.856 1.00 92.44 341 GLY A O 1
ATOM 2701 N N . LEU A 1 342 ? -4.268 3.663 22.561 1.00 92.88 342 LEU A N 1
ATOM 2702 C CA . LEU A 1 342 ? -2.850 3.549 22.210 1.00 92.88 342 LEU A CA 1
ATOM 2703 C C . LEU A 1 342 ? -1.939 3.833 23.405 1.00 92.88 342 LEU A C 1
ATOM 2705 O O . LEU A 1 342 ? -0.901 3.185 23.530 1.00 92.88 342 LEU A O 1
ATOM 2709 N N . LYS A 1 343 ? -2.353 4.720 24.316 1.00 92.00 343 LYS A N 1
ATOM 2710 C CA . LYS A 1 343 ? -1.630 4.982 25.565 1.00 92.00 343 LYS A CA 1
ATOM 2711 C C . LYS A 1 343 ? -1.487 3.725 26.429 1.00 92.00 343 LYS A C 1
ATOM 2713 O O . LYS A 1 343 ? -0.416 3.501 26.979 1.00 92.00 343 LYS A O 1
ATOM 2718 N N . VAL A 1 344 ? -2.516 2.874 26.487 1.00 92.75 344 VAL A N 1
ATOM 2719 C CA . VAL A 1 344 ? -2.474 1.585 27.216 1.00 92.75 344 VAL A CA 1
ATOM 2720 C C . VAL A 1 344 ? -1.455 0.614 26.609 1.00 92.75 344 VAL A C 1
ATOM 2722 O O . VAL A 1 344 ? -0.911 -0.243 27.296 1.00 92.75 344 VAL A O 1
ATOM 2725 N N . LYS A 1 345 ? -1.184 0.737 25.307 1.00 89.88 345 LYS A N 1
ATOM 2726 C CA . LYS A 1 345 ? -0.176 -0.053 24.588 1.00 89.88 345 LYS A CA 1
ATOM 2727 C C . LYS A 1 345 ? 1.171 0.655 24.465 1.00 89.88 345 LYS A C 1
ATOM 2729 O O . LYS A 1 345 ? 1.995 0.213 23.674 1.00 89.88 345 LYS A O 1
ATOM 2734 N N . GLU A 1 346 ? 1.373 1.757 25.188 1.00 91.56 346 GLU A N 1
ATOM 2735 C CA . GLU A 1 346 ? 2.601 2.562 25.136 1.00 91.56 346 GLU A CA 1
ATOM 2736 C C . GLU A 1 346 ? 2.978 2.987 23.703 1.00 91.56 346 GLU A C 1
ATOM 2738 O O . GLU A 1 346 ? 4.146 3.145 23.362 1.00 91.56 346 GLU A O 1
ATOM 2743 N N . TYR A 1 347 ? 1.971 3.153 22.836 1.00 91.81 347 TYR A N 1
ATOM 2744 C CA . TYR A 1 347 ? 2.127 3.420 21.402 1.00 91.81 347 TYR A CA 1
ATOM 2745 C C . TYR A 1 347 ? 2.931 2.361 20.621 1.00 91.81 347 TYR A C 1
ATOM 2747 O O . TYR A 1 347 ? 3.259 2.586 19.448 1.00 91.81 347 TYR A O 1
ATOM 2755 N N . GLU A 1 348 ? 3.180 1.184 21.197 1.00 92.69 348 GLU A N 1
ATOM 2756 C CA . GLU A 1 348 ? 3.834 0.067 20.522 1.00 92.69 348 GLU A CA 1
ATOM 2757 C C . GLU A 1 348 ? 2.808 -0.872 19.869 1.00 92.69 348 GLU A C 1
ATOM 2759 O O . GLU A 1 348 ? 1.898 -1.403 20.509 1.00 92.69 348 GLU A O 1
ATOM 2764 N N . LEU A 1 349 ? 2.973 -1.123 18.568 1.00 93.12 349 LEU A N 1
ATOM 2765 C CA . LEU A 1 349 ? 2.180 -2.105 17.824 1.00 93.12 349 LEU A CA 1
ATOM 2766 C C . LEU A 1 349 ? 3.077 -3.029 17.005 1.00 93.12 349 LEU A C 1
ATOM 2768 O O . LEU A 1 349 ? 4.107 -2.620 16.478 1.00 93.12 349 LEU A O 1
ATOM 2772 N N . LYS A 1 350 ? 2.661 -4.280 16.804 1.00 93.69 350 LYS A N 1
ATOM 2773 C CA . LYS A 1 350 ? 3.411 -5.200 15.941 1.00 93.69 350 LYS A CA 1
ATOM 2774 C C . LYS A 1 350 ? 3.085 -4.963 14.474 1.00 93.69 350 LYS A C 1
ATOM 2776 O O . LYS A 1 350 ? 1.967 -4.596 14.111 1.00 93.69 350 LYS A O 1
ATOM 2781 N N . LYS A 1 351 ? 4.020 -5.286 13.581 1.00 93.38 351 LYS A N 1
ATOM 2782 C CA . LYS A 1 351 ? 3.799 -5.235 12.127 1.00 93.38 351 LYS A CA 1
ATOM 2783 C C . LYS A 1 351 ? 2.665 -6.169 11.681 1.00 93.38 351 LYS A C 1
ATOM 2785 O O . LYS A 1 351 ? 2.018 -5.893 10.671 1.00 93.38 351 LYS A O 1
ATOM 2790 N N . SER A 1 352 ? 2.394 -7.257 12.403 1.00 93.31 352 SER A N 1
ATOM 2791 C CA . SER A 1 352 ? 1.289 -8.189 12.121 1.00 93.31 352 SER A CA 1
ATOM 2792 C C . SER A 1 352 ? -0.097 -7.584 12.373 1.00 93.31 352 SER A C 1
ATOM 2794 O O . SER A 1 352 ? -1.041 -7.954 11.680 1.00 93.31 352 SER A O 1
ATOM 2796 N N . ASN A 1 353 ? -0.216 -6.598 13.270 1.00 93.88 353 ASN A N 1
ATOM 2797 C CA . ASN A 1 353 ? -1.472 -5.894 13.550 1.00 93.88 353 ASN A CA 1
ATOM 2798 C C . ASN A 1 353 ? -1.974 -5.050 12.366 1.00 93.88 353 ASN A C 1
ATOM 2800 O O . ASN A 1 353 ? -3.149 -4.683 12.323 1.00 93.88 353 ASN A O 1
ATOM 2804 N N . PHE A 1 354 ? -1.102 -4.742 11.402 1.00 95.31 354 PHE A N 1
ATOM 2805 C CA . PHE A 1 354 ? -1.451 -3.989 10.202 1.00 95.31 354 PHE A CA 1
ATOM 2806 C C . PHE A 1 354 ? -1.860 -4.935 9.067 1.00 95.31 354 PHE A C 1
ATOM 2808 O O . PHE A 1 354 ? -1.081 -5.787 8.620 1.00 95.31 354 PHE A O 1
ATOM 2815 N N . SER A 1 355 ? -3.076 -4.742 8.566 1.00 94.12 355 SER A N 1
ATOM 2816 C CA . SER A 1 355 ? -3.626 -5.447 7.407 1.00 94.12 355 SER A CA 1
ATOM 2817 C C . SER A 1 355 ? -3.000 -4.973 6.093 1.00 94.12 355 SER A C 1
ATOM 2819 O O . SER A 1 355 ? -2.546 -3.834 5.972 1.00 94.12 355 SER A O 1
ATOM 2821 N N . GLU A 1 356 ? -3.060 -5.817 5.063 1.00 91.75 356 GLU A N 1
ATOM 2822 C CA . GLU A 1 356 ? -2.651 -5.457 3.696 1.00 91.75 356 GLU A CA 1
ATOM 2823 C C . GLU A 1 356 ? -3.450 -4.275 3.134 1.00 91.75 356 GLU A C 1
ATOM 2825 O O . GLU A 1 356 ? -2.916 -3.450 2.397 1.00 91.75 356 GLU A O 1
ATOM 2830 N N . THR A 1 357 ? -4.717 -4.147 3.545 1.00 89.62 357 THR A N 1
ATOM 2831 C CA . THR A 1 357 ? -5.609 -3.043 3.159 1.00 89.62 357 THR A CA 1
ATOM 2832 C C . THR A 1 357 ? -5.292 -1.706 3.837 1.00 89.62 357 THR A C 1
ATOM 2834 O O . THR A 1 357 ? -6.013 -0.734 3.615 1.00 89.62 357 THR A O 1
ATOM 2837 N N . GLY A 1 358 ? -4.257 -1.645 4.681 1.00 90.44 358 GLY A N 1
ATOM 2838 C CA . GLY A 1 358 ? -3.849 -0.426 5.381 1.00 90.44 358 GLY A CA 1
ATOM 2839 C C . GLY A 1 358 ? -4.686 -0.091 6.622 1.00 90.44 358 GLY A C 1
ATOM 2840 O O . GLY A 1 358 ? -4.563 1.004 7.156 1.00 90.44 358 GLY A O 1
ATOM 2841 N N . ASN A 1 359 ? -5.523 -1.011 7.100 1.00 95.88 359 ASN A N 1
ATOM 2842 C CA . ASN A 1 359 ? -6.202 -0.919 8.401 1.00 95.88 359 ASN A CA 1
ATOM 2843 C C . ASN A 1 359 ? -5.353 -1.578 9.490 1.00 95.88 359 ASN A C 1
ATOM 2845 O O . ASN A 1 359 ? -4.551 -2.461 9.173 1.00 95.88 359 ASN A O 1
ATOM 2849 N N . PHE A 1 360 ? -5.566 -1.227 10.752 1.00 95.62 360 PHE A N 1
ATOM 2850 C CA . PHE A 1 360 ? -4.880 -1.868 11.875 1.00 95.62 360 PHE A CA 1
ATOM 2851 C C . PHE A 1 360 ? -5.807 -2.027 13.074 1.00 95.62 360 PHE A C 1
ATOM 2853 O O . PHE A 1 360 ? -6.839 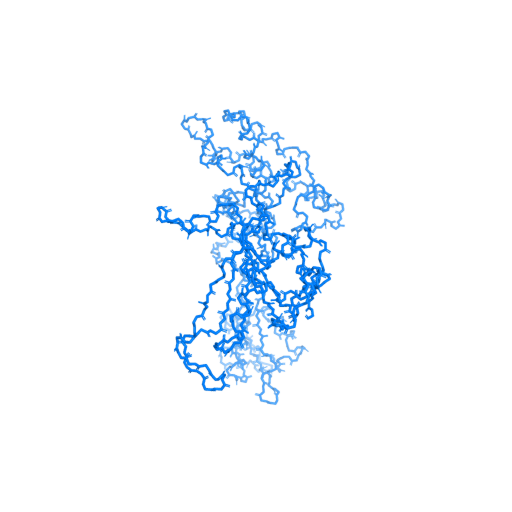-1.364 13.166 1.00 95.62 360 PHE A O 1
ATOM 2860 N N . GLY A 1 361 ? -5.454 -2.922 13.987 1.00 95.75 361 GLY A N 1
ATOM 2861 C CA . GLY A 1 361 ? -6.222 -3.122 15.208 1.00 95.75 361 GLY A CA 1
ATOM 2862 C C . GLY A 1 361 ? -5.392 -3.720 16.330 1.00 95.75 361 GLY A C 1
ATOM 2863 O O . GLY A 1 361 ? -4.327 -4.289 16.093 1.00 95.75 361 GLY A O 1
ATOM 2864 N N . PHE A 1 362 ? -5.874 -3.572 17.554 1.00 95.44 362 PHE A N 1
ATOM 2865 C CA . PHE A 1 362 ? -5.239 -4.083 18.763 1.00 95.44 362 PHE A CA 1
ATOM 2866 C C . PHE A 1 362 ? -6.297 -4.383 19.825 1.00 95.44 362 PHE A C 1
ATOM 2868 O O . PHE A 1 362 ? -7.367 -3.783 19.829 1.00 95.44 362 PHE A O 1
ATOM 2875 N N . GLY A 1 363 ? -5.998 -5.324 20.717 1.00 95.00 363 GLY A N 1
ATOM 2876 C CA . GLY A 1 363 ? -6.869 -5.681 21.835 1.00 95.00 363 GLY A CA 1
ATOM 2877 C C . GLY A 1 363 ? -6.338 -5.132 23.155 1.00 95.00 363 GLY A C 1
ATOM 2878 O O . GLY A 1 363 ? -5.124 -5.147 23.395 1.00 95.00 363 GLY A O 1
ATOM 2879 N N . ILE A 1 364 ? -7.247 -4.681 24.012 1.00 94.12 364 ILE A N 1
ATOM 2880 C CA . ILE A 1 364 ? -6.980 -4.308 25.404 1.00 94.12 364 ILE A CA 1
ATOM 2881 C C . ILE A 1 364 ? -7.684 -5.321 26.311 1.00 94.12 364 ILE A C 1
ATOM 2883 O O . ILE A 1 364 ? -8.814 -5.720 26.033 1.00 94.12 364 ILE A O 1
ATOM 2887 N N . GLN A 1 365 ? -7.008 -5.759 27.374 1.00 91.94 365 GLN A N 1
ATOM 2888 C CA . GLN A 1 365 ? -7.553 -6.744 28.314 1.00 91.94 365 GLN A CA 1
ATOM 2889 C C . GLN A 1 365 ? -8.524 -6.118 29.318 1.00 91.94 365 GLN A C 1
ATOM 2891 O O . GLN A 1 365 ? -9.515 -6.753 29.670 1.00 91.94 365 GLN A O 1
ATOM 2896 N N . GLU A 1 366 ? -8.284 -4.869 29.721 1.00 92.19 366 GLU A N 1
ATOM 2897 C CA . GLU A 1 366 ? -9.097 -4.163 30.706 1.00 92.19 366 GLU A CA 1
ATOM 2898 C C . GLU A 1 366 ? -9.531 -2.789 30.187 1.00 92.19 366 GLU A C 1
ATOM 2900 O O . GLU A 1 366 ? -8.728 -1.973 29.747 1.00 92.19 366 GLU A O 1
ATOM 2905 N N . HIS A 1 367 ? -10.828 -2.497 30.246 1.00 89.25 367 HIS A N 1
ATOM 2906 C CA . HIS A 1 367 ? -11.346 -1.182 29.856 1.00 89.25 367 HIS A CA 1
ATOM 2907 C C . HIS A 1 367 ? -11.089 -0.080 30.895 1.00 89.25 367 HIS A C 1
ATOM 2909 O O . HIS A 1 367 ? -11.318 1.090 30.593 1.00 89.25 367 HIS A O 1
ATOM 2915 N N . ILE A 1 368 ? -10.650 -0.428 32.108 1.00 90.31 368 ILE A N 1
ATOM 2916 C CA . ILE A 1 368 ? -10.366 0.534 33.185 1.00 90.31 368 ILE A CA 1
ATOM 2917 C C . ILE A 1 368 ? -9.186 1.431 32.788 1.00 90.31 368 ILE A C 1
ATOM 2919 O O . ILE A 1 368 ? -9.231 2.643 33.006 1.00 90.31 368 ILE A O 1
ATOM 2923 N N . ASP A 1 369 ? -8.203 0.867 32.082 1.00 88.44 369 ASP A N 1
ATOM 2924 C CA . ASP A 1 369 ? -7.025 1.576 31.568 1.00 88.44 369 ASP A CA 1
ATOM 2925 C C . ASP A 1 369 ? -7.375 2.711 30.586 1.00 88.44 369 ASP A C 1
ATOM 2927 O O . ASP A 1 369 ? -6.567 3.603 30.330 1.00 88.44 369 ASP A O 1
ATOM 2931 N N . LEU A 1 370 ? -8.608 2.732 30.062 1.00 86.00 370 LEU A N 1
ATOM 2932 C CA . LEU A 1 370 ? -9.127 3.803 29.201 1.00 86.00 370 LEU A CA 1
ATOM 2933 C C . LEU A 1 370 ? -9.620 5.035 29.985 1.00 86.00 370 LEU A C 1
ATOM 2935 O O . LEU A 1 370 ? -10.090 6.004 29.375 1.00 86.00 370 LEU A O 1
ATOM 2939 N N . GLY A 1 371 ? -9.525 5.013 31.319 1.00 82.88 371 GLY A N 1
ATOM 2940 C CA . GLY A 1 371 ? -9.899 6.115 32.211 1.00 82.88 371 GLY A CA 1
ATOM 2941 C C . GLY A 1 371 ? -11.347 6.073 32.708 1.00 82.88 371 GLY A C 1
ATOM 2942 O O . GLY A 1 371 ? -11.869 7.097 33.151 1.00 82.88 371 GLY A O 1
ATOM 2943 N N . ILE A 1 372 ? -12.014 4.919 32.627 1.00 85.88 372 ILE A N 1
ATOM 2944 C CA . ILE A 1 372 ? -13.357 4.717 33.190 1.00 85.88 372 ILE A CA 1
ATOM 2945 C C . ILE A 1 372 ? -13.220 4.280 34.654 1.00 85.88 372 ILE A C 1
ATOM 2947 O O . ILE A 1 372 ? -12.414 3.409 34.973 1.00 85.88 372 ILE A O 1
ATOM 2951 N N . LYS A 1 373 ? -14.017 4.875 35.555 1.00 86.94 373 LYS A N 1
ATOM 2952 C CA . LYS A 1 373 ? -14.057 4.457 36.965 1.00 86.94 373 LYS A CA 1
ATOM 2953 C C . LYS A 1 373 ? -14.589 3.030 37.081 1.00 86.94 373 LYS A C 1
ATOM 2955 O O . LYS A 1 373 ? -15.590 2.692 36.458 1.00 86.94 373 LYS A O 1
ATOM 2960 N N . TYR A 1 374 ? -13.943 2.228 37.922 1.00 89.00 374 TYR A N 1
ATOM 2961 C CA . TYR A 1 374 ? -14.372 0.861 38.180 1.00 89.00 374 TYR A CA 1
ATOM 2962 C C . TYR A 1 374 ? -15.746 0.822 38.860 1.00 89.00 374 TYR A C 1
ATOM 2964 O O . TYR A 1 374 ? -15.957 1.475 39.883 1.00 89.00 374 TYR A O 1
ATOM 2972 N N . ASP A 1 375 ? -16.651 0.020 38.301 1.00 86.50 375 ASP A N 1
ATOM 2973 C CA . ASP A 1 375 ? -17.951 -0.294 38.886 1.00 86.50 375 ASP A CA 1
ATOM 2974 C C . ASP A 1 375 ? -18.045 -1.816 39.121 1.00 86.50 375 ASP A C 1
ATOM 2976 O O . ASP A 1 375 ? -18.082 -2.589 38.151 1.00 86.50 375 ASP A O 1
ATOM 2980 N N . PRO A 1 376 ? -18.115 -2.272 40.389 1.00 87.62 376 PRO A N 1
ATOM 2981 C CA . PRO A 1 376 ? -18.232 -3.691 40.724 1.00 87.62 376 PRO A CA 1
ATOM 2982 C C . PRO A 1 376 ? -19.448 -4.378 40.094 1.00 87.62 376 PRO A C 1
ATOM 2984 O O . PRO A 1 376 ? -19.423 -5.585 39.855 1.00 87.62 376 PRO A O 1
ATOM 2987 N N . SER A 1 377 ? -20.520 -3.631 39.810 1.00 87.44 377 SER A N 1
ATOM 2988 C CA . SER A 1 377 ? -21.733 -4.187 39.206 1.00 87.44 377 SER A CA 1
ATOM 2989 C C . SER A 1 377 ? -21.539 -4.551 37.733 1.00 87.44 377 SER A C 1
ATOM 2991 O O . SER A 1 377 ? -22.192 -5.466 37.231 1.00 87.44 377 SER A O 1
ATOM 2993 N N . ILE A 1 378 ? -20.624 -3.882 37.033 1.00 87.38 378 ILE A N 1
ATOM 2994 C CA . ILE A 1 378 ? -20.360 -4.090 35.608 1.00 87.38 378 ILE A CA 1
ATOM 2995 C C . ILE A 1 378 ? -19.322 -5.201 35.414 1.00 87.38 378 ILE A C 1
ATOM 2997 O O . ILE A 1 378 ? -19.534 -6.093 34.583 1.00 87.38 378 ILE A O 1
ATOM 3001 N N . GLY A 1 379 ? -18.263 -5.189 36.227 1.00 88.81 379 GLY A N 1
ATOM 3002 C CA . GLY A 1 379 ? -17.112 -6.087 36.113 1.00 88.81 379 GLY A CA 1
ATOM 3003 C C . GLY A 1 379 ? -16.085 -5.603 35.085 1.00 88.81 379 GLY A C 1
ATOM 3004 O O . GLY A 1 379 ? -16.244 -4.537 34.500 1.00 88.81 379 GLY A O 1
ATOM 3005 N N . ILE A 1 380 ? -15.026 -6.387 34.866 1.00 92.75 380 ILE A N 1
ATOM 3006 C CA . ILE A 1 380 ? -13.918 -6.062 33.950 1.00 92.75 380 ILE A CA 1
ATOM 3007 C C . ILE A 1 380 ? -14.145 -6.740 32.595 1.00 92.75 380 ILE A C 1
ATOM 3009 O O . ILE A 1 380 ? -14.519 -7.912 32.519 1.00 92.75 380 ILE A O 1
ATOM 3013 N N . TYR A 1 381 ? -13.898 -5.997 31.518 1.00 93.88 381 TYR A N 1
ATOM 3014 C CA . TYR A 1 381 ? -14.024 -6.475 30.140 1.00 93.88 381 TYR A CA 1
ATOM 3015 C C . TYR A 1 381 ? -12.823 -6.057 29.311 1.00 93.88 381 TYR A C 1
ATOM 3017 O O . TYR A 1 381 ? -12.415 -4.894 29.383 1.00 93.88 381 TYR A O 1
ATOM 3025 N N . GLY A 1 382 ? -12.358 -6.987 28.480 1.00 93.88 382 GLY A N 1
ATOM 3026 C CA . GLY A 1 382 ? -11.474 -6.700 27.362 1.00 93.88 382 GLY A CA 1
ATOM 3027 C C . GLY A 1 382 ? -12.256 -6.262 26.132 1.00 93.88 382 GLY A C 1
ATOM 3028 O O . GLY A 1 382 ? -13.443 -6.572 25.982 1.00 93.88 382 GLY A O 1
ATOM 3029 N N . MET A 1 383 ? -11.589 -5.528 25.249 1.00 94.31 383 MET A N 1
ATOM 3030 C CA . MET A 1 383 ? -12.180 -5.049 24.006 1.00 94.31 383 MET A CA 1
ATOM 3031 C C . MET A 1 383 ? -11.163 -4.983 22.873 1.00 94.31 383 MET A C 1
ATOM 3033 O O . MET A 1 383 ? -9.975 -4.731 23.087 1.00 94.31 383 MET A O 1
ATOM 3037 N N . ASP A 1 384 ? -11.669 -5.134 21.656 1.00 96.38 384 ASP A N 1
ATOM 3038 C CA . ASP A 1 384 ? -10.893 -5.013 20.433 1.00 96.38 384 ASP A CA 1
ATOM 3039 C C . ASP A 1 384 ? -11.123 -3.650 19.785 1.00 96.38 384 ASP A C 1
ATOM 3041 O O . ASP A 1 384 ? -12.260 -3.246 19.514 1.00 96.38 384 ASP A O 1
ATOM 3045 N N . PHE A 1 385 ? -10.023 -2.970 19.481 1.00 96.75 385 PHE A N 1
ATOM 3046 C CA . PHE A 1 385 ? -9.979 -1.751 18.690 1.00 96.75 385 PHE A CA 1
ATOM 3047 C C . PHE A 1 385 ? -9.632 -2.115 17.254 1.00 96.75 385 PHE A C 1
ATOM 3049 O O . PHE A 1 385 ? -8.576 -2.687 16.980 1.00 96.75 385 PHE A O 1
ATOM 3056 N N . TYR A 1 386 ? -10.493 -1.741 16.313 1.00 97.50 386 TYR A N 1
ATOM 3057 C CA . TYR A 1 386 ? -10.219 -1.878 14.888 1.00 97.50 386 TYR A CA 1
ATOM 3058 C C . TYR A 1 386 ? -10.348 -0.529 14.187 1.00 97.50 386 TYR A C 1
ATOM 3060 O O . TYR A 1 386 ? -11.438 0.037 14.065 1.00 97.50 386 TYR A O 1
ATOM 3068 N N . VAL A 1 387 ? -9.219 -0.013 13.713 1.00 96.50 387 VAL A N 1
ATOM 3069 C CA . VAL A 1 387 ? -9.105 1.286 13.056 1.00 96.50 387 VAL A CA 1
ATOM 3070 C C . VAL A 1 387 ? -9.168 1.096 11.550 1.00 96.50 387 VAL A C 1
ATOM 3072 O O . VAL A 1 387 ? -8.334 0.417 10.945 1.00 96.50 387 VAL A O 1
ATOM 3075 N N . VAL A 1 388 ? -10.150 1.744 10.927 1.00 95.88 388 VAL A N 1
ATOM 3076 C CA . VAL A 1 388 ? -10.253 1.804 9.471 1.00 95.88 388 VAL A CA 1
ATOM 3077 C C . VAL A 1 388 ? -9.675 3.118 8.988 1.00 95.88 388 VAL A C 1
ATOM 3079 O O . VAL A 1 388 ? -10.176 4.198 9.316 1.00 95.88 388 VAL A O 1
ATOM 3082 N N . MET A 1 389 ? -8.637 3.000 8.171 1.00 94.56 389 MET A N 1
ATOM 3083 C CA . MET A 1 389 ? -7.955 4.128 7.560 1.00 94.56 389 MET A CA 1
ATOM 3084 C C . MET A 1 389 ? -8.561 4.423 6.191 1.00 94.56 389 MET A C 1
ATOM 3086 O O . MET A 1 389 ? -9.004 3.527 5.468 1.00 94.56 389 MET A O 1
ATOM 3090 N N . GLY A 1 390 ? -8.580 5.694 5.810 1.00 92.56 390 GLY A N 1
ATOM 3091 C CA . GLY A 1 390 ? -9.130 6.103 4.529 1.00 92.56 390 GLY A CA 1
ATOM 3092 C C . GLY A 1 390 ? -8.502 7.374 3.987 1.00 92.56 390 GLY A C 1
ATOM 3093 O O . GLY A 1 390 ? -7.915 8.171 4.711 1.00 92.56 390 GLY A O 1
ATOM 3094 N N . ARG A 1 391 ? -8.663 7.568 2.679 1.00 92.44 391 ARG A N 1
ATOM 3095 C CA . ARG A 1 391 ? -8.373 8.834 2.002 1.00 92.44 391 ARG A CA 1
ATOM 3096 C C . ARG A 1 391 ? -9.683 9.514 1.600 1.00 92.44 391 ARG A C 1
ATOM 3098 O O . ARG A 1 391 ? -10.665 8.817 1.290 1.00 92.44 391 ARG A O 1
ATOM 3105 N N . PRO A 1 392 ? -9.715 10.855 1.523 1.00 90.25 392 PRO A N 1
ATOM 3106 C CA . PRO A 1 392 ? -10.789 11.567 0.839 1.00 90.25 392 PRO A CA 1
ATOM 3107 C C . PRO A 1 392 ? -11.038 10.961 -0.552 1.00 90.25 392 PRO A C 1
ATOM 3109 O O . PRO A 1 392 ? -10.105 10.666 -1.291 1.00 90.25 392 PRO A O 1
ATOM 3112 N N . GLY A 1 393 ? -12.299 10.689 -0.897 1.00 89.00 393 GLY A N 1
ATOM 3113 C CA . GLY A 1 393 ? -12.665 10.002 -2.148 1.00 89.00 393 GLY A CA 1
ATOM 3114 C C . GLY A 1 393 ? -13.054 8.526 -1.996 1.00 89.00 393 GLY A C 1
ATOM 3115 O O . GLY A 1 393 ? -13.676 7.969 -2.903 1.00 89.00 393 GLY A O 1
ATOM 3116 N N . ASN A 1 394 ? -12.853 7.912 -0.823 1.00 89.38 394 ASN A N 1
ATOM 3117 C CA . ASN A 1 394 ? -13.364 6.562 -0.543 1.00 89.38 394 ASN A CA 1
ATOM 3118 C C . ASN A 1 394 ? -14.898 6.450 -0.651 1.00 89.38 394 ASN A C 1
ATOM 3120 O O . ASN A 1 394 ? -15.425 5.357 -0.813 1.00 89.38 394 ASN A O 1
ATOM 3124 N N . ARG A 1 395 ? -15.652 7.554 -0.671 1.00 91.44 395 ARG A N 1
ATOM 3125 C CA . ARG A 1 395 ? -17.114 7.532 -0.862 1.00 91.44 395 ARG A CA 1
ATOM 3126 C C . ARG A 1 395 ? -17.561 6.903 -2.193 1.00 91.44 395 ARG A C 1
ATOM 3128 O O . ARG A 1 395 ? -18.690 6.421 -2.277 1.00 91.44 395 ARG A O 1
ATOM 3135 N N . VAL A 1 396 ? -16.709 6.879 -3.223 1.00 93.06 396 VAL A N 1
ATOM 3136 C CA . VAL A 1 396 ? -17.062 6.402 -4.578 1.00 93.06 396 VAL A CA 1
ATOM 3137 C C . VAL A 1 396 ? -17.564 4.950 -4.597 1.00 93.06 396 VAL A C 1
ATOM 3139 O O . VAL A 1 396 ? -18.500 4.664 -5.341 1.00 93.06 396 VAL A O 1
ATOM 3142 N N . HIS A 1 397 ? -17.017 4.078 -3.743 1.00 92.19 397 HIS A N 1
ATOM 3143 C CA . HIS A 1 397 ? -17.432 2.670 -3.624 1.00 92.19 397 HIS A CA 1
ATOM 3144 C C . HIS A 1 397 ? -18.538 2.430 -2.578 1.00 92.19 397 HIS A C 1
ATOM 3146 O O . HIS A 1 397 ? -18.847 1.294 -2.244 1.00 92.19 397 HIS A O 1
ATOM 3152 N N . ARG A 1 398 ? -19.096 3.490 -1.981 1.00 91.19 398 ARG A N 1
ATOM 3153 C CA . ARG A 1 398 ? -20.130 3.377 -0.931 1.00 91.19 398 ARG A CA 1
ATOM 3154 C C . ARG A 1 398 ? -21.437 4.051 -1.296 1.00 91.19 398 ARG A C 1
ATOM 3156 O O . ARG A 1 398 ? -22.482 3.716 -0.751 1.00 91.19 398 ARG A O 1
ATOM 3163 N N . LYS A 1 399 ? -21.385 5.047 -2.178 1.00 93.06 399 LYS A N 1
ATOM 3164 C CA . LYS A 1 399 ? -22.576 5.756 -2.639 1.00 93.06 399 LYS A CA 1
ATOM 3165 C C . LYS A 1 399 ? -23.443 4.844 -3.515 1.00 93.06 399 LYS A C 1
ATOM 3167 O O . LYS A 1 399 ? -22.924 4.075 -4.317 1.00 93.06 399 LYS A O 1
ATOM 3172 N N . LYS A 1 400 ? -24.765 5.003 -3.398 1.00 94.12 400 LYS A N 1
ATOM 3173 C CA . LYS A 1 400 ? -25.759 4.292 -4.219 1.00 94.12 400 LYS A CA 1
ATOM 3174 C C . LYS A 1 400 ? -25.704 4.729 -5.688 1.00 94.12 400 LYS A C 1
ATOM 3176 O O . LYS A 1 400 ? -25.674 3.901 -6.587 1.00 94.12 400 LYS A O 1
ATOM 3181 N N . HIS A 1 401 ? -25.669 6.039 -5.936 1.00 92.75 401 HIS A N 1
ATOM 3182 C CA . HIS A 1 401 ? -25.673 6.598 -7.289 1.00 92.75 401 HIS A CA 1
ATOM 3183 C C . HIS A 1 401 ? -24.257 6.708 -7.879 1.00 92.75 401 HIS A C 1
ATOM 3185 O O . HIS A 1 401 ? -23.345 7.221 -7.222 1.00 92.75 401 HIS A O 1
ATOM 3191 N N . LYS A 1 402 ? -24.084 6.282 -9.142 1.00 92.06 402 LYS A N 1
ATOM 3192 C CA . LYS A 1 402 ? -22.796 6.260 -9.871 1.00 92.06 402 LYS A CA 1
ATOM 3193 C C . LYS A 1 402 ? -21.683 5.555 -9.086 1.00 92.06 402 LYS A C 1
ATOM 3195 O O . LYS A 1 402 ? -20.584 6.097 -8.936 1.00 92.06 402 LYS A O 1
ATOM 3200 N N . HIS A 1 403 ? -22.005 4.392 -8.523 1.00 94.19 403 HIS A N 1
ATOM 3201 C CA . HIS A 1 403 ? -21.061 3.565 -7.782 1.00 94.19 403 HIS A CA 1
ATOM 3202 C C . HIS A 1 403 ? -19.867 3.183 -8.670 1.00 94.19 403 HIS A C 1
ATOM 3204 O O . HIS A 1 403 ? -20.044 2.738 -9.802 1.00 94.19 403 HIS A O 1
ATOM 3210 N N . GLY A 1 404 ? -18.652 3.358 -8.156 1.00 92.94 404 GLY A N 1
ATOM 3211 C CA . GLY A 1 404 ? -17.417 3.069 -8.883 1.00 92.94 404 GLY A CA 1
ATOM 3212 C C . GLY A 1 404 ? -16.389 2.365 -8.006 1.00 92.94 404 GLY A C 1
ATOM 3213 O O . GLY A 1 404 ? -16.549 2.252 -6.792 1.00 92.94 404 GLY A O 1
ATOM 3214 N N . ARG A 1 405 ? -15.300 1.896 -8.617 1.00 91.00 405 ARG A N 1
ATOM 3215 C CA . ARG A 1 405 ? -14.187 1.266 -7.895 1.00 91.00 405 ARG A CA 1
ATOM 3216 C C . ARG A 1 405 ? -13.134 2.308 -7.527 1.00 91.00 405 ARG A C 1
ATOM 3218 O O . ARG A 1 405 ? -12.807 3.174 -8.333 1.00 91.00 405 ARG A O 1
ATOM 3225 N N . VAL A 1 406 ? -12.567 2.194 -6.325 1.00 91.62 406 VAL A N 1
ATOM 3226 C CA . VAL A 1 406 ? -11.396 2.993 -5.938 1.00 91.62 406 VAL A CA 1
ATOM 3227 C C . VAL A 1 406 ? -10.181 2.475 -6.708 1.00 91.62 406 VAL A C 1
ATOM 3229 O O . VAL A 1 406 ? -9.856 1.281 -6.633 1.00 91.62 406 VAL A O 1
ATOM 3232 N N . GLY A 1 407 ? -9.541 3.370 -7.465 1.00 89.06 407 GLY A N 1
ATOM 3233 C CA . GLY A 1 407 ? -8.361 3.061 -8.268 1.00 89.06 407 GLY A CA 1
ATOM 3234 C C . GLY A 1 407 ? -7.191 2.589 -7.407 1.00 89.06 407 GLY A C 1
ATOM 3235 O O . GLY A 1 407 ? -7.032 3.037 -6.273 1.00 89.06 407 GLY A O 1
ATOM 3236 N N . PHE A 1 408 ? -6.363 1.697 -7.954 1.00 88.25 408 PHE A N 1
ATOM 3237 C CA . PHE A 1 408 ? -5.227 1.104 -7.242 1.00 88.25 408 PHE A CA 1
ATOM 3238 C C . PHE A 1 408 ? -4.297 2.141 -6.576 1.00 88.25 408 PHE A C 1
ATOM 3240 O O . PHE A 1 408 ? -4.030 1.981 -5.391 1.00 88.25 408 PHE A O 1
ATOM 3247 N N . PRO A 1 409 ? -3.908 3.260 -7.231 1.00 87.69 409 PRO A N 1
ATOM 3248 C CA . PRO A 1 409 ? -3.038 4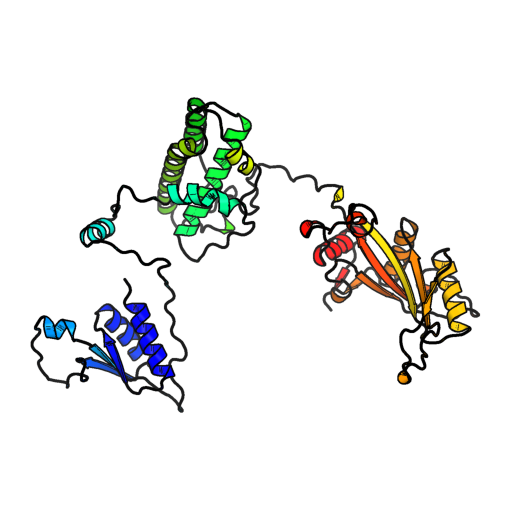.264 -6.604 1.00 87.69 409 PRO A CA 1
ATOM 3249 C C . PRO A 1 409 ? -3.672 5.016 -5.425 1.00 87.69 409 PRO A C 1
ATOM 3251 O O . PRO A 1 409 ? -2.970 5.705 -4.686 1.00 87.69 409 PRO A O 1
ATOM 3254 N N . HIS A 1 410 ? -5.000 4.960 -5.289 1.00 90.00 410 HIS A N 1
ATOM 3255 C CA . HIS A 1 410 ? -5.724 5.632 -4.209 1.00 90.00 410 HIS A CA 1
ATOM 3256 C C . HIS A 1 410 ? -5.984 4.711 -3.018 1.00 90.00 410 HIS A C 1
ATOM 3258 O O . HIS A 1 410 ? -6.277 5.199 -1.929 1.00 90.00 410 HIS A O 1
ATOM 3264 N N . ARG A 1 411 ? -5.842 3.392 -3.195 1.00 90.25 411 ARG A N 1
ATOM 3265 C CA . ARG A 1 4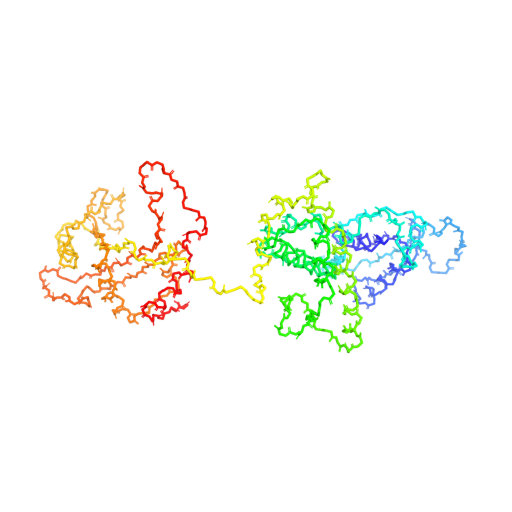11 ? -5.923 2.429 -2.093 1.00 90.25 411 ARG A CA 1
ATOM 3266 C C . ARG A 1 411 ? -4.745 2.625 -1.143 1.00 90.25 411 ARG A C 1
ATOM 3268 O O . ARG A 1 411 ? -3.695 3.117 -1.551 1.00 90.25 411 ARG A O 1
ATOM 3275 N N . LEU A 1 412 ? -4.965 2.279 0.119 1.00 92.00 412 LEU A N 1
ATOM 3276 C CA . LEU A 1 412 ? -3.931 2.327 1.140 1.00 92.00 412 LEU A CA 1
ATOM 3277 C C . LEU A 1 412 ? -3.120 1.038 1.084 1.00 92.00 412 LEU A C 1
ATOM 3279 O O . LEU A 1 412 ? -3.671 -0.035 0.820 1.00 92.00 412 LEU A O 1
ATOM 3283 N N . THR A 1 413 ? -1.828 1.157 1.350 1.00 92.62 413 THR A N 1
ATOM 3284 C CA . THR A 1 413 ? -0.950 0.010 1.572 1.00 92.62 413 THR A CA 1
ATOM 3285 C C . THR A 1 413 ? -0.583 -0.093 3.047 1.00 92.62 413 THR A C 1
ATOM 3287 O O . THR A 1 413 ? -0.663 0.874 3.809 1.00 92.62 413 THR A O 1
ATOM 3290 N N . LYS A 1 414 ? -0.155 -1.286 3.456 1.00 92.69 414 LYS A N 1
ATOM 3291 C CA . LYS A 1 414 ? 0.328 -1.552 4.814 1.00 92.69 414 LYS A CA 1
ATOM 3292 C C . LYS A 1 414 ? 1.457 -0.604 5.233 1.00 92.69 414 LYS A C 1
ATOM 3294 O O . LYS A 1 414 ? 1.417 -0.054 6.331 1.00 92.69 414 LYS A O 1
ATOM 3299 N N . ASP A 1 415 ? 2.431 -0.386 4.354 1.00 91.56 415 ASP A N 1
ATOM 3300 C CA . ASP A 1 415 ? 3.610 0.429 4.659 1.00 91.56 415 ASP A CA 1
ATOM 3301 C C . ASP A 1 415 ? 3.272 1.922 4.773 1.00 91.56 415 ASP A C 1
ATOM 3303 O O . ASP A 1 415 ? 3.805 2.606 5.645 1.00 91.56 415 ASP A O 1
ATOM 3307 N N . GLU A 1 416 ? 2.326 2.417 3.963 1.00 91.44 416 GLU A N 1
ATOM 3308 C CA . GLU A 1 416 ? 1.816 3.790 4.074 1.00 91.44 416 GLU A CA 1
ATOM 3309 C C . GLU A 1 416 ? 1.161 4.034 5.440 1.00 91.44 416 GLU A C 1
ATOM 3311 O O . GLU A 1 416 ? 1.406 5.064 6.069 1.00 91.44 416 GLU A O 1
ATOM 3316 N N . THR A 1 417 ? 0.361 3.081 5.926 1.00 92.81 417 THR A N 1
ATOM 3317 C CA . THR A 1 417 ? -0.275 3.190 7.245 1.00 92.81 417 THR A CA 1
ATOM 3318 C C . THR A 1 417 ? 0.741 3.100 8.382 1.00 92.81 417 THR A C 1
ATOM 3320 O O . THR A 1 417 ? 0.617 3.840 9.354 1.00 92.81 417 THR A O 1
ATOM 3323 N N . ILE A 1 418 ? 1.766 2.251 8.269 1.00 93.44 418 ILE A N 1
ATOM 3324 C CA . ILE A 1 418 ? 2.851 2.174 9.263 1.00 93.44 418 ILE A CA 1
ATOM 3325 C C . ILE A 1 418 ? 3.614 3.502 9.328 1.00 93.44 418 ILE A C 1
ATOM 3327 O O . ILE A 1 418 ? 3.877 4.004 10.419 1.00 93.44 418 ILE A O 1
ATOM 3331 N N . ALA A 1 419 ? 3.940 4.096 8.178 1.00 92.38 419 ALA A N 1
ATOM 3332 C CA . ALA A 1 419 ? 4.596 5.400 8.124 1.00 92.38 419 ALA A CA 1
ATOM 3333 C C . ALA A 1 419 ? 3.709 6.507 8.715 1.00 92.38 419 ALA A C 1
ATOM 3335 O O . ALA A 1 419 ? 4.193 7.350 9.469 1.00 92.38 419 ALA A O 1
ATOM 3336 N N . TRP A 1 420 ? 2.405 6.479 8.424 1.00 92.12 420 TRP A N 1
ATOM 3337 C CA . TRP A 1 420 ? 1.439 7.406 9.011 1.00 92.12 420 TRP A CA 1
ATOM 3338 C C . TRP A 1 420 ? 1.345 7.251 10.534 1.00 92.12 420 TRP A C 1
ATOM 3340 O O . TRP A 1 420 ? 1.376 8.254 11.241 1.00 92.12 420 TRP A O 1
ATOM 3350 N N . TYR A 1 421 ? 1.290 6.017 11.041 1.00 92.94 421 TYR A N 1
ATOM 3351 C CA . TYR A 1 421 ? 1.212 5.724 12.475 1.00 92.94 421 TYR A CA 1
ATOM 3352 C C . TYR A 1 421 ? 2.449 6.238 13.220 1.00 92.94 421 TYR A C 1
ATOM 3354 O O . TYR A 1 421 ? 2.314 6.973 14.197 1.00 92.94 421 TYR A O 1
ATOM 3362 N N . LYS A 1 422 ? 3.644 5.944 12.689 1.00 92.38 422 LYS A N 1
ATOM 3363 C CA . LYS A 1 422 ? 4.919 6.453 13.214 1.00 92.38 422 LYS A CA 1
ATOM 3364 C C . LYS A 1 422 ? 4.970 7.977 13.222 1.00 92.38 422 LYS A C 1
ATOM 3366 O O . LYS A 1 422 ? 5.433 8.555 14.185 1.00 92.38 422 LYS A O 1
ATOM 3371 N N . LYS A 1 423 ? 4.483 8.630 12.163 1.00 91.81 423 LYS A N 1
ATOM 3372 C CA . LYS A 1 423 ? 4.507 10.094 12.052 1.00 91.81 423 LYS A CA 1
ATOM 3373 C C . LYS A 1 423 ? 3.484 10.787 12.959 1.00 91.81 423 LYS A C 1
ATOM 3375 O O . LYS A 1 423 ? 3.723 11.905 13.393 1.00 91.81 423 LYS A O 1
ATOM 3380 N N . ARG A 1 424 ? 2.299 10.196 13.150 1.00 90.00 424 ARG A N 1
ATOM 3381 C CA . ARG A 1 424 ? 1.176 10.855 13.840 1.00 90.00 424 ARG A CA 1
ATOM 3382 C C . ARG A 1 424 ? 1.239 10.710 15.356 1.00 90.00 424 ARG A C 1
ATOM 3384 O O . ARG A 1 424 ? 0.805 11.632 16.042 1.00 90.00 424 ARG A O 1
ATOM 3391 N N . PHE A 1 425 ? 1.700 9.556 15.832 1.00 89.06 425 PHE A N 1
ATOM 3392 C CA . PHE A 1 425 ? 1.680 9.175 17.245 1.00 89.06 425 PHE A CA 1
ATOM 3393 C C . PHE A 1 425 ? 3.079 8.902 17.812 1.00 89.06 425 PHE A C 1
ATOM 3395 O O . PHE A 1 425 ? 3.173 8.398 18.924 1.00 89.06 425 PHE A O 1
ATOM 3402 N N . ASP A 1 426 ? 4.144 9.136 17.032 1.00 88.06 426 ASP A N 1
ATOM 3403 C CA . ASP A 1 426 ? 5.529 8.769 17.374 1.00 88.06 426 ASP A CA 1
ATOM 3404 C C . ASP A 1 426 ? 5.678 7.300 17.823 1.00 88.06 426 ASP A C 1
ATOM 3406 O O . ASP A 1 426 ? 6.569 6.927 18.583 1.00 88.06 426 ASP A O 1
ATOM 3410 N N . GLY A 1 427 ? 4.776 6.442 17.332 1.00 83.31 427 GLY A N 1
ATOM 3411 C CA . GLY A 1 427 ? 4.625 5.074 17.806 1.00 83.31 427 GLY A CA 1
ATOM 3412 C C . GLY A 1 427 ? 5.678 4.120 17.251 1.00 83.31 427 GLY A C 1
ATOM 3413 O O . GLY A 1 427 ? 6.111 4.219 16.097 1.00 83.31 427 GLY A O 1
ATOM 3414 N N . ILE A 1 428 ? 6.050 3.130 18.056 1.00 89.94 428 ILE A N 1
ATOM 3415 C CA . ILE A 1 428 ? 7.026 2.105 17.684 1.00 89.94 428 ILE A CA 1
ATOM 3416 C C . ILE A 1 428 ? 6.290 0.950 17.001 1.00 89.94 428 ILE A C 1
ATOM 3418 O O . ILE A 1 428 ? 5.274 0.459 17.488 1.00 89.94 428 ILE A O 1
ATOM 3422 N N . VAL A 1 429 ? 6.806 0.507 15.849 1.00 90.50 429 VAL A N 1
ATOM 3423 C CA . VAL A 1 429 ? 6.279 -0.677 15.157 1.00 90.50 429 VAL A CA 1
ATOM 3424 C C . VAL A 1 429 ? 7.305 -1.797 15.197 1.00 90.50 429 VAL A C 1
ATOM 3426 O O . VAL A 1 429 ? 8.315 -1.726 14.491 1.00 90.50 429 VAL A O 1
ATOM 3429 N N . SER A 1 430 ? 7.046 -2.819 16.014 1.00 89.00 430 SER A N 1
ATOM 3430 C CA . SER A 1 430 ? 7.945 -3.956 16.212 1.00 89.00 430 SER A CA 1
ATOM 3431 C C . SER A 1 430 ? 7.683 -5.085 15.207 1.00 89.00 430 SER A C 1
ATOM 3433 O O . SER A 1 430 ? 6.566 -5.304 14.737 1.00 89.00 430 SER A O 1
ATOM 3435 N N . ASN A 1 431 ? 8.742 -5.810 14.833 1.00 80.12 431 ASN A N 1
ATOM 3436 C CA . ASN A 1 431 ? 8.665 -6.967 13.927 1.00 80.12 431 ASN A CA 1
ATOM 3437 C C . ASN A 1 431 ? 8.481 -8.308 14.671 1.00 80.12 431 ASN A C 1
ATOM 3439 O O . ASN A 1 431 ? 8.470 -9.345 14.014 1.00 80.12 431 ASN A O 1
ATOM 3443 N N . LYS A 1 432 ? 8.388 -8.286 16.010 1.00 58.00 432 LYS A N 1
ATOM 3444 C CA . LYS A 1 432 ? 8.365 -9.475 16.881 1.00 58.00 432 LYS A CA 1
ATOM 3445 C C . LYS A 1 432 ? 7.001 -10.152 16.994 1.00 58.00 432 LYS A C 1
ATOM 3447 O O . LYS A 1 432 ? 5.966 -9.459 17.136 1.00 58.00 432 LYS A O 1
#

Secondary structure (DSSP, 8-state):
--HHHHHHHHHHHHHHTT-SEEEEE--HHHHHHHHHHHHTTSEEEEEEE-SS-BPPTT------HHHHHH-EEEEEEPEETTEES------S---SSPPP--HHHHHHHHTT--S-TTS--HHHHHHHHHHHHTT-S-----SSHHHHHHHHHHHHHHHHHHHHHHH---HHHHHHHHHHHHTS--PPTTSTT-TTGGG-PPPSSHHHHHHHHHHHHHHHHHHHHHTHHHHB-TTT-SB-HHHHTTTTSPSTTPPPTTS------GGG--EEEEEEEEEE-SS-SHHHHHHHHHHHHHHSS--EEEEPSS-BGGGTBPTT-EEEEEEEE-SHHHHHHHHHHHHHTTTEEEGGGB-TTS-EEEEES-SGGGTPPP-TTT----EEEEEEEE-TTGGGGT-STT--PPPGGGS--HHHHHHHHHHHH--EEE--

Radius of gyration: 36.2 Å; chains: 1; bounding box: 76×73×89 Å

Organism: NCBI:txid109957

Foldseek 3Di:
DPQVQVLQVQLQVCQVVVPQKDKGDDDPVSVVVLVVCVVVPQFVDKAKDFPVDGDDPPDDDDDDPVCNRRIIIMTGFDDDPNHGPDNHDGDPDDPPDDDDADPQLVVCVVVVHHSDPPDQDLLNVLLVCLVVQLVDLADDDDPDDSVVVSLLSSVLLLVLLLQCLVPFDFLVVSLVSQQVVLPDDDDDAPDPLDLCVVPDDDDPDPVSRVVVVVVSSVSSNVNSNCVSVVQADPPPSGGDPVSSVSNPGDRNPRDNPPDDPPPPPPQLDKDFAKKKKKFFQLADDDLQVLVQVLCCVLQVDRWDFDFDCDDDVVSPHHGRGGGMIMDIDGDPSRVLQVLLVCVQVVLEDELVQADQQLKGKDKDAFCVSSVDDDDPSSDTTIMIIIIDMAGRPPCLCVDPPNRDDDDPVSTDGSVNSVVVSCVPVVHHYHHD

pLDDT: mean 83.07, std 12.67, range [31.05, 97.5]

Sequence (432 aa):
MGHHWDLCSQIHNGFRKRFAQIAVPYSNANFAVVRILRDEGYLSAVAVGDAQGPFRTGEAVAATPDTVARRRLWLDLKYSEGAPVLQSMRAVSVPSRRVFASAHELKLVAAARRADPTADDIVDEAIYVFRPNCFFRNFQPLPGGADHVLIYLQLFIQECLQKLAAKNPPLAEGQRILQTHAMQNFSLPGDSNFPLNPFFEKPATKQDAEILKQYIAQLRLEVALRLPAKLYDTEDQKLSKWWMCFSKRKFIGIANSGTAESTPNVNRELKLEKLCLNICVGESGDRLTRASKVLEQLTGQQPVFSKARYTVRTFGIRRNEKIAVHCTVRGAKAEEILERGLKVKEYELKKSNFSETGNFGFGIQEHIDLGIKYDPSIGIYGMDFYVVMGRPGNRVHRKKHKHGRVGFPHRLTKDETIAWYKKRFDGIVSNK

InterPro domains:
  IPR002132 Large ribosomal subunit protein uL5 [PTHR11994] (260-432)
  IPR007204 Actin-related protein 2/3 complex subunit 3 [PF04062] (110-253)
  IPR020929 Large ribosomal subunit protein uL5, conserved site [PS00358] (295-311)
  IPR022803 Large ribosomal subunit protein uL5 domain superfamily [G3DSA:3.30.1440.10] (260-432)
  IPR022803 Large ribosomal subunit protein uL5 domain superfamily [SSF55282] (265-429)
  IPR031309 Large ribosomal subunit protein uL5, C-terminal [PF00673] (322-399)
  IPR031310 Large ribosomal subunit protein uL5, N-terminal [PF00281] (265-318)
  IPR035987 Small ribosomal subunit protein uS8 superfamily [SSF56047] (6-109)
  IPR036753 Actin-related protein 2/3 complex subunit 3 superfamily [G3DSA:1.10.1760.10] (91-259)
  IPR036753 Actin-related protein 2/3 complex subunit 3 superfamily [SSF69060] (117-254)
  IPR057266 Large ribosomal subunit protein uL5, eukaryota/archaea [NF003258] (261-427)